Protein AF-0000000084920495 (afdb_homodimer)

Foldseek 3Di:
DPVVVVLVVVLVVLLVLLQVVCVVPNNVPGALCVSCVSVVHDSVVSCVNPVGVVSSLLVNLVQLLVQCVCQQCDDPPDALQALVVVLVSLLSLLDPVSCVRHPPRRVVSLVVCVVVDVVSVVSNVVSVVVSLVSQLRNLVSCVVNQFFDDDCSVVLSVVSVVLSVVSCVVLVVDDCPDPVSVVSSVVSSVVNVVSRHTDDD/DPVVVVLVVVLVVLLVLLQVVCVVPNNVPGALCVSCVSVVHDSVVSCVNPVGVVSSLLVNLVQLLVQCVCQQQDDPPDALQALVVVLVSLLSLLDPVSCVRHPPRRVVSLVVCVVVDVVSVVSNVVSVVVSLVSQLRNLVSCVVNQFFDDDCSVVLSVVSVVLSVVSCVVLVVDDCPDPVSVVSSVVSSVVNVVSRHTDDD

Sequence (402 aa):
MGRKSVSVQRRKEIIKAFYKVAKDIGLENTSIAKVAEHLSISNGLIMHYFKTKDELLIGLNEFILEQHLNIVQNDENGEINSKQKLHNLITSLFSRNWNKYFDDGVFYSCYALIYRKKDFNDSFKSYLQALHTVLHKKLTEAKEHQIISNTNIDEITEVIFALIDGAYYYLGLFNEKTEDYKQKEAIYIKYALNILEFKNEMGRKSVSVQRRKEIIKAFYKVAKDIGLENTSIAKVAEHLSISNGLIMHYFKTKDELLIGLNEFILEQHLNIVQNDENGEINSKQKLHNLITSLFSRNWNKYFDDGVFYSCYALIYRKKDFNDSFKSYLQALHTVLHKKLTEAKEHQIISNTNIDEITEVIFALIDGAYYYLGLFNEKTEDYKQKEAIYIKYALNILEFKNE

Organism: Cellulophaga lytica (strain ATCC 23178 / DSM 7489 / JCM 8516 / NBRC 14961 / NCIMB 1423 / VKM B-1433 / Cy l20) (NCBI:txid867900)

Solvent-accessible surface area (backbone atoms only — not comparable to full-atom values): 21610 Å² total; per-residue (Å²): 123,65,67,65,48,47,50,53,51,50,50,50,52,51,37,52,43,43,48,51,48,14,64,71,68,33,56,84,72,47,45,66,63,56,36,18,58,74,69,70,51,54,54,66,61,52,38,71,78,36,79,43,69,67,52,46,49,49,48,40,52,52,51,49,41,62,47,52,46,45,68,78,61,40,78,72,78,66,78,35,73,44,64,66,51,47,50,51,49,55,51,56,64,66,43,73,62,63,46,79,60,43,54,60,39,45,49,34,42,54,58,20,41,36,74,76,31,66,71,49,22,55,52,51,44,51,44,55,48,51,55,48,49,52,51,34,52,44,49,48,36,24,38,76,59,58,36,28,62,54,78,57,52,71,59,50,39,54,47,46,49,15,34,35,50,12,42,52,59,60,52,66,67,49,59,78,86,39,67,68,42,50,52,54,51,51,48,51,46,50,53,49,52,57,67,44,34,64,44,80,128,123,66,66,64,48,49,49,53,51,51,52,50,50,50,37,52,42,43,48,51,48,15,66,72,67,33,56,84,72,48,46,66,61,56,37,17,58,74,68,70,50,54,54,66,61,52,38,73,78,35,79,43,68,66,52,45,50,47,48,40,51,53,52,49,41,61,46,52,46,46,65,79,59,40,76,74,77,67,77,34,72,45,64,65,52,47,51,51,51,56,51,55,65,65,43,72,62,61,47,79,63,43,54,60,38,45,49,32,44,53,57,21,42,37,74,78,31,66,72,50,24,54,52,50,45,52,43,53,48,50,54,49,50,52,51,34,52,43,49,48,36,22,38,75,58,59,38,29,63,53,77,57,53,72,59,51,41,54,47,46,49,15,35,34,49,11,42,52,60,59,50,67,67,51,58,77,86,39,67,69,42,50,52,52,51,49,50,51,45,51,52,48,52,57,69,43,34,64,45,80,128

InterPro domains:
  IPR001647 DNA-binding HTH domain, TetR-type [PF00440] (14-58)
  IPR001647 DNA-binding HTH domain, TetR-type [PS50977] (8-68)
  IPR009057 Homedomain-like superfamily [SSF46689] (8-73)
  IPR036271 Tetracyclin repressor-like, C-terminal domain superfamily [SSF48498] (84-171)
  IPR041646 IcaR, C-terminal [PF18665] (81-197)
  IPR050624 Nucleoid occlusion factor SlmA/HTH-type transcriptional regulator [PTHR43479] (6-184)

Radius of gyration: 22.92 Å; Cα contacts (8 Å, |Δi|>4): 469; chains: 2; bounding box: 75×62×42 Å

Structure (mmCIF, N/CA/C/O backbone):
data_AF-0000000084920495-model_v1
#
loop_
_entity.id
_entity.type
_entity.pdbx_description
1 polymer 'Biofilm operon icaADBC HTH-type negative transcriptional regulator IcaR'
#
loop_
_atom_site.group_PDB
_atom_site.id
_atom_site.type_symbol
_atom_site.label_atom_id
_atom_site.label_alt_id
_atom_site.label_comp_id
_atom_site.label_asym_id
_atom_site.label_entity_id
_atom_site.label_seq_id
_atom_site.pdbx_PDB_ins_code
_atom_site.Cartn_x
_atom_site.Cartn_y
_atom_site.Cartn_z
_atom_site.occupancy
_atom_site.B_iso_or_equiv
_atom_site.auth_seq_id
_atom_site.auth_comp_id
_atom_site.auth_asym_id
_atom_site.auth_atom_id
_atom_site.pdbx_PDB_model_num
ATOM 1 N N . MET A 1 1 ? -38.25 6.156 14.984 1 41.88 1 MET A N 1
ATOM 2 C CA . MET A 1 1 ? -37.781 5.797 13.648 1 41.88 1 MET A CA 1
ATOM 3 C C . MET A 1 1 ? -37.156 7.008 12.953 1 41.88 1 MET A C 1
ATOM 5 O O . MET A 1 1 ? -36.344 6.852 12.023 1 41.88 1 MET A O 1
ATOM 9 N N . GLY A 1 2 ? -37.625 8.242 13.07 1 47.41 2 GLY A N 1
ATOM 10 C CA . GLY A 1 2 ? -37.469 9.57 12.5 1 47.41 2 GLY A CA 1
ATOM 11 C C . GLY A 1 2 ? -36.125 10.195 12.82 1 47.41 2 GLY A C 1
ATOM 12 O O . GLY A 1 2 ? -35.406 10.617 11.914 1 47.41 2 GLY A O 1
ATOM 13 N N . ARG A 1 3 ? -35.906 10.398 14.078 1 55.56 3 ARG A N 1
ATOM 14 C CA . ARG A 1 3 ? -34.688 11.094 14.547 1 55.56 3 ARG A CA 1
ATOM 15 C C . ARG A 1 3 ? -33.438 10.258 14.305 1 55.56 3 ARG A C 1
ATOM 17 O O . ARG A 1 3 ? -32.406 10.797 13.969 1 55.56 3 ARG A O 1
ATOM 24 N N . LYS A 1 4 ? -33.562 8.906 14.516 1 58 4 LYS A N 1
ATOM 25 C CA . LYS A 1 4 ? -32.438 8.008 14.297 1 58 4 LYS A CA 1
ATOM 26 C C . LYS A 1 4 ? -31.953 8.055 12.844 1 58 4 LYS A C 1
ATOM 28 O O . LYS A 1 4 ? -30.75 8.055 12.57 1 58 4 LYS A O 1
ATOM 33 N N . SER A 1 5 ? -32.969 8.172 12.078 1 68.12 5 SER A N 1
ATOM 34 C CA . SER A 1 5 ? -32.719 8.258 10.641 1 68.12 5 SER A CA 1
ATOM 35 C C . SER A 1 5 ? -32.031 9.57 10.281 1 68.12 5 SER A C 1
ATOM 37 O O . SER A 1 5 ? -31.109 9.594 9.469 1 68.12 5 SER A O 1
ATOM 39 N N . VAL A 1 6 ? -32.469 10.531 10.961 1 73.44 6 VAL A N 1
ATOM 40 C CA . VAL A 1 6 ? -31.906 11.852 10.688 1 73.44 6 VAL A CA 1
ATOM 41 C C . VAL A 1 6 ? -30.453 11.898 11.156 1 73.44 6 VAL A C 1
ATOM 43 O O . VAL A 1 6 ? -29.594 12.461 10.477 1 73.44 6 VAL A O 1
ATOM 46 N N . SER A 1 7 ? -30.234 11.195 12.203 1 84.69 7 SER A N 1
ATOM 47 C CA . SER A 1 7 ? -28.875 11.148 12.766 1 84.69 7 SER A CA 1
ATOM 48 C C . SER A 1 7 ? -27.922 10.398 11.844 1 84.69 7 SER A C 1
ATOM 50 O O . SER A 1 7 ? -26.812 10.852 11.602 1 84.69 7 SER A O 1
ATOM 52 N N . VAL A 1 8 ? -28.469 9.359 11.305 1 88.19 8 VAL A N 1
ATOM 53 C CA . VAL A 1 8 ? -27.656 8.539 10.422 1 88.19 8 VAL A CA 1
ATOM 54 C C . VAL A 1 8 ? -27.359 9.305 9.133 1 88.19 8 VAL A C 1
ATOM 56 O O . VAL A 1 8 ? -26.234 9.266 8.633 1 88.19 8 VAL A O 1
ATOM 59 N N . GLN A 1 9 ? -28.25 9.984 8.672 1 91.62 9 GLN A N 1
ATOM 60 C CA . GLN A 1 9 ? -28.094 10.758 7.453 1 91.62 9 GLN A CA 1
ATOM 61 C C . GLN A 1 9 ? -27.109 11.906 7.656 1 91.62 9 GLN A C 1
ATOM 63 O O . GLN A 1 9 ? -26.281 12.18 6.785 1 91.62 9 GLN A O 1
ATOM 68 N N . ARG A 1 10 ? -27.25 12.547 8.82 1 93.88 10 ARG A N 1
ATOM 69 C CA . ARG A 1 10 ? -26.344 13.656 9.117 1 93.88 10 ARG A CA 1
ATOM 70 C C . ARG A 1 10 ? -24.922 13.172 9.281 1 93.88 10 ARG A C 1
ATOM 72 O O . ARG A 1 10 ? -23.984 13.828 8.82 1 93.88 10 ARG A O 1
ATOM 79 N N . ARG A 1 11 ? -24.781 12.094 9.867 1 95.69 11 ARG A N 1
ATOM 80 C CA . ARG A 1 11 ? -23.453 11.508 10.031 1 95.69 11 ARG A CA 1
ATOM 81 C C . ARG A 1 11 ? -22.812 11.219 8.68 1 95.69 11 ARG A C 1
ATOM 83 O O . ARG A 1 11 ? -21.625 11.523 8.469 1 95.69 11 ARG A O 1
ATOM 90 N N . LYS A 1 12 ? -23.562 10.688 7.805 1 95.56 12 LYS A N 1
ATOM 91 C CA . LYS A 1 12 ? -23.078 10.375 6.465 1 95.56 12 LYS A CA 1
ATOM 92 C C . LYS A 1 12 ? -22.688 11.648 5.715 1 95.56 12 LYS A C 1
ATOM 94 O O . LYS A 1 12 ? -21.688 11.68 5.004 1 95.56 12 LYS A O 1
ATOM 99 N N . GLU A 1 13 ? -23.438 12.617 5.855 1 96.56 13 GLU A N 1
ATOM 100 C CA . GLU A 1 13 ? -23.156 13.906 5.227 1 96.56 13 GLU A CA 1
ATOM 101 C C . GLU A 1 13 ? -21.828 14.484 5.719 1 96.56 13 GLU A C 1
ATOM 103 O O . GLU A 1 13 ? -21.031 15 4.926 1 96.56 13 GLU A O 1
ATOM 108 N N . ILE A 1 14 ? -21.641 14.367 6.992 1 97.5 14 ILE A N 1
ATOM 109 C CA . ILE A 1 14 ? -20.422 14.891 7.609 1 97.5 14 ILE A CA 1
ATOM 110 C C . ILE A 1 14 ? -19.219 14.094 7.121 1 97.5 14 ILE A C 1
ATOM 112 O O . ILE A 1 14 ? -18.172 14.664 6.777 1 97.5 14 ILE A O 1
ATOM 116 N N . ILE A 1 15 ? -19.359 12.836 7.004 1 97.88 15 ILE A N 1
ATOM 117 C CA . ILE A 1 15 ? -18.281 11.977 6.555 1 97.88 15 ILE A CA 1
ATOM 118 C C . ILE A 1 15 ? -17.938 12.289 5.098 1 97.88 15 ILE A C 1
ATOM 120 O O . ILE A 1 15 ? -16.766 12.367 4.73 1 97.88 15 ILE A O 1
ATOM 124 N N . LYS A 1 16 ? -18.969 12.484 4.27 1 97.31 16 LYS A N 1
ATOM 125 C CA . LYS A 1 16 ? -18.75 12.828 2.869 1 97.31 16 LYS A CA 1
ATOM 126 C C . LYS A 1 16 ? -18.047 14.172 2.74 1 97.31 16 LYS A C 1
ATOM 128 O O . LYS A 1 16 ? -17.172 14.336 1.884 1 97.31 16 LYS A O 1
ATOM 133 N N . ALA A 1 17 ? -18.406 15.055 3.572 1 98 17 ALA A N 1
ATOM 134 C CA . ALA A 1 17 ? -17.734 16.359 3.594 1 98 17 ALA A CA 1
ATOM 135 C C . ALA A 1 17 ? -16.281 16.203 4.031 1 98 17 ALA A C 1
ATOM 137 O O . ALA A 1 17 ? -15.383 16.812 3.445 1 98 17 ALA A O 1
ATOM 138 N N . PHE A 1 18 ? -16.094 15.445 5.09 1 98.06 18 PHE A N 1
ATOM 139 C CA . PHE A 1 18 ? -14.75 15.156 5.559 1 98.06 18 PHE A CA 1
ATOM 140 C C . PHE A 1 18 ? -13.898 14.594 4.43 1 98.06 18 PHE A C 1
ATOM 142 O O . PHE A 1 18 ? -12.758 15.023 4.223 1 98.06 18 PHE A O 1
ATOM 149 N N . TYR A 1 19 ? -14.461 13.695 3.66 1 97.62 19 TYR A N 1
ATOM 150 C CA . TYR A 1 19 ? -13.789 13.086 2.523 1 97.62 19 TYR A CA 1
ATOM 151 C C . TYR A 1 19 ? -13.461 14.125 1.458 1 97.62 19 TYR A C 1
ATOM 153 O O . TYR A 1 19 ? -12.344 14.156 0.938 1 97.62 19 TYR A O 1
ATOM 161 N N . LYS A 1 20 ? -14.383 14.945 1.127 1 97.56 20 LYS A N 1
ATOM 162 C CA . LYS A 1 20 ? -14.195 15.961 0.095 1 97.56 20 LYS A CA 1
ATOM 163 C C . LYS A 1 20 ? -13.086 16.938 0.484 1 97.56 20 LYS A C 1
ATOM 165 O O . LYS A 1 20 ? -12.234 17.281 -0.337 1 97.56 20 LYS A O 1
ATOM 170 N N . VAL A 1 21 ? -13.133 17.359 1.718 1 97.81 21 VAL A N 1
ATOM 171 C CA . VAL A 1 21 ? -12.117 18.281 2.205 1 97.81 21 VAL A CA 1
ATOM 172 C C . VAL A 1 21 ? -10.742 17.609 2.186 1 97.81 21 VAL A C 1
ATOM 174 O O . VAL A 1 21 ? -9.758 18.188 1.733 1 97.81 21 VAL A O 1
ATOM 177 N N . ALA A 1 22 ? -10.703 16.375 2.65 1 96.5 22 ALA A N 1
ATOM 178 C CA . ALA A 1 22 ? -9.453 15.617 2.666 1 96.5 22 ALA A CA 1
ATOM 179 C C . ALA A 1 22 ? -8.898 15.445 1.256 1 96.5 22 ALA A C 1
ATOM 181 O O . ALA A 1 22 ? -7.688 15.508 1.047 1 96.5 22 ALA A O 1
ATOM 182 N N . LYS A 1 23 ? -9.805 15.172 0.348 1 95.69 23 LYS A N 1
ATOM 183 C CA . LYS A 1 23 ? -9.398 15.008 -1.045 1 95.69 23 LYS A CA 1
ATOM 184 C C . LYS A 1 23 ? -8.82 16.312 -1.604 1 95.69 23 LYS A C 1
ATOM 186 O O . LYS A 1 23 ? -7.848 16.281 -2.357 1 95.69 23 LYS A O 1
ATOM 191 N N . ASP A 1 24 ? -9.312 17.375 -1.2 1 95.25 24 ASP A N 1
ATOM 192 C CA . ASP A 1 24 ? -8.938 18.672 -1.736 1 95.25 24 ASP A CA 1
ATOM 193 C C . ASP A 1 24 ? -7.625 19.156 -1.127 1 95.25 24 ASP A C 1
ATOM 195 O O . ASP A 1 24 ? -6.734 19.625 -1.845 1 95.25 24 ASP A O 1
ATOM 199 N N . ILE A 1 25 ? -7.48 18.984 0.219 1 92.69 25 ILE A N 1
ATOM 200 C CA . ILE A 1 25 ? -6.355 19.672 0.843 1 92.69 25 ILE A CA 1
ATOM 201 C C . ILE A 1 25 ? -5.441 18.656 1.518 1 92.69 25 ILE A C 1
ATOM 203 O O . ILE A 1 25 ? -4.406 19.016 2.08 1 92.69 25 ILE A O 1
ATOM 207 N N . GLY A 1 26 ? -5.812 17.391 1.479 1 92 26 GLY A N 1
ATOM 208 C CA . GLY A 1 26 ? -5.055 16.359 2.162 1 92 26 GLY A CA 1
ATOM 209 C C . GLY A 1 26 ? -5.637 15.992 3.512 1 92 26 GLY A C 1
ATOM 210 O O . GLY A 1 26 ? -6.121 16.859 4.246 1 92 26 GLY A O 1
ATOM 211 N N . LEU A 1 27 ? -5.598 14.75 3.834 1 93.94 27 LEU A N 1
ATOM 212 C CA . LEU A 1 27 ? -6.191 14.219 5.059 1 93.94 27 LEU A CA 1
ATOM 213 C C . LEU A 1 27 ? -5.574 14.875 6.289 1 93.94 27 LEU A C 1
ATOM 215 O O . LEU A 1 27 ? -6.285 15.234 7.23 1 93.94 27 LEU A O 1
ATOM 219 N N . GLU A 1 28 ? -4.316 15.062 6.266 1 87.56 28 GLU A N 1
ATOM 220 C CA . GLU A 1 28 ? -3.594 15.594 7.418 1 87.56 28 GLU A CA 1
ATOM 221 C C . GLU A 1 28 ? -3.982 17.047 7.695 1 87.56 28 GLU A C 1
ATOM 223 O O . GLU A 1 28 ? -3.957 17.5 8.844 1 87.56 28 GLU A O 1
ATOM 228 N N . ASN A 1 29 ? -4.289 17.703 6.68 1 89.56 29 ASN A N 1
ATOM 229 C CA . ASN A 1 29 ? -4.625 19.125 6.801 1 89.56 29 ASN A CA 1
ATOM 230 C C . ASN A 1 29 ? -6.117 19.328 7.051 1 89.56 29 ASN A C 1
ATOM 232 O O . ASN A 1 29 ? -6.59 20.453 7.133 1 89.56 29 ASN A O 1
ATOM 236 N N . THR A 1 30 ? -6.805 18.297 7.105 1 95.44 30 THR A N 1
ATOM 237 C CA . THR A 1 30 ? -8.242 18.359 7.332 1 95.44 30 THR A CA 1
ATOM 238 C C . THR A 1 30 ? -8.562 18.344 8.828 1 95.44 30 THR A C 1
ATOM 240 O O . THR A 1 30 ? -7.945 17.594 9.586 1 95.44 30 THR A O 1
ATOM 243 N N . SER A 1 31 ? -9.422 19.234 9.266 1 94.81 31 SER A N 1
ATOM 244 C CA . SER A 1 31 ? -9.828 19.344 10.664 1 94.81 31 SER A CA 1
ATOM 245 C C . SER A 1 31 ? -11.344 19.469 10.789 1 94.81 31 SER A C 1
ATOM 247 O O . SER A 1 31 ? -12.039 19.656 9.789 1 94.81 31 SER A O 1
ATOM 249 N N . ILE A 1 32 ? -11.781 19.312 12.008 1 96.69 32 ILE A N 1
ATOM 250 C CA . ILE A 1 32 ? -13.195 19.484 12.297 1 96.69 32 ILE A CA 1
ATOM 251 C C . ILE A 1 32 ? -13.641 20.875 11.883 1 96.69 32 ILE A C 1
ATOM 253 O O . ILE A 1 32 ? -14.695 21.047 11.273 1 96.69 32 ILE A O 1
ATOM 257 N N . ALA A 1 33 ? -12.797 21.891 12.133 1 96.94 33 ALA A N 1
ATOM 258 C CA . ALA A 1 33 ? -13.102 23.266 11.789 1 96.94 33 ALA A CA 1
ATOM 259 C C . ALA A 1 33 ? -13.273 23.422 10.281 1 96.94 33 ALA A C 1
ATOM 261 O O . ALA A 1 33 ? -14.211 24.094 9.82 1 96.94 33 ALA A O 1
ATOM 262 N N . LYS A 1 34 ? -12.477 22.828 9.461 1 97.5 34 LYS A N 1
ATOM 263 C CA . LYS A 1 34 ? -12.516 22.953 8.008 1 97.5 34 LYS A CA 1
ATOM 264 C C . LYS A 1 34 ? -13.727 22.219 7.43 1 97.5 34 LYS A C 1
ATOM 266 O O . LYS A 1 34 ? -14.305 22.656 6.43 1 97.5 34 LYS A O 1
ATOM 271 N N . VAL A 1 35 ? -14.062 21.094 8.039 1 98 35 VAL A N 1
ATOM 272 C CA . VAL A 1 35 ? -15.258 20.359 7.617 1 98 35 VAL A CA 1
ATOM 273 C C . VAL A 1 35 ? -16.5 21.188 7.922 1 98 35 VAL A C 1
ATOM 275 O O . VAL A 1 35 ? -17.406 21.281 7.09 1 98 35 VAL A O 1
ATOM 278 N N . ALA A 1 36 ? -16.5 21.766 9.117 1 97.81 36 ALA A N 1
ATOM 279 C CA . ALA A 1 36 ? -17.625 22.625 9.508 1 97.81 36 ALA A CA 1
ATOM 280 C C . ALA A 1 36 ? -17.781 23.797 8.531 1 97.81 36 ALA A C 1
ATOM 282 O O . ALA A 1 36 ? -18.891 24.109 8.109 1 97.81 36 ALA A O 1
ATOM 283 N N . GLU A 1 37 ? -16.656 24.391 8.195 1 97.81 37 GLU A N 1
ATOM 284 C CA . GLU A 1 37 ? -16.641 25.484 7.23 1 97.81 37 GLU A CA 1
ATOM 285 C C . GLU A 1 37 ? -17.188 25.031 5.879 1 97.81 37 GLU A C 1
ATOM 287 O O . GLU A 1 37 ? -17.984 25.719 5.258 1 97.81 37 GLU A O 1
ATOM 292 N N . HIS A 1 38 ? -16.797 23.891 5.445 1 97.75 38 HIS A N 1
ATOM 293 C CA . HIS A 1 38 ? -17.234 23.328 4.168 1 97.75 38 HIS A CA 1
ATOM 294 C C . HIS A 1 38 ? -18.75 23.125 4.145 1 97.75 38 HIS A C 1
ATOM 296 O O . HIS A 1 38 ? -19.391 23.344 3.117 1 97.75 38 HIS A O 1
ATOM 302 N N . LEU A 1 39 ? -19.312 22.719 5.262 1 97.5 39 LEU A N 1
ATOM 303 C CA . LEU A 1 39 ? -20.734 22.422 5.367 1 97.5 39 LEU A CA 1
ATOM 304 C C . LEU A 1 39 ? -21.516 23.672 5.793 1 97.5 39 LEU A C 1
ATOM 306 O O . LEU A 1 39 ? -22.734 23.641 5.852 1 97.5 39 LEU A O 1
ATOM 310 N N . SER A 1 40 ? -20.828 24.719 6.141 1 97.56 40 SER A N 1
ATOM 311 C CA . SER A 1 40 ? -21.438 25.953 6.633 1 97.56 40 SER A CA 1
ATOM 312 C C . SER A 1 40 ? -22.25 25.703 7.891 1 97.56 40 SER A C 1
ATOM 314 O O . SER A 1 40 ? -23.406 26.125 7.984 1 97.56 40 SER A O 1
ATOM 316 N N . ILE A 1 41 ? -21.672 24.969 8.773 1 96.62 41 ILE A N 1
ATOM 317 C CA . ILE A 1 41 ? -22.281 24.719 10.078 1 96.62 41 ILE A CA 1
ATOM 318 C C . ILE A 1 41 ? -21.25 24.969 11.18 1 96.62 41 ILE A C 1
ATOM 320 O O . ILE A 1 41 ? -20.078 25.234 10.898 1 96.62 41 ILE A O 1
ATOM 324 N N . SER A 1 42 ? -21.703 24.922 12.469 1 95.25 42 SER A N 1
ATOM 325 C CA . SER A 1 42 ? -20.812 25.203 13.586 1 95.25 42 SER A CA 1
ATOM 326 C C . SER A 1 42 ? -19.969 23.984 13.938 1 95.25 42 SER A C 1
ATOM 328 O O . SER A 1 42 ? -20.375 22.844 13.719 1 95.25 42 SER A O 1
ATOM 330 N N . ASN A 1 43 ? -18.812 24.219 14.5 1 95.81 43 ASN A N 1
ATOM 331 C CA . ASN A 1 43 ? -17.969 23.156 15.031 1 95.81 43 ASN A CA 1
ATOM 332 C C . ASN A 1 43 ? -18.734 22.312 16.062 1 95.81 43 ASN A C 1
ATOM 334 O O . ASN A 1 43 ? -18.562 21.094 16.125 1 95.81 43 ASN A O 1
ATOM 338 N N . GLY A 1 44 ? -19.516 23.047 16.828 1 95 44 GLY A N 1
ATOM 339 C CA . GLY A 1 44 ? -20.281 22.375 17.875 1 95 44 GLY A CA 1
ATOM 340 C C . GLY A 1 44 ? -21.219 21.312 17.344 1 95 44 GLY A C 1
ATOM 341 O O . GLY A 1 44 ? -21.375 20.25 17.938 1 95 44 GLY A O 1
ATOM 342 N N . LEU A 1 45 ? -21.812 21.625 16.281 1 95.06 45 LEU A N 1
ATOM 343 C CA . LEU A 1 45 ? -22.734 20.672 15.672 1 95.06 45 LEU A CA 1
ATOM 344 C C . LEU A 1 45 ? -22 19.438 15.18 1 95.06 45 LEU A C 1
ATOM 346 O O . LEU A 1 45 ? -22.469 18.312 15.359 1 95.06 45 LEU A O 1
ATOM 350 N N . ILE A 1 46 ? -20.859 19.578 14.469 1 96 46 ILE A N 1
ATOM 351 C CA . ILE A 1 46 ? -20.062 18.438 14.039 1 96 46 ILE A CA 1
ATOM 352 C C . ILE A 1 46 ? -19.672 17.609 15.25 1 96 46 ILE A C 1
ATOM 354 O O . ILE A 1 46 ? -19.781 16.375 15.227 1 96 46 ILE A O 1
ATOM 358 N N . MET A 1 47 ? -19.328 18.281 16.359 1 95.62 47 MET A N 1
ATOM 359 C CA . MET A 1 47 ? -18.812 17.594 17.531 1 95.62 47 MET A CA 1
ATOM 360 C C . MET A 1 47 ? -19.922 16.844 18.266 1 95.62 47 MET A C 1
ATOM 362 O O . MET A 1 47 ? -19.641 15.945 19.062 1 95.62 47 MET A O 1
ATOM 366 N N . HIS A 1 48 ? -21.109 17.281 18.016 1 95.44 48 HIS A N 1
ATOM 367 C CA . HIS A 1 48 ? -22.25 16.516 18.531 1 95.44 48 HIS A CA 1
ATOM 368 C C . HIS A 1 48 ? -22.25 15.094 17.953 1 95.44 48 HIS A C 1
ATOM 370 O O . HIS A 1 48 ? -22.625 14.141 18.656 1 95.44 48 HIS A O 1
ATOM 376 N N . TYR A 1 49 ? -21.828 14.977 16.734 1 95.44 49 TYR A N 1
ATOM 377 C CA . TYR A 1 49 ? -21.859 13.695 16.047 1 95.44 49 TYR A CA 1
ATOM 378 C C . TYR A 1 49 ? -20.5 13 16.141 1 95.44 49 TYR A C 1
ATOM 380 O O . TYR A 1 49 ? -20.438 11.773 16.25 1 95.44 49 TYR A O 1
ATOM 388 N N . PHE A 1 50 ? -19.406 13.742 16.031 1 96.88 50 PHE A N 1
ATOM 389 C CA . PHE A 1 50 ? -18.031 13.25 16.094 1 96.88 50 PHE A CA 1
ATOM 390 C C . PHE A 1 50 ? -17.188 14.094 17.047 1 96.88 50 PHE A C 1
ATOM 392 O O . PHE A 1 50 ? -16.766 15.195 16.688 1 96.88 50 PHE A O 1
ATOM 399 N N . LYS A 1 51 ? -16.891 13.508 18.094 1 95.12 51 LYS A N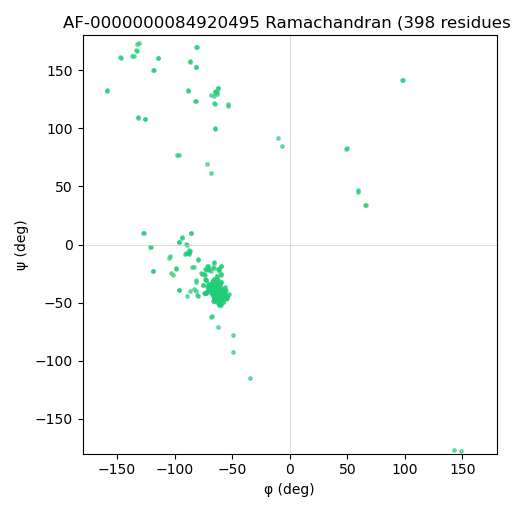 1
ATOM 400 C CA . LYS A 1 51 ? -16.234 14.266 19.156 1 95.12 51 LYS A CA 1
ATOM 401 C C . LYS A 1 51 ? -14.781 14.578 18.797 1 95.12 51 LYS A C 1
ATOM 403 O O . LYS A 1 51 ? -14.234 15.586 19.25 1 95.12 51 LYS A O 1
ATOM 408 N N . THR A 1 52 ? -14.234 13.633 18.016 1 94.75 52 THR A N 1
ATOM 409 C CA . THR A 1 52 ? -12.82 13.812 17.688 1 94.75 52 THR A CA 1
ATOM 410 C C . THR A 1 52 ? -12.57 13.539 16.203 1 94.75 52 THR A C 1
ATOM 412 O O . THR A 1 52 ? -13.406 12.93 15.539 1 94.75 52 THR A O 1
ATOM 415 N N . LYS A 1 53 ? -11.477 13.984 15.703 1 94.12 53 LYS A N 1
ATOM 416 C CA . LYS A 1 53 ? -11.055 13.664 14.344 1 94.12 53 LYS A CA 1
ATOM 417 C C . LYS A 1 53 ? -10.891 12.164 14.148 1 94.12 53 LYS A C 1
ATOM 419 O O . LYS A 1 53 ? -11.18 11.633 13.07 1 94.12 53 LYS A O 1
ATOM 424 N N . ASP A 1 54 ? -10.492 11.477 15.203 1 95.44 54 ASP A N 1
ATOM 425 C CA . ASP A 1 54 ? -10.336 10.031 15.141 1 95.44 54 ASP A CA 1
ATOM 426 C C . ASP A 1 54 ? -11.672 9.344 14.836 1 95.44 54 ASP A C 1
ATOM 428 O O . ASP A 1 54 ? -11.719 8.375 14.086 1 95.44 54 ASP A O 1
ATOM 432 N N . GLU A 1 55 ? -12.648 9.852 15.383 1 96.62 55 GLU A N 1
ATOM 433 C CA . GLU A 1 55 ? -13.969 9.305 15.094 1 96.62 55 GLU A CA 1
ATOM 434 C C . GLU A 1 55 ? -14.359 9.547 13.641 1 96.62 55 GLU A C 1
ATOM 436 O O . GLU A 1 55 ? -14.992 8.695 13.008 1 96.62 55 GLU A O 1
ATOM 441 N N . LEU A 1 56 ? -14.031 10.719 13.148 1 97.25 56 LEU A N 1
ATOM 442 C CA . LEU A 1 56 ? -14.266 11.008 11.742 1 97.25 56 LEU A CA 1
ATOM 443 C C . LEU A 1 56 ? -13.484 10.039 10.852 1 97.25 56 LEU A C 1
ATOM 445 O O . LEU A 1 56 ? -14 9.562 9.844 1 97.25 56 LEU A O 1
ATOM 449 N N . LEU A 1 57 ? -12.289 9.734 11.242 1 97.19 57 LEU A N 1
ATOM 450 C CA . LEU A 1 57 ? -11.445 8.805 10.5 1 97.19 57 LEU A CA 1
ATOM 451 C C . LEU A 1 57 ? -12.078 7.418 10.453 1 97.19 57 LEU A C 1
ATOM 453 O O . LEU A 1 57 ? -12.094 6.777 9.398 1 97.19 57 LEU A O 1
ATOM 457 N N . ILE A 1 58 ? -12.586 6.984 11.562 1 97.38 58 ILE A N 1
ATOM 458 C CA . ILE A 1 58 ? -13.234 5.68 11.625 1 97.38 58 ILE A CA 1
ATOM 459 C C . ILE A 1 58 ? -14.469 5.676 10.719 1 97.38 58 ILE A C 1
ATOM 461 O O . ILE A 1 58 ? -14.695 4.727 9.969 1 97.38 58 ILE A O 1
ATOM 465 N N . GLY A 1 59 ? -15.227 6.766 10.781 1 96.69 59 GLY A N 1
ATOM 466 C CA . GLY A 1 59 ? -16.359 6.902 9.883 1 96.69 59 GLY A CA 1
ATOM 467 C C . GLY A 1 59 ? -15.961 6.902 8.414 1 96.69 59 GLY A C 1
ATOM 468 O O . GLY A 1 59 ? -16.656 6.324 7.582 1 96.69 59 GLY A O 1
ATOM 469 N N . LEU A 1 60 ? -14.906 7.586 8.094 1 97.25 60 LEU A N 1
ATOM 470 C CA . LEU A 1 60 ? -14.391 7.621 6.734 1 97.25 60 LEU A CA 1
ATOM 471 C C . LEU A 1 60 ? -14.016 6.223 6.258 1 97.25 60 LEU A C 1
ATOM 473 O O . LEU A 1 60 ? -14.312 5.848 5.121 1 97.25 60 LEU A O 1
ATOM 477 N N . ASN A 1 61 ? -13.359 5.438 7.082 1 96.38 61 ASN A N 1
ATOM 478 C CA . ASN A 1 61 ? -13 4.059 6.758 1 96.38 61 ASN A CA 1
ATOM 479 C C . ASN A 1 61 ? -14.234 3.215 6.453 1 96.38 61 ASN A C 1
ATOM 481 O O . ASN A 1 61 ? -14.219 2.398 5.531 1 96.38 61 ASN A O 1
ATOM 485 N N . GLU A 1 62 ? -15.234 3.408 7.25 1 95.38 62 GLU A N 1
ATOM 486 C CA . GLU A 1 62 ? -16.484 2.697 7.004 1 95.38 62 GLU A CA 1
ATOM 487 C C . GLU A 1 62 ? -17.094 3.1 5.664 1 95.38 62 GLU A C 1
ATOM 489 O O . GLU A 1 62 ? -17.656 2.262 4.957 1 95.38 62 GLU A O 1
ATOM 494 N N . PHE A 1 63 ? -17.031 4.363 5.422 1 94.44 63 PHE A N 1
ATOM 495 C CA . PHE A 1 63 ? -17.5 4.871 4.141 1 94.44 63 PHE A CA 1
ATOM 496 C C . PHE A 1 63 ? -16.719 4.25 2.988 1 94.44 63 PHE A C 1
ATOM 498 O O . PHE A 1 63 ? -17.297 3.848 1.979 1 94.44 63 PHE A O 1
ATOM 505 N N . ILE A 1 64 ? -15.398 4.062 3.031 1 93.94 64 ILE A N 1
ATOM 506 C CA . ILE A 1 64 ? -14.547 3.426 2.031 1 93.94 64 ILE A CA 1
ATOM 507 C C . ILE A 1 64 ? -15.016 1.99 1.796 1 93.94 64 ILE A C 1
ATOM 509 O O . ILE A 1 64 ? -15.141 1.552 0.65 1 93.94 64 ILE A O 1
ATOM 513 N N . LEU A 1 65 ? -15.234 1.312 2.898 1 93.69 65 LEU A N 1
ATOM 514 C CA . LEU A 1 65 ? -15.672 -0.077 2.805 1 93.69 65 LEU A CA 1
ATOM 515 C C . LEU A 1 65 ? -16.953 -0.193 1.98 1 93.69 65 LEU A C 1
ATOM 517 O O . LEU A 1 65 ? -17.031 -1.03 1.079 1 93.69 65 LEU A O 1
ATOM 521 N N . GLU A 1 66 ? -17.859 0.684 2.287 1 91.88 66 GLU A N 1
ATOM 522 C CA . GLU A 1 66 ? -19.125 0.66 1.565 1 91.88 66 GLU A CA 1
ATOM 523 C C . GLU A 1 66 ? -18.922 0.865 0.069 1 91.88 66 GLU A C 1
ATOM 525 O O . GLU A 1 66 ? -19.562 0.205 -0.75 1 91.88 66 GLU A O 1
ATOM 530 N N . GLN A 1 67 ? -18 1.761 -0.254 1 91.06 67 GLN A N 1
ATOM 531 C CA . GLN A 1 67 ? -17.719 2.053 -1.655 1 91.06 67 GLN A CA 1
ATOM 532 C C . GLN A 1 67 ? -17 0.881 -2.33 1 91.06 67 GLN A C 1
ATOM 534 O O . GLN A 1 67 ? -17.328 0.531 -3.469 1 91.06 67 GLN A O 1
ATOM 539 N N . HIS A 1 68 ? -16.094 0.238 -1.648 1 92.12 68 HIS A N 1
ATOM 540 C CA . HIS A 1 68 ? -15.234 -0.776 -2.26 1 92.12 68 HIS A CA 1
ATOM 541 C C . HIS A 1 68 ? -15.93 -2.135 -2.285 1 92.12 68 HIS A C 1
ATOM 543 O O . HIS A 1 68 ? -15.57 -3.004 -3.082 1 92.12 68 HIS A O 1
ATOM 549 N N . LEU A 1 69 ? -16.953 -2.338 -1.467 1 90.75 69 LEU A N 1
ATOM 550 C CA . LEU A 1 69 ? -17.734 -3.57 -1.521 1 90.75 69 LEU A CA 1
ATOM 551 C C . LEU A 1 69 ? -18.438 -3.709 -2.867 1 90.75 69 LEU A C 1
ATOM 553 O O . LEU A 1 69 ? -18.641 -4.824 -3.352 1 90.75 69 LEU A O 1
ATOM 557 N N . ASN A 1 70 ? -18.688 -2.602 -3.424 1 83.75 70 ASN A N 1
ATOM 558 C CA . ASN A 1 70 ? -19.328 -2.623 -4.73 1 83.75 70 ASN A CA 1
ATOM 559 C C . ASN A 1 70 ? -18.438 -3.238 -5.797 1 83.75 70 ASN A C 1
ATOM 561 O O . ASN A 1 70 ? -18.922 -3.83 -6.762 1 83.75 70 ASN A O 1
ATOM 565 N N . ILE A 1 71 ? -17.172 -3.119 -5.668 1 83.88 71 ILE A N 1
ATOM 566 C CA . ILE A 1 71 ? -16.219 -3.658 -6.641 1 83.88 71 ILE A CA 1
ATOM 567 C C . ILE A 1 71 ? -16.156 -5.18 -6.508 1 83.88 71 ILE A C 1
ATOM 569 O O . ILE A 1 71 ? -16.234 -5.895 -7.508 1 83.88 71 ILE A O 1
ATOM 573 N N . VAL A 1 72 ? -16.156 -5.609 -5.316 1 86.88 72 VAL A N 1
ATOM 574 C CA . VAL A 1 72 ? -15.992 -7.043 -5.094 1 86.88 72 VAL A CA 1
ATOM 575 C C . VAL A 1 72 ? -17.328 -7.754 -5.297 1 86.88 72 VAL A C 1
ATOM 577 O O . VAL A 1 72 ? -17.359 -8.914 -5.715 1 86.88 72 VAL A O 1
ATOM 580 N N . GLN A 1 73 ? -18.422 -6.957 -4.926 1 82.56 73 GLN A N 1
ATOM 581 C CA . GLN A 1 73 ? -19.75 -7.559 -5.031 1 82.56 73 GLN A CA 1
ATOM 582 C C . GLN A 1 73 ? -20.328 -7.383 -6.434 1 82.56 73 GLN A C 1
ATOM 584 O O . GLN A 1 73 ? -21.297 -8.047 -6.801 1 82.56 73 GLN A O 1
ATOM 589 N N . ASN A 1 74 ? -20.031 -6.086 -6.945 1 63.19 74 ASN A N 1
ATOM 590 C CA . ASN A 1 74 ? -20.703 -5.629 -8.148 1 63.19 74 ASN A CA 1
ATOM 591 C C . ASN A 1 74 ? -20.953 -6.773 -9.133 1 63.19 74 ASN A C 1
ATOM 593 O O . ASN A 1 74 ? -20.703 -7.938 -8.805 1 63.19 74 ASN A O 1
ATOM 597 N N . ASP A 1 75 ? -20.203 -6.656 -10.438 1 53.66 75 ASP A N 1
ATOM 598 C CA . ASP A 1 75 ? -21.016 -6.68 -11.648 1 53.66 75 ASP A CA 1
ATOM 599 C C . ASP A 1 75 ? -21.766 -8.008 -11.789 1 53.66 75 ASP A C 1
ATOM 601 O O . ASP A 1 75 ? -22.75 -8.094 -12.508 1 53.66 75 ASP A O 1
ATOM 605 N N . GLU A 1 76 ? -21.078 -9.062 -12.07 1 51.5 76 GLU A N 1
ATOM 606 C CA . GLU A 1 76 ? -21.953 -10.078 -12.625 1 51.5 76 GLU A CA 1
ATOM 607 C C . GLU A 1 76 ? -22.922 -10.602 -11.57 1 51.5 76 GLU A C 1
ATOM 609 O O . GLU A 1 76 ? -22.5 -11.141 -10.547 1 51.5 76 GLU A O 1
ATOM 614 N N . ASN A 1 77 ? -23.797 -9.688 -11.016 1 54.22 77 ASN A N 1
ATOM 615 C CA . ASN A 1 77 ? -25.016 -9.984 -10.258 1 54.22 77 ASN A CA 1
ATOM 616 C C . ASN A 1 77 ? -25.328 -11.477 -10.266 1 54.22 77 ASN A C 1
ATOM 618 O O . ASN A 1 77 ? -25.516 -12.07 -11.336 1 54.22 77 ASN A O 1
ATOM 622 N N . GLY A 1 78 ? -24.641 -12.125 -9.273 1 72.25 78 GLY A N 1
ATOM 623 C CA . GLY A 1 78 ? -25.109 -13.492 -9.07 1 72.25 78 GLY A CA 1
ATOM 624 C C . GLY A 1 78 ? -24 -14.422 -8.602 1 72.25 78 GLY A C 1
ATOM 625 O O . GLY A 1 78 ? -22.906 -13.984 -8.258 1 72.25 78 GLY A O 1
ATOM 626 N N . GLU A 1 79 ? -24.188 -15.438 -8.453 1 84.94 79 GLU A N 1
ATOM 627 C CA . GLU A 1 79 ? -23.375 -16.578 -8.062 1 84.94 79 GLU A CA 1
ATOM 628 C C . GLU A 1 79 ? -22.328 -16.891 -9.125 1 84.94 79 GLU A C 1
ATOM 630 O O . GLU A 1 79 ? -22.594 -16.781 -10.32 1 84.94 79 GLU A O 1
ATOM 635 N N . ILE A 1 80 ? -21.047 -16.984 -8.648 1 92.12 80 ILE A N 1
ATOM 636 C CA . ILE A 1 80 ? -20 -17.422 -9.578 1 92.12 80 ILE A CA 1
ATOM 637 C C . ILE A 1 80 ? -20.281 -18.859 -10.008 1 92.12 80 ILE A C 1
ATOM 639 O O . ILE A 1 80 ? -19.969 -19.812 -9.281 1 92.12 80 ILE A O 1
ATOM 643 N N . ASN A 1 81 ? -20.859 -19.031 -11.211 1 91.56 81 ASN A N 1
ATOM 644 C CA . ASN A 1 81 ? -21.25 -20.359 -11.672 1 91.56 81 ASN A CA 1
ATOM 645 C C . ASN A 1 81 ? -20.672 -20.656 -13.055 1 91.56 81 ASN A C 1
ATOM 647 O O . ASN A 1 81 ? -21.094 -21.609 -13.719 1 91.56 81 ASN A O 1
ATOM 651 N N . SER A 1 82 ? -19.766 -19.781 -13.508 1 92 82 SER A N 1
ATOM 652 C CA . SER A 1 82 ? -19.094 -20.031 -14.781 1 92 82 SER A CA 1
ATOM 653 C C . SER A 1 82 ? -17.672 -19.5 -14.766 1 92 82 SER A C 1
ATOM 655 O O . SER A 1 82 ? -17.344 -18.609 -13.969 1 92 82 SER A O 1
ATOM 657 N N . LYS A 1 83 ? -16.891 -20 -15.672 1 93.12 83 LYS A N 1
ATOM 658 C CA . LYS A 1 83 ? -15.508 -19.547 -15.82 1 93.12 83 LYS A CA 1
ATOM 659 C C . LYS A 1 83 ? -15.453 -18.078 -16.219 1 93.12 83 LYS A C 1
AT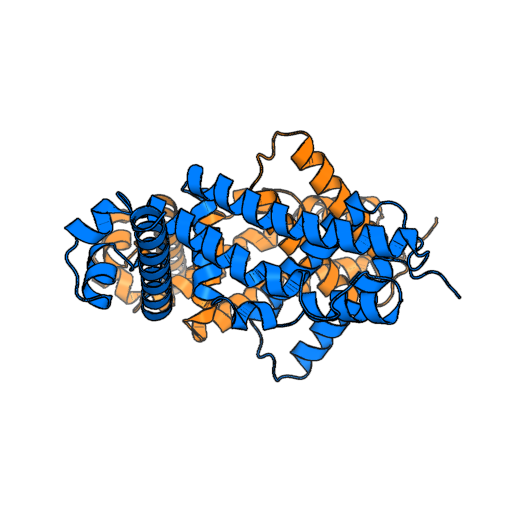OM 661 O O . LYS A 1 83 ? -14.609 -17.328 -15.734 1 93.12 83 LYS A O 1
ATOM 666 N N . GLN A 1 84 ? -16.359 -17.719 -17.031 1 92.75 84 GLN A N 1
ATOM 667 C CA . GLN A 1 84 ? -16.406 -16.359 -17.547 1 92.75 84 GLN A CA 1
ATOM 668 C C . GLN A 1 84 ? -16.703 -15.367 -16.422 1 92.75 84 GLN A C 1
ATOM 670 O O . GLN A 1 84 ? -16.094 -14.297 -16.344 1 92.75 84 GLN A O 1
ATOM 675 N N . LYS A 1 85 ? -17.609 -15.727 -15.562 1 92.06 85 LYS A N 1
ATOM 676 C CA . LYS A 1 85 ? -17.969 -14.859 -14.445 1 92.06 85 LYS A CA 1
ATOM 677 C C . LYS A 1 85 ? -16.781 -14.688 -13.484 1 92.06 85 LYS A C 1
ATOM 679 O O . LYS A 1 85 ? -16.531 -13.586 -13 1 92.06 85 LYS A O 1
ATOM 684 N N . LEU A 1 86 ? -16.109 -15.812 -13.219 1 93.19 86 LEU A N 1
ATOM 685 C CA . LEU A 1 86 ? -14.938 -15.742 -12.344 1 93.19 86 LEU A CA 1
ATOM 686 C C . LEU A 1 86 ? -13.828 -14.914 -12.977 1 93.19 86 LEU A C 1
ATOM 688 O O . LEU A 1 86 ? -13.195 -14.094 -12.312 1 93.19 86 LEU A O 1
ATOM 692 N N . HIS A 1 87 ? -13.656 -15.141 -14.266 1 93.81 87 HIS A N 1
ATOM 693 C CA . HIS A 1 87 ? -12.664 -14.367 -15.008 1 93.81 87 HIS A CA 1
ATOM 694 C C . HIS A 1 87 ? -12.977 -12.883 -14.953 1 93.81 87 HIS A C 1
ATOM 696 O O . HIS A 1 87 ? -12.078 -12.062 -14.727 1 93.81 87 HIS A O 1
ATOM 702 N N . ASN A 1 88 ? -14.195 -12.461 -15.086 1 92.56 88 ASN A N 1
ATOM 703 C CA . ASN A 1 88 ? -14.617 -11.062 -15.031 1 92.56 88 ASN A CA 1
ATOM 704 C C . ASN A 1 88 ? -14.383 -10.469 -13.648 1 92.56 88 ASN A C 1
ATOM 706 O O . ASN A 1 88 ? -13.953 -9.32 -13.531 1 92.56 88 ASN A O 1
ATOM 710 N N . LEU A 1 89 ? -14.695 -11.289 -12.68 1 93 89 LEU A N 1
ATOM 711 C CA . LEU A 1 89 ? -14.484 -10.828 -11.312 1 93 89 LEU A CA 1
ATOM 712 C C . LEU A 1 89 ? -13.008 -10.523 -11.062 1 93 89 LEU A C 1
ATOM 714 O O . LEU A 1 89 ? -12.664 -9.422 -10.625 1 93 89 LEU A O 1
ATOM 718 N N . ILE A 1 90 ? -12.148 -11.445 -11.383 1 94.31 90 ILE A N 1
ATOM 719 C CA . ILE A 1 90 ? -10.719 -11.289 -11.141 1 94.31 90 ILE A CA 1
ATOM 720 C C . ILE A 1 90 ? -10.195 -10.094 -11.93 1 94.31 90 ILE A C 1
ATOM 722 O O . ILE A 1 90 ? -9.461 -9.258 -11.391 1 94.31 90 ILE A O 1
ATOM 726 N N . THR A 1 91 ? -10.617 -9.945 -13.133 1 93.88 91 THR A N 1
ATOM 727 C CA . THR A 1 91 ? -10.188 -8.836 -13.977 1 93.88 91 THR A CA 1
ATOM 728 C C . THR A 1 91 ? -10.625 -7.504 -13.375 1 93.88 91 THR A C 1
ATOM 730 O O . THR A 1 91 ? -9.844 -6.547 -13.352 1 93.88 91 THR A O 1
ATOM 733 N N . SER A 1 92 ? -11.805 -7.434 -12.852 1 92.19 92 SER A N 1
ATOM 734 C CA . SER A 1 92 ? -12.336 -6.207 -12.266 1 92.19 92 SER A CA 1
ATOM 735 C C . SER A 1 92 ? -11.562 -5.809 -11.016 1 92.19 92 SER A C 1
ATOM 737 O O . SER A 1 92 ? -11.367 -4.621 -10.75 1 92.19 92 SER A O 1
ATOM 739 N N . LEU A 1 93 ? -11.078 -6.793 -10.281 1 94.31 93 LEU A N 1
ATOM 740 C CA . LEU A 1 93 ? -10.367 -6.531 -9.031 1 94.31 93 LEU A CA 1
ATOM 741 C C . LEU A 1 93 ? -9.016 -5.887 -9.305 1 94.31 93 LEU A C 1
ATOM 743 O O . LEU A 1 93 ? -8.469 -5.191 -8.445 1 94.31 93 LEU A O 1
ATOM 747 N N . PHE A 1 94 ? -8.484 -6.051 -10.484 1 95.69 94 PHE A N 1
ATOM 748 C CA . PHE A 1 94 ? -7.188 -5.469 -10.82 1 95.69 94 PHE A CA 1
ATOM 749 C C . PHE A 1 94 ? -7.363 -4.141 -11.539 1 95.69 94 PHE A C 1
ATOM 751 O O . PHE A 1 94 ? -6.379 -3.475 -11.883 1 95.69 94 PHE A O 1
ATOM 758 N N . SER A 1 95 ? -8.586 -3.713 -11.695 1 90.5 95 SER A N 1
ATOM 759 C CA . SER A 1 95 ? -8.867 -2.492 -12.445 1 90.5 95 SER A CA 1
ATOM 760 C C . SER A 1 95 ? -8.656 -1.254 -11.578 1 90.5 95 SER A C 1
ATOM 762 O O . SER A 1 95 ? -8.531 -1.357 -10.359 1 90.5 95 SER A O 1
ATOM 764 N N . ARG A 1 96 ? -8.68 -0.077 -12.195 1 88.62 96 ARG A N 1
ATOM 765 C CA . ARG A 1 96 ? -8.555 1.196 -11.5 1 88.62 96 ARG A CA 1
ATOM 766 C C . ARG A 1 96 ? -9.914 1.676 -10.992 1 88.62 96 ARG A C 1
ATOM 768 O O . ARG A 1 96 ? -10.039 2.805 -10.516 1 88.62 96 ARG A O 1
ATOM 775 N N . ASN A 1 97 ? -10.914 0.804 -11.062 1 86.12 97 ASN A N 1
ATOM 776 C CA . ASN A 1 97 ? -12.242 1.188 -10.594 1 86.12 97 ASN A CA 1
ATOM 777 C C . ASN A 1 97 ? -12.242 1.511 -9.102 1 86.12 97 ASN A C 1
ATOM 779 O O . ASN A 1 97 ? -13.125 2.217 -8.617 1 86.12 97 ASN A O 1
ATOM 783 N N . TRP A 1 98 ? -11.258 1.007 -8.438 1 86.5 98 TRP A N 1
ATOM 784 C CA . TRP A 1 98 ? -11.141 1.286 -7.016 1 86.5 98 TRP A CA 1
ATOM 785 C C . TRP A 1 98 ? -11.07 2.789 -6.758 1 86.5 98 TRP A C 1
ATOM 787 O O . TRP A 1 98 ? -11.664 3.289 -5.797 1 86.5 98 TRP A O 1
ATOM 797 N N . ASN A 1 99 ? -10.383 3.498 -7.656 1 86.69 99 ASN A N 1
ATOM 798 C CA . ASN A 1 99 ? -10.172 4.93 -7.477 1 86.69 99 ASN A CA 1
ATOM 799 C C . ASN A 1 99 ? -11.422 5.734 -7.824 1 86.69 99 ASN A C 1
ATOM 801 O O . ASN A 1 99 ? -11.578 6.871 -7.379 1 86.69 99 ASN A O 1
ATOM 805 N N . LYS A 1 100 ? -12.281 5.164 -8.68 1 85 100 LYS A N 1
ATOM 806 C CA . LYS A 1 100 ? -13.547 5.824 -8.992 1 85 100 LYS A CA 1
ATOM 807 C C . LYS A 1 100 ? -14.414 5.98 -7.746 1 85 100 LYS A C 1
ATOM 809 O O . LYS A 1 100 ? -15.18 6.938 -7.633 1 85 100 LYS A O 1
ATOM 814 N N . TYR A 1 101 ? -14.07 5.133 -6.816 1 84.44 101 TYR A N 1
ATOM 815 C CA . TYR A 1 101 ? -14.93 5.094 -5.637 1 84.44 101 TYR A CA 1
ATOM 816 C C . TYR A 1 101 ? -14.281 5.816 -4.465 1 84.44 101 TYR A C 1
ATOM 818 O O . TYR A 1 101 ? -14.977 6.348 -3.594 1 84.44 101 TYR A O 1
ATOM 826 N N . PHE A 1 102 ? -12.969 5.891 -4.504 1 91.12 102 PHE A N 1
ATOM 827 C CA . PHE A 1 102 ? -12.273 6.555 -3.406 1 91.12 102 PHE A CA 1
ATOM 828 C C . PHE A 1 102 ? -10.883 7 -3.838 1 91.12 102 PHE A C 1
ATOM 830 O O . PHE A 1 102 ? -10.117 6.211 -4.398 1 91.12 102 PHE A O 1
ATOM 837 N N . ASP A 1 103 ? -10.562 8.164 -3.549 1 95.06 103 ASP A N 1
ATOM 838 C CA . ASP A 1 103 ? -9.312 8.781 -3.99 1 95.06 103 ASP A CA 1
ATOM 839 C C . ASP A 1 103 ? -8.102 8.039 -3.426 1 95.06 103 ASP A C 1
ATOM 841 O O . ASP A 1 103 ? -8.008 7.832 -2.215 1 95.06 103 ASP A O 1
ATOM 845 N N . ASP A 1 104 ? -7.102 7.77 -4.242 1 94.94 104 ASP A N 1
ATOM 846 C CA . ASP A 1 104 ? -5.945 6.973 -3.842 1 94.94 104 ASP A CA 1
ATOM 847 C C . ASP A 1 104 ? -5.105 7.711 -2.805 1 94.94 104 ASP A C 1
ATOM 849 O O . ASP A 1 104 ? -4.609 7.105 -1.852 1 94.94 104 ASP A O 1
ATOM 853 N N . GLY A 1 105 ? -4.914 9.047 -3.027 1 94.81 105 GLY A N 1
ATOM 854 C CA . GLY A 1 105 ? -4.141 9.828 -2.082 1 94.81 105 GLY A CA 1
ATOM 855 C C . GLY A 1 105 ? -4.711 9.805 -0.676 1 94.81 105 GLY A C 1
ATOM 856 O O . GLY A 1 105 ? -3.98 9.586 0.293 1 94.81 105 GLY A O 1
ATOM 857 N N . VAL A 1 106 ? -6.008 10.008 -0.607 1 96 106 VAL A N 1
ATOM 858 C CA . VAL A 1 106 ? -6.676 9.977 0.688 1 96 106 VAL A CA 1
ATOM 859 C C . VAL A 1 106 ? -6.594 8.57 1.277 1 96 106 VAL A C 1
ATOM 861 O O . VAL A 1 106 ? -6.336 8.398 2.471 1 96 106 VAL A O 1
ATOM 864 N N . PHE A 1 107 ? -6.734 7.586 0.431 1 96.5 107 PHE A N 1
ATOM 865 C CA . PHE A 1 107 ? -6.711 6.195 0.866 1 96.5 107 PHE A CA 1
ATOM 866 C C . PHE A 1 107 ? -5.379 5.855 1.525 1 96.5 107 PHE A C 1
ATOM 868 O O . PHE A 1 107 ? -5.348 5.367 2.656 1 96.5 107 PHE A O 1
ATOM 875 N N . TYR A 1 108 ? -4.312 6.125 0.895 1 96.56 108 TYR A N 1
ATOM 876 C CA . TYR A 1 108 ? -3.006 5.742 1.424 1 96.56 108 TYR A CA 1
ATOM 877 C C . TYR A 1 108 ? -2.613 6.633 2.596 1 96.56 108 TYR A C 1
ATOM 879 O O . TYR A 1 108 ? -1.858 6.215 3.477 1 96.56 108 TYR A O 1
ATOM 887 N N . SER A 1 109 ? -3.15 7.883 2.643 1 95.19 109 SER A N 1
ATOM 888 C CA . SER A 1 109 ? -2.98 8.688 3.846 1 95.19 109 SER A CA 1
ATOM 889 C C . SER A 1 109 ? -3.664 8.047 5.047 1 95.19 109 SER A C 1
ATOM 891 O O . SER A 1 109 ? -3.131 8.07 6.156 1 95.19 109 SER A O 1
ATOM 893 N N . CYS A 1 110 ? -4.844 7.496 4.77 1 96 110 CYS A N 1
ATOM 894 C CA . CYS A 1 110 ? -5.527 6.75 5.82 1 96 110 CYS A CA 1
ATOM 895 C C . CYS A 1 110 ? -4.699 5.551 6.262 1 96 110 CYS A C 1
ATOM 897 O O . CYS A 1 110 ? -4.469 5.355 7.457 1 96 110 CYS A O 1
ATOM 899 N N . TYR A 1 111 ? -4.199 4.848 5.316 1 96.94 111 TYR A N 1
ATOM 900 C CA . TYR A 1 111 ? -3.428 3.652 5.645 1 96.94 111 TYR A CA 1
ATOM 901 C C . TYR A 1 111 ? -2.203 4.008 6.48 1 96.94 111 TYR A C 1
ATOM 903 O O . TYR A 1 111 ? -1.838 3.273 7.402 1 96.94 111 TYR A O 1
ATOM 911 N N . ALA A 1 112 ? -1.566 5.105 6.168 1 95.31 112 ALA A N 1
ATOM 912 C CA . ALA A 1 112 ? -0.377 5.516 6.906 1 95.31 112 ALA A CA 1
ATOM 913 C C . ALA A 1 112 ? -0.694 5.719 8.383 1 95.31 112 ALA A C 1
ATOM 915 O O . ALA A 1 112 ? 0.171 5.523 9.242 1 95.31 112 ALA A O 1
ATOM 916 N N . LEU A 1 113 ? -1.902 6.02 8.711 1 94 113 LEU A N 1
ATOM 917 C CA . LEU A 1 113 ? -2.311 6.359 10.07 1 94 113 LEU A CA 1
ATOM 918 C C . LEU A 1 113 ? -2.49 5.102 10.914 1 94 113 LEU A C 1
ATOM 920 O O . LEU A 1 113 ? -2.564 5.176 12.141 1 94 113 LEU A O 1
ATOM 924 N N . ILE A 1 114 ? -2.52 3.93 10.234 1 95.19 114 ILE A N 1
ATOM 925 C CA . ILE A 1 114 ? -2.754 2.707 11 1 95.19 114 ILE A CA 1
ATOM 926 C C . ILE A 1 114 ? -1.578 2.447 11.938 1 95.19 114 ILE A C 1
ATOM 928 O O . ILE A 1 114 ? -1.717 1.737 12.93 1 95.19 114 ILE A O 1
ATOM 932 N N . TYR A 1 115 ? -0.479 3.018 11.672 1 92.06 115 TYR A N 1
ATOM 933 C CA . TYR A 1 115 ? 0.733 2.775 12.445 1 92.06 115 TYR A CA 1
ATOM 934 C C . TYR A 1 115 ? 0.816 3.721 13.641 1 92.06 115 TYR A C 1
ATOM 936 O O . TYR A 1 115 ? 1.64 3.525 14.539 1 92.06 115 TYR A O 1
ATOM 944 N N . ARG A 1 116 ? -0.092 4.648 13.703 1 88.62 116 ARG A N 1
ATOM 945 C CA . ARG A 1 116 ? -0.031 5.652 14.758 1 88.62 116 ARG A CA 1
ATOM 946 C C . ARG A 1 116 ? -1.274 5.598 15.641 1 88.62 116 ARG A C 1
ATOM 948 O O . ARG A 1 116 ? -1.255 6.07 16.781 1 88.62 116 ARG A O 1
ATOM 955 N N . LYS A 1 117 ? -2.309 5.07 15.086 1 92.06 117 LYS A N 1
ATOM 956 C CA . LYS A 1 117 ? -3.6 5.066 15.773 1 92.06 117 LYS A CA 1
ATOM 957 C C . LYS A 1 117 ? -4.164 3.654 15.875 1 92.06 117 LYS A C 1
ATOM 959 O O . LYS A 1 117 ? -4.746 3.139 14.922 1 92.06 117 LYS A O 1
ATOM 964 N N . LYS A 1 118 ? -4.152 3.133 17.031 1 91.62 118 LYS A N 1
ATOM 965 C CA . LYS A 1 118 ? -4.531 1.737 17.25 1 91.62 118 LYS A CA 1
ATOM 966 C C . LYS A 1 118 ? -5.984 1.497 16.844 1 91.62 118 LYS A C 1
ATOM 968 O O . LYS A 1 118 ? -6.289 0.522 16.156 1 91.62 118 LYS A O 1
ATOM 973 N N . ASP A 1 119 ? -6.855 2.383 17.312 1 93.5 119 ASP A N 1
ATOM 974 C CA . ASP A 1 119 ? -8.266 2.209 17 1 93.5 119 ASP A CA 1
ATOM 975 C C . ASP A 1 119 ? -8.508 2.25 15.484 1 93.5 119 ASP A C 1
ATOM 977 O O . ASP A 1 119 ? -9.344 1.514 14.961 1 93.5 119 ASP A O 1
ATOM 981 N N . PHE A 1 120 ? -7.809 3.084 14.859 1 95.25 120 PHE A N 1
ATOM 982 C CA . PHE A 1 120 ? -7.934 3.172 13.406 1 95.25 120 PHE A CA 1
ATOM 983 C C . PHE A 1 120 ? -7.371 1.924 12.742 1 95.25 120 PHE A C 1
ATOM 985 O O . PHE A 1 120 ? -7.934 1.432 11.758 1 95.25 120 PHE A O 1
ATOM 992 N N . ASN A 1 121 ? -6.301 1.384 13.242 1 96.5 121 ASN A N 1
ATOM 993 C CA . ASN A 1 121 ? -5.754 0.116 12.773 1 96.5 121 ASN A CA 1
ATOM 994 C C . ASN A 1 121 ? -6.801 -0.996 12.812 1 96.5 121 ASN A C 1
ATOM 996 O O . ASN A 1 121 ? -7.004 -1.702 11.828 1 96.5 121 ASN A O 1
ATOM 1000 N N . ASP A 1 122 ? -7.496 -1.075 13.883 1 96.62 122 ASP A N 1
ATOM 1001 C CA . ASP A 1 122 ? -8.516 -2.109 14.047 1 96.62 122 ASP A CA 1
ATOM 1002 C C . ASP A 1 122 ? -9.641 -1.936 13.023 1 96.62 122 ASP A C 1
ATOM 1004 O O . ASP A 1 122 ? -10.125 -2.914 12.453 1 96.62 122 ASP A O 1
ATOM 1008 N N . SER A 1 123 ? -10.016 -0.696 12.875 1 96.25 123 SER A N 1
ATOM 1009 C CA . SER A 1 123 ? -11.07 -0.405 11.906 1 96.25 123 SER A CA 1
ATOM 1010 C C . SER A 1 123 ? -10.633 -0.756 10.492 1 96.25 123 SER A C 1
ATOM 1012 O O . SER A 1 123 ? -11.391 -1.362 9.734 1 96.25 123 SER A O 1
ATOM 1014 N N . PHE A 1 124 ? -9.453 -0.439 10.156 1 97.38 124 PHE A N 1
ATOM 1015 C CA . PHE A 1 124 ? -8.914 -0.703 8.828 1 97.38 124 PHE A CA 1
ATOM 1016 C C . PHE A 1 124 ? -8.758 -2.201 8.594 1 97.38 124 PHE A C 1
ATOM 1018 O O . PHE A 1 124 ? -9.031 -2.695 7.496 1 97.38 124 PHE A O 1
ATOM 1025 N N . LYS A 1 125 ? -8.328 -2.865 9.594 1 96.75 125 LYS A N 1
ATOM 1026 C CA . LYS A 1 125 ? -8.219 -4.32 9.531 1 96.75 125 LYS A CA 1
ATOM 1027 C C . LYS A 1 125 ? -9.578 -4.953 9.227 1 96.75 125 LYS A C 1
ATOM 1029 O O . LYS A 1 125 ? -9.68 -5.836 8.367 1 96.75 125 LYS A O 1
ATOM 1034 N N . SER A 1 126 ? -10.586 -4.5 9.859 1 96.44 126 SER A N 1
ATOM 1035 C CA . SER A 1 126 ? -11.938 -5.004 9.641 1 96.44 126 SER A CA 1
ATOM 1036 C C . SER A 1 126 ? -12.398 -4.734 8.211 1 96.44 126 SER A C 1
ATOM 1038 O O . SER A 1 126 ? -13.086 -5.566 7.605 1 96.44 126 SER A O 1
ATOM 1040 N N . TYR A 1 127 ? -12.008 -3.592 7.742 1 96.12 127 TYR A N 1
ATOM 1041 C CA . TYR A 1 127 ? -12.312 -3.23 6.359 1 96.12 127 TYR A CA 1
ATOM 1042 C C . TYR A 1 127 ? -11.695 -4.227 5.391 1 96.12 127 TYR A C 1
ATOM 1044 O O . TYR A 1 127 ? -12.383 -4.762 4.516 1 96.12 127 TYR A O 1
ATOM 1052 N N . LEU A 1 128 ? -10.43 -4.543 5.52 1 96.75 128 LEU A N 1
ATOM 1053 C CA . LEU A 1 128 ? -9.758 -5.465 4.605 1 96.75 128 LEU A CA 1
ATOM 1054 C C . LEU A 1 128 ? -10.305 -6.879 4.766 1 96.75 128 LEU A C 1
ATOM 1056 O O . LEU A 1 128 ? -10.477 -7.602 3.781 1 96.75 128 LEU A O 1
ATOM 1060 N N . GLN A 1 129 ? -10.602 -7.238 5.984 1 96.69 129 GLN A N 1
ATOM 1061 C CA . GLN A 1 129 ? -11.141 -8.57 6.246 1 96.69 129 GLN A CA 1
ATOM 1062 C C . GLN A 1 129 ? -12.516 -8.734 5.602 1 96.69 129 GLN A C 1
ATOM 1064 O O . GLN A 1 129 ? -12.852 -9.828 5.133 1 96.69 129 GLN A O 1
ATOM 1069 N N . ALA A 1 130 ? -13.281 -7.684 5.625 1 96.5 130 ALA A N 1
ATOM 1070 C CA . ALA A 1 130 ? -14.578 -7.734 4.969 1 96.5 130 ALA A CA 1
ATOM 1071 C C . ALA A 1 130 ? -14.43 -8 3.473 1 96.5 130 ALA A C 1
ATOM 1073 O O . ALA A 1 130 ? -15.164 -8.805 2.902 1 96.5 130 ALA A O 1
ATOM 1074 N N . LEU A 1 131 ? -13.508 -7.355 2.842 1 95.88 131 LEU A N 1
ATOM 1075 C CA . LEU A 1 131 ? -13.266 -7.574 1.42 1 95.88 131 LEU A CA 1
ATOM 1076 C C . LEU A 1 131 ? -12.773 -8.992 1.165 1 95.88 131 LEU A C 1
ATOM 1078 O O . LEU A 1 131 ? -13.211 -9.648 0.212 1 95.88 131 LEU A O 1
ATOM 1082 N N . HIS A 1 132 ? -11.867 -9.477 2.016 1 96.94 132 HIS A N 1
ATOM 1083 C CA . HIS A 1 132 ? -11.391 -10.852 1.905 1 96.94 132 HIS A CA 1
ATOM 1084 C C . HIS A 1 132 ? -12.555 -11.844 2.004 1 96.94 132 HIS A C 1
ATOM 1086 O O . HIS A 1 132 ? -12.594 -12.828 1.264 1 96.94 132 HIS A O 1
ATOM 1092 N N . THR A 1 133 ? -13.438 -11.555 2.902 1 96.69 133 THR A N 1
ATOM 1093 C CA . THR A 1 133 ? -14.578 -12.438 3.133 1 96.69 133 THR A CA 1
ATOM 1094 C C . THR A 1 133 ? -15.445 -12.539 1.883 1 96.69 133 THR A C 1
ATOM 1096 O O . THR A 1 133 ? -15.898 -13.625 1.519 1 96.69 133 THR A O 1
ATOM 1099 N N . VAL A 1 134 ? -15.641 -11.484 1.245 1 95.19 134 VAL A N 1
ATOM 1100 C CA . VAL A 1 134 ? -16.469 -11.477 0.044 1 95.19 134 VAL A CA 1
ATOM 1101 C C . VAL A 1 134 ? -15.789 -12.289 -1.058 1 95.19 134 VAL A C 1
ATOM 1103 O O . VAL A 1 134 ? -16.422 -13.125 -1.704 1 95.19 134 VAL A O 1
ATOM 1106 N N . LEU A 1 135 ? -14.523 -12.047 -1.3 1 95.25 135 LEU A N 1
ATOM 1107 C CA . LEU A 1 135 ? -13.812 -12.805 -2.32 1 95.25 135 LEU A CA 1
ATOM 1108 C C . LEU A 1 135 ? -13.805 -14.289 -1.987 1 95.25 135 LEU A C 1
ATOM 1110 O O . LEU A 1 135 ? -13.984 -15.133 -2.873 1 95.25 135 LEU A O 1
ATOM 1114 N N . HIS A 1 136 ? -13.586 -14.57 -0.709 1 96.5 136 HIS A N 1
ATOM 1115 C CA . HIS A 1 136 ? -13.609 -15.961 -0.259 1 96.5 136 HIS A CA 1
ATOM 1116 C C . HIS A 1 136 ? -14.93 -16.641 -0.625 1 96.5 136 HIS A C 1
ATOM 1118 O O . HIS A 1 136 ? -14.93 -17.766 -1.115 1 96.5 136 HIS A O 1
ATOM 1124 N N . LYS A 1 137 ? -15.961 -15.969 -0.367 1 95 137 LYS A N 1
ATOM 1125 C CA . LYS A 1 137 ? -17.281 -16.5 -0.689 1 95 137 LYS A CA 1
ATOM 1126 C C . LYS A 1 137 ? -17.422 -16.75 -2.189 1 95 137 LYS A C 1
ATOM 1128 O O . LYS A 1 137 ? -17.922 -17.797 -2.607 1 95 137 LYS A O 1
ATOM 1133 N N . LYS A 1 138 ? -16.984 -15.828 -2.975 1 94.25 138 LYS A N 1
ATOM 1134 C CA . LYS A 1 138 ? -17.078 -15.945 -4.426 1 94.25 138 LYS A CA 1
ATOM 1135 C C . LYS A 1 138 ? -16.234 -17.109 -4.934 1 94.25 138 LYS A C 1
ATOM 1137 O O . LYS A 1 138 ? -16.656 -17.859 -5.82 1 94.25 138 LYS A O 1
ATOM 1142 N N . LEU A 1 139 ? -15.07 -17.281 -4.363 1 94.94 139 LEU A N 1
ATOM 1143 C CA . LEU A 1 139 ? -14.195 -18.375 -4.762 1 94.94 139 LEU A CA 1
ATOM 1144 C C . LEU A 1 139 ? -14.758 -19.719 -4.312 1 94.94 139 LEU A C 1
ATOM 1146 O O . LEU A 1 139 ? -14.594 -20.734 -4.996 1 94.94 139 LEU A O 1
ATOM 1150 N N . THR A 1 140 ? -15.406 -19.734 -3.178 1 95.25 140 THR A N 1
ATOM 1151 C CA . THR A 1 140 ? -16.078 -20.938 -2.707 1 95.25 140 THR A CA 1
ATOM 1152 C C . THR A 1 140 ? -17.188 -21.344 -3.676 1 95.25 140 THR A C 1
ATOM 1154 O O . THR A 1 140 ? -17.328 -22.531 -3.996 1 95.25 140 THR A O 1
ATOM 1157 N N . GLU A 1 141 ? -17.922 -20.391 -4.137 1 93.69 141 GLU A N 1
ATOM 1158 C CA . GLU A 1 141 ? -18.938 -20.656 -5.16 1 93.69 141 GLU A CA 1
ATOM 1159 C C . GLU A 1 141 ? -18.312 -21.266 -6.414 1 93.69 141 GLU A C 1
ATOM 1161 O O . GLU A 1 141 ? -18.844 -22.219 -6.98 1 93.69 141 GLU A O 1
ATOM 1166 N N . ALA A 1 142 ? -17.203 -20.703 -6.828 1 94.06 142 ALA A N 1
ATOM 1167 C CA . ALA A 1 142 ? -16.5 -21.203 -8.008 1 94.06 142 ALA A CA 1
ATOM 1168 C C . ALA A 1 142 ? -16.078 -22.656 -7.816 1 94.06 142 ALA A C 1
ATOM 1170 O O . ALA A 1 142 ? -16.203 -23.469 -8.734 1 94.06 142 ALA A O 1
ATOM 1171 N N . LYS A 1 143 ? -15.602 -22.938 -6.633 1 94.44 143 LYS A N 1
ATOM 1172 C CA . LYS A 1 143 ? -15.211 -24.312 -6.309 1 94.44 143 LYS A CA 1
ATOM 1173 C C . LYS A 1 143 ? -16.422 -25.25 -6.324 1 94.44 143 LYS A C 1
ATOM 1175 O O . LYS A 1 143 ? -16.359 -26.344 -6.891 1 94.44 143 LYS A O 1
ATOM 1180 N N . GLU A 1 144 ? -17.484 -24.844 -5.742 1 93.38 144 GLU A N 1
ATOM 1181 C CA . GLU A 1 144 ? -18.703 -25.641 -5.641 1 93.38 144 GLU A CA 1
ATOM 1182 C C . GLU A 1 144 ? -19.281 -25.953 -7.023 1 93.38 144 GLU A C 1
ATOM 1184 O O . GLU A 1 144 ? -19.844 -27.031 -7.238 1 93.38 144 GLU A O 1
ATOM 1189 N N . HIS A 1 145 ? -19.062 -25.078 -7.918 1 93.44 145 HIS A N 1
ATOM 1190 C CA . HIS A 1 145 ? -19.547 -25.266 -9.281 1 93.44 145 HIS A CA 1
ATOM 1191 C C . HIS A 1 145 ? -18.484 -25.906 -10.164 1 93.44 145 HIS A C 1
ATOM 1193 O O . HIS A 1 145 ? -18.609 -25.922 -11.391 1 93.44 145 HIS A O 1
ATOM 1199 N N . GLN A 1 146 ? -17.375 -26.281 -9.578 1 92.44 146 GLN A N 1
ATOM 1200 C CA . GLN A 1 146 ? -16.297 -27.031 -10.219 1 92.44 146 GLN A CA 1
ATOM 1201 C C . GLN A 1 146 ? -15.625 -26.219 -11.312 1 92.44 146 GLN A C 1
ATOM 1203 O O . GLN A 1 146 ? -15.289 -26.75 -12.375 1 92.44 146 GLN A O 1
ATOM 1208 N N . ILE A 1 147 ? -15.602 -24.953 -11.016 1 91.81 147 ILE A N 1
ATOM 1209 C CA . ILE A 1 147 ? -14.938 -24.047 -11.953 1 91.81 147 ILE A CA 1
ATOM 1210 C C . ILE A 1 147 ? -13.43 -24.078 -11.703 1 91.81 147 ILE A C 1
ATOM 1212 O O . ILE A 1 147 ? -12.641 -24 -12.648 1 91.81 147 ILE A O 1
ATOM 1216 N N . ILE A 1 148 ? -13.047 -24.125 -10.422 1 91.56 148 ILE A N 1
ATOM 1217 C CA . ILE A 1 148 ? -11.633 -24.141 -10.078 1 91.56 148 ILE A CA 1
ATOM 1218 C C . ILE A 1 148 ? -11.289 -25.438 -9.352 1 91.56 148 ILE A C 1
ATOM 1220 O O . ILE A 1 148 ? -12.156 -26.047 -8.711 1 91.56 148 ILE A O 1
ATOM 1224 N N . SER A 1 149 ? -10.086 -25.859 -9.523 1 84.75 149 SER A N 1
ATOM 1225 C CA . SER A 1 149 ? -9.625 -27.109 -8.938 1 84.75 149 SER A CA 1
ATOM 1226 C C . SER A 1 149 ? -8.852 -26.875 -7.645 1 84.75 149 SER A C 1
ATOM 1228 O O . SER A 1 149 ? -8.695 -27.781 -6.832 1 84.75 149 SER A O 1
ATOM 1230 N N . ASN A 1 150 ? -8.375 -25.672 -7.535 1 77.69 150 ASN A N 1
ATOM 1231 C CA . ASN A 1 150 ? -7.668 -25.375 -6.297 1 77.69 150 ASN A CA 1
ATOM 1232 C C . ASN A 1 150 ? -8.586 -25.469 -5.086 1 77.69 150 ASN A C 1
ATOM 1234 O O . ASN A 1 150 ? -9.625 -24.797 -5.031 1 77.69 150 ASN A O 1
ATOM 1238 N N . THR A 1 151 ? -8.164 -26.156 -4.156 1 79.12 151 THR A N 1
ATOM 1239 C CA . THR A 1 151 ? -9.086 -26.516 -3.082 1 79.12 151 THR A CA 1
ATOM 1240 C C . THR A 1 151 ? -8.82 -25.672 -1.841 1 79.12 151 THR A C 1
ATOM 1242 O O . THR A 1 151 ? -9.633 -25.625 -0.917 1 79.12 151 THR A O 1
ATOM 1245 N N . ASN A 1 152 ? -7.746 -24.953 -1.847 1 93.19 152 ASN A N 1
ATOM 1246 C CA . ASN A 1 152 ? -7.449 -24.203 -0.638 1 93.19 152 ASN A CA 1
ATOM 1247 C C . ASN A 1 152 ? -7.91 -22.75 -0.762 1 93.19 152 ASN A C 1
ATOM 1249 O O . ASN A 1 152 ? -7.09 -21.828 -0.851 1 93.19 152 ASN A O 1
ATOM 1253 N N . ILE A 1 153 ? -9.164 -22.531 -0.619 1 96.44 153 ILE A N 1
ATOM 1254 C CA . ILE A 1 153 ? -9.812 -21.25 -0.854 1 96.44 153 ILE A CA 1
ATOM 1255 C C . ILE A 1 153 ? -9.281 -20.219 0.134 1 96.44 153 ILE A C 1
ATOM 1257 O O . ILE A 1 153 ? -9.125 -19.031 -0.211 1 96.44 153 ILE A O 1
ATOM 1261 N N . ASP A 1 154 ? -8.922 -20.625 1.325 1 96.56 154 ASP A N 1
ATOM 1262 C CA . ASP A 1 154 ? -8.383 -19.734 2.342 1 96.56 154 ASP A CA 1
ATOM 1263 C C . ASP A 1 154 ? -7.059 -19.125 1.891 1 96.56 154 ASP A C 1
ATOM 1265 O O . ASP A 1 154 ? -6.895 -17.891 1.916 1 96.56 154 ASP A O 1
ATOM 1269 N N . GLU A 1 155 ? -6.184 -19.938 1.361 1 96.5 155 GLU A N 1
ATOM 1270 C CA . GLU A 1 155 ? -4.867 -19.469 0.947 1 96.5 155 GLU A CA 1
ATOM 1271 C C . GLU A 1 155 ? -4.957 -18.625 -0.318 1 96.5 155 GLU A C 1
ATOM 1273 O O . GLU A 1 155 ? -4.324 -17.562 -0.413 1 96.5 155 GLU A O 1
ATOM 1278 N N . ILE A 1 156 ? -5.812 -19.094 -1.232 1 96.12 156 ILE A N 1
ATOM 1279 C CA . ILE A 1 156 ? -5.82 -18.391 -2.508 1 96.12 156 ILE A CA 1
ATOM 1280 C C . ILE A 1 156 ? -6.488 -17.031 -2.338 1 96.12 156 ILE A C 1
ATOM 1282 O O . ILE A 1 156 ? -6.129 -16.062 -3.016 1 96.12 156 ILE A O 1
ATOM 1286 N N . THR A 1 157 ? -7.465 -16.906 -1.409 1 97.25 157 THR A N 1
ATOM 1287 C CA . THR A 1 157 ? -8.055 -15.609 -1.112 1 97.25 157 THR A CA 1
ATOM 1288 C C . THR A 1 157 ? -6.992 -14.625 -0.633 1 97.25 157 THR A C 1
ATOM 1290 O O . THR A 1 157 ? -6.922 -13.492 -1.122 1 97.25 157 THR A O 1
ATOM 1293 N N . GLU A 1 158 ? -6.09 -15.047 0.262 1 97.44 158 GLU A N 1
ATOM 1294 C CA . GLU A 1 158 ? -5.012 -14.219 0.794 1 97.44 158 GLU A CA 1
ATOM 1295 C C . GLU A 1 158 ? -4.039 -13.805 -0.305 1 97.44 158 GLU A C 1
ATOM 1297 O O . GLU A 1 158 ? -3.668 -12.633 -0.403 1 97.44 158 GLU A O 1
ATOM 1302 N N . VAL A 1 159 ? -3.699 -14.742 -1.103 1 97.62 159 VAL A N 1
ATOM 1303 C CA . VAL A 1 159 ? -2.658 -14.523 -2.098 1 97.62 159 VAL A CA 1
ATOM 1304 C C . VAL A 1 159 ? -3.189 -13.625 -3.211 1 97.62 159 VAL A C 1
ATOM 1306 O O . VAL A 1 159 ? -2.49 -12.719 -3.678 1 97.62 159 VAL A O 1
ATOM 1309 N N . ILE A 1 160 ? -4.406 -13.859 -3.631 1 97.25 160 ILE A N 1
ATOM 1310 C CA . ILE A 1 160 ? -4.98 -13.055 -4.703 1 97.25 160 ILE A CA 1
ATOM 1311 C C . ILE A 1 160 ? -5.129 -11.609 -4.238 1 97.25 160 ILE A C 1
ATOM 1313 O O . ILE A 1 160 ? -4.777 -10.68 -4.969 1 97.25 160 ILE A O 1
ATOM 1317 N N . PHE A 1 161 ? -5.578 -11.359 -3.047 1 97.69 161 PHE A N 1
ATOM 1318 C CA . PHE A 1 161 ? -5.691 -10 -2.547 1 97.69 161 PHE A CA 1
ATOM 1319 C C . PHE A 1 161 ? -4.316 -9.352 -2.42 1 97.69 161 PHE A C 1
ATOM 1321 O O . PHE A 1 161 ? -4.156 -8.164 -2.697 1 97.69 161 PHE A O 1
ATOM 1328 N N . ALA A 1 162 ? -3.334 -10.117 -1.947 1 98.19 162 ALA A N 1
ATOM 1329 C CA . ALA A 1 162 ? -1.982 -9.57 -1.895 1 98.19 162 ALA A CA 1
ATOM 1330 C C . ALA A 1 162 ? -1.514 -9.133 -3.279 1 98.19 162 ALA A C 1
ATOM 1332 O O . ALA A 1 162 ? -0.917 -8.062 -3.428 1 98.19 162 ALA A O 1
ATOM 1333 N N . LEU A 1 163 ? -1.798 -9.953 -4.258 1 98.19 163 LEU A N 1
ATOM 1334 C CA . LEU A 1 163 ? -1.422 -9.625 -5.629 1 98.19 163 LEU A CA 1
ATOM 1335 C C . LEU A 1 163 ? -2.162 -8.375 -6.109 1 98.19 163 LEU A C 1
ATOM 1337 O O . LEU A 1 163 ? -1.569 -7.504 -6.742 1 98.19 163 LEU A O 1
ATOM 1341 N N . ILE A 1 164 ? -3.445 -8.281 -5.789 1 97.56 164 ILE A N 1
ATOM 1342 C CA . ILE A 1 164 ? -4.262 -7.129 -6.164 1 97.56 164 ILE A CA 1
ATOM 1343 C C . ILE A 1 164 ? -3.691 -5.859 -5.527 1 97.56 164 ILE A C 1
ATOM 1345 O O . ILE A 1 164 ? -3.426 -4.879 -6.223 1 97.56 164 ILE A O 1
ATOM 1349 N N . ASP A 1 165 ? -3.479 -5.926 -4.234 1 97.75 165 ASP A N 1
ATOM 1350 C CA . ASP A 1 165 ? -2.996 -4.758 -3.506 1 97.75 165 ASP A CA 1
ATOM 1351 C C . ASP A 1 165 ? -1.604 -4.348 -3.979 1 97.75 165 ASP A C 1
ATOM 1353 O O . ASP A 1 165 ? -1.324 -3.162 -4.152 1 97.75 165 ASP A O 1
ATOM 1357 N N . GLY A 1 166 ? -0.734 -5.355 -4.191 1 98.19 166 GLY A N 1
ATOM 1358 C CA . GLY A 1 166 ? 0.6 -5.059 -4.688 1 98.19 166 GLY A CA 1
ATOM 1359 C C . GLY A 1 166 ? 0.6 -4.484 -6.094 1 98.19 166 GLY A C 1
ATOM 1360 O O . GLY A 1 166 ? 1.357 -3.559 -6.391 1 98.19 166 GLY A O 1
ATOM 1361 N N . ALA A 1 167 ? -0.237 -5.035 -6.961 1 98 167 ALA A N 1
ATOM 1362 C CA . ALA A 1 167 ? -0.372 -4.523 -8.32 1 98 167 ALA A CA 1
ATOM 1363 C C . ALA A 1 167 ? -0.891 -3.088 -8.32 1 98 167 ALA A C 1
ATOM 1365 O O . ALA A 1 167 ? -0.357 -2.227 -9.016 1 98 167 ALA A O 1
ATOM 1366 N N . TYR A 1 168 ? -1.894 -2.895 -7.52 1 96.31 168 TYR A N 1
ATOM 1367 C CA . TYR A 1 168 ? -2.48 -1.563 -7.426 1 96.31 168 TYR A CA 1
ATOM 1368 C C . TYR A 1 168 ? -1.454 -0.548 -6.938 1 96.31 168 TYR A C 1
ATOM 1370 O O . TYR A 1 168 ? -1.381 0.568 -7.453 1 96.31 168 TYR A O 1
ATOM 1378 N N . TYR A 1 169 ? -0.716 -0.949 -5.969 1 97.25 169 TYR A N 1
ATOM 1379 C CA . TYR A 1 169 ? 0.332 -0.119 -5.387 1 97.25 169 TYR A CA 1
ATOM 1380 C C . TYR A 1 169 ? 1.354 0.29 -6.441 1 97.25 169 TYR A C 1
ATOM 1382 O O . TYR A 1 169 ? 1.678 1.473 -6.574 1 97.25 169 TYR A O 1
ATOM 1390 N N . TYR A 1 170 ? 1.838 -0.647 -7.188 1 97.75 170 TYR A N 1
ATOM 1391 C CA . TYR A 1 170 ? 2.875 -0.369 -8.172 1 97.75 170 TYR A CA 1
ATOM 1392 C C . TYR A 1 170 ? 2.305 0.398 -9.359 1 97.75 170 TYR A C 1
ATOM 1394 O O . TYR A 1 170 ? 2.898 1.377 -9.82 1 97.75 170 TYR A O 1
ATOM 1402 N N . LEU A 1 171 ? 1.173 0.041 -9.812 1 96.62 171 LEU A N 1
ATOM 1403 C CA . LEU A 1 171 ? 0.571 0.625 -11.008 1 96.62 171 LEU A CA 1
ATOM 1404 C C . LEU A 1 171 ? 0.107 2.053 -10.742 1 96.62 171 LEU A C 1
ATOM 1406 O O . LEU A 1 171 ? -0.12 2.822 -11.68 1 96.62 171 LEU A O 1
ATOM 1410 N N . GLY A 1 172 ? -0.045 2.391 -9.461 1 95.25 172 GLY A N 1
ATOM 1411 C CA . GLY A 1 172 ? -0.409 3.75 -9.102 1 95.25 172 GLY A CA 1
ATOM 1412 C C . GLY A 1 172 ? 0.599 4.781 -9.57 1 95.25 172 GLY A C 1
ATOM 1413 O O . GLY A 1 172 ? 0.278 5.969 -9.672 1 95.25 172 GLY A O 1
ATOM 1414 N N . LEU A 1 173 ? 1.776 4.359 -9.875 1 96.31 173 LEU A N 1
ATOM 1415 C CA . LEU A 1 173 ? 2.859 5.254 -10.273 1 96.31 173 LEU A CA 1
ATOM 1416 C C . LEU A 1 173 ? 2.834 5.504 -11.781 1 96.31 173 LEU A C 1
ATOM 1418 O O . LEU A 1 173 ? 3.58 6.348 -12.281 1 96.31 173 LEU A O 1
ATOM 1422 N N . PHE A 1 174 ? 1.991 4.781 -12.469 1 95.31 174 PHE A N 1
ATOM 1423 C CA . PHE A 1 174 ? 1.966 4.836 -13.93 1 95.31 174 PHE A CA 1
ATOM 1424 C C . PHE A 1 174 ? 0.648 5.422 -14.422 1 95.31 174 PHE A C 1
ATOM 1426 O O . PHE A 1 174 ? -0.339 5.457 -13.688 1 95.31 174 PHE A O 1
ATOM 1433 N N . ASN A 1 175 ? 0.703 5.879 -15.648 1 93.62 175 ASN A N 1
ATOM 1434 C CA . ASN A 1 175 ? -0.506 6.336 -16.328 1 93.62 175 ASN A CA 1
ATOM 1435 C C . ASN A 1 175 ? -1.297 5.172 -16.906 1 93.62 175 ASN A C 1
ATOM 1437 O O . ASN A 1 175 ? -0.783 4.43 -17.75 1 93.62 175 ASN A O 1
ATOM 1441 N N . GLU A 1 176 ? -2.502 5.051 -16.547 1 92.31 176 GLU A N 1
ATOM 1442 C CA . GLU A 1 176 ? -3.33 3.904 -16.906 1 92.31 176 GLU A CA 1
ATOM 1443 C C . GLU A 1 176 ? -3.584 3.859 -18.422 1 92.31 176 GLU A C 1
ATOM 1445 O O . GLU A 1 176 ? -3.99 2.828 -18.953 1 92.31 176 GLU A O 1
ATOM 1450 N N . LYS A 1 177 ? -3.357 4.883 -19.094 1 93.19 177 LYS A N 1
ATOM 1451 C CA . LYS A 1 177 ? -3.639 4.969 -20.531 1 93.19 177 LYS A CA 1
ATOM 1452 C C . LYS A 1 177 ? -2.467 4.445 -21.359 1 93.19 177 LYS A C 1
ATOM 1454 O O . LYS A 1 177 ? -2.582 4.277 -22.562 1 93.19 177 LYS A O 1
ATOM 1459 N N . THR A 1 178 ? -1.396 4.125 -20.719 1 94.44 178 THR A N 1
ATOM 1460 C CA . THR A 1 178 ? -0.21 3.689 -21.438 1 94.44 178 THR A CA 1
ATOM 1461 C C . THR A 1 178 ? -0.253 2.186 -21.703 1 94.44 178 THR A C 1
ATOM 1463 O O . THR A 1 178 ? -0.9 1.444 -20.953 1 94.44 178 THR A O 1
ATOM 1466 N N . GLU A 1 179 ? 0.439 1.748 -22.641 1 95.31 179 GLU A N 1
ATOM 1467 C CA . GLU A 1 179 ? 0.534 0.329 -22.969 1 95.31 179 GLU A CA 1
ATOM 1468 C C . GLU A 1 179 ? 1.289 -0.438 -21.891 1 95.31 179 GLU A C 1
ATOM 1470 O O . GLU A 1 179 ? 0.948 -1.58 -21.578 1 95.31 179 GLU A O 1
ATOM 1475 N N . ASP A 1 180 ? 2.268 0.185 -21.359 1 94.25 180 ASP A N 1
ATOM 1476 C CA . ASP A 1 180 ? 3.051 -0.441 -20.297 1 94.25 180 ASP A CA 1
ATOM 1477 C C . ASP A 1 180 ? 2.168 -0.795 -19.109 1 94.25 180 ASP A C 1
ATOM 1479 O O . ASP A 1 180 ? 2.297 -1.878 -18.531 1 94.25 180 ASP A O 1
ATOM 1483 N N . TYR A 1 181 ? 1.284 0.12 -18.781 1 96.5 181 TYR A N 1
ATOM 1484 C CA . TYR A 1 181 ? 0.34 -0.132 -17.703 1 96.5 181 TYR A CA 1
ATOM 1485 C C . TYR A 1 181 ? -0.524 -1.351 -18 1 96.5 181 TYR A C 1
ATOM 1487 O O . TYR A 1 181 ? -0.651 -2.252 -17.172 1 96.5 181 TYR A O 1
ATOM 1495 N N . LYS A 1 182 ? -1.05 -1.396 -19.188 1 96.38 182 LYS A N 1
ATOM 1496 C CA . LYS A 1 182 ? -1.958 -2.467 -19.578 1 96.38 182 LYS A CA 1
ATOM 1497 C C . LYS A 1 182 ? -1.243 -3.814 -19.609 1 96.38 182 LYS A C 1
ATOM 1499 O O . LYS A 1 182 ? -1.817 -4.836 -19.219 1 96.38 182 LYS A O 1
ATOM 1504 N N . GLN A 1 183 ? -0.071 -3.764 -20.031 1 96.69 183 GLN A N 1
ATOM 1505 C CA . GLN A 1 183 ? 0.718 -4.992 -20.078 1 96.69 183 GLN A CA 1
ATOM 1506 C C . GLN A 1 183 ? 0.985 -5.523 -18.672 1 96.69 183 GLN A C 1
ATOM 1508 O O . GLN A 1 183 ? 0.85 -6.723 -18.422 1 96.69 183 GLN A O 1
ATOM 1513 N N . LYS A 1 184 ? 1.363 -4.668 -17.781 1 96.94 184 LYS A N 1
ATOM 1514 C CA . LYS A 1 184 ? 1.619 -5.078 -16.406 1 96.94 184 LYS A CA 1
ATOM 1515 C C . LYS A 1 184 ? 0.349 -5.602 -15.75 1 96.94 184 LYS A C 1
ATOM 1517 O O . LYS A 1 184 ? 0.373 -6.637 -15.078 1 96.94 184 LYS A O 1
ATOM 1522 N N . GLU A 1 185 ? -0.72 -4.844 -15.945 1 97.56 185 GLU A N 1
ATOM 1523 C CA . GLU A 1 185 ? -2.004 -5.285 -15.414 1 97.56 185 GLU A CA 1
ATOM 1524 C C . GLU A 1 185 ? -2.355 -6.688 -15.906 1 97.56 185 GLU A C 1
ATOM 1526 O O . GLU A 1 185 ? -2.789 -7.535 -15.117 1 97.56 185 GLU A O 1
ATOM 1531 N N . ALA A 1 186 ? -2.135 -6.934 -17.172 1 97.25 186 ALA A N 1
ATOM 1532 C CA . ALA A 1 186 ? -2.434 -8.227 -17.781 1 97.25 186 ALA A CA 1
ATOM 1533 C C . ALA A 1 186 ? -1.585 -9.336 -17.156 1 97.25 186 ALA A C 1
ATOM 1535 O O . ALA A 1 186 ? -2.051 -10.461 -16.984 1 97.25 186 ALA A O 1
ATOM 1536 N N . ILE A 1 187 ? -0.393 -9.023 -16.828 1 97.31 187 ILE A N 1
ATOM 1537 C CA . ILE A 1 187 ? 0.505 -9.992 -16.203 1 97.31 187 ILE A CA 1
ATOM 1538 C C . ILE A 1 187 ? -0.049 -10.406 -14.852 1 97.31 187 ILE A C 1
ATOM 1540 O O . ILE A 1 187 ? -0.135 -11.602 -14.547 1 97.31 187 ILE A O 1
ATOM 1544 N N . TYR A 1 188 ? -0.427 -9.461 -14.023 1 97.88 188 TYR A N 1
ATOM 1545 C CA . TYR A 1 188 ? -0.947 -9.766 -12.695 1 97.88 188 TYR A CA 1
ATOM 1546 C C . TYR A 1 188 ? -2.209 -10.617 -12.781 1 97.88 188 TYR A C 1
ATOM 1548 O O . TYR A 1 188 ? -2.371 -11.578 -12.031 1 97.88 188 TYR A O 1
ATOM 1556 N N . ILE A 1 189 ? -3.072 -10.227 -13.742 1 96.94 189 ILE A N 1
ATOM 1557 C CA . ILE A 1 189 ? -4.316 -10.969 -13.93 1 96.94 189 ILE A CA 1
ATOM 1558 C C . ILE A 1 189 ? -4.004 -12.406 -14.336 1 96.94 189 ILE A C 1
ATOM 1560 O O . ILE A 1 189 ? -4.582 -13.352 -13.789 1 96.94 189 ILE A O 1
ATOM 1564 N N . LYS A 1 190 ? -3.102 -12.539 -15.234 1 96.25 190 LYS A N 1
ATOM 1565 C CA . LYS A 1 190 ? -2.689 -13.859 -15.711 1 96.25 190 LYS A CA 1
ATOM 1566 C C . LYS A 1 190 ? -2.238 -14.742 -14.547 1 96.25 190 LYS A C 1
ATOM 1568 O O . LYS A 1 190 ? -2.678 -15.891 -14.43 1 96.25 190 LYS A O 1
ATOM 1573 N N . TYR A 1 191 ? -1.476 -14.227 -13.711 1 95.38 191 TYR A N 1
ATOM 1574 C CA . TYR A 1 191 ? -0.926 -15.016 -12.617 1 95.38 191 TYR A CA 1
ATOM 1575 C C . TYR A 1 191 ? -1.979 -15.273 -11.539 1 95.38 191 TYR A C 1
ATOM 1577 O O . TYR A 1 191 ? -1.987 -16.328 -10.906 1 95.38 191 TYR A O 1
ATOM 1585 N N . ALA A 1 192 ? -2.879 -14.289 -11.305 1 95.69 192 ALA A N 1
ATOM 1586 C CA . ALA A 1 192 ? -3.992 -14.523 -10.391 1 95.69 192 ALA A CA 1
ATOM 1587 C C . ALA A 1 192 ? -4.875 -15.664 -10.883 1 95.69 192 ALA A C 1
ATOM 1589 O O . ALA A 1 192 ? -5.254 -16.547 -10.102 1 95.69 192 ALA A O 1
ATOM 1590 N N . LEU A 1 193 ? -5.109 -15.68 -12.172 1 94.38 193 LEU A N 1
ATOM 1591 C CA . LEU A 1 193 ? -5.941 -16.719 -12.75 1 94.38 193 LEU A CA 1
ATOM 1592 C C . LEU A 1 193 ? -5.238 -18.078 -12.703 1 94.38 193 LEU A C 1
ATOM 1594 O O . LEU A 1 193 ? -5.879 -19.109 -12.492 1 94.38 193 LEU A O 1
ATOM 1598 N N . ASN A 1 194 ? -3.934 -18.109 -12.859 1 92.19 194 ASN A N 1
ATOM 1599 C CA . ASN A 1 194 ? -3.166 -19.344 -12.773 1 92.19 194 ASN A CA 1
ATOM 1600 C C . ASN A 1 194 ? -3.248 -19.953 -11.383 1 92.19 194 ASN A C 1
ATOM 1602 O O . ASN A 1 194 ? -3.279 -21.172 -11.234 1 92.19 194 ASN A O 1
ATOM 1606 N N . ILE A 1 195 ? -3.26 -19.141 -10.375 1 91.38 195 ILE A N 1
ATOM 1607 C CA . ILE A 1 195 ? -3.354 -19.594 -8.984 1 91.38 195 ILE A CA 1
ATOM 1608 C C . ILE A 1 195 ? -4.676 -20.328 -8.773 1 91.38 195 ILE A C 1
ATOM 1610 O O . ILE A 1 195 ? -4.738 -21.297 -8.023 1 91.38 195 ILE A O 1
ATOM 1614 N N . LEU A 1 196 ? -5.734 -19.844 -9.43 1 89 196 LEU A N 1
ATOM 1615 C CA . LEU A 1 196 ? -7.062 -20.422 -9.266 1 89 196 LEU A CA 1
ATOM 1616 C C . LEU A 1 196 ? -7.137 -21.812 -9.906 1 89 196 LEU A C 1
ATOM 1618 O O . LEU A 1 196 ? -7.887 -22.672 -9.445 1 89 196 LEU A O 1
ATOM 1622 N N . GLU A 1 197 ? -6.258 -22.156 -10.852 1 82.81 197 GLU A N 1
ATOM 1623 C CA . GLU A 1 197 ? -6.254 -23.438 -11.562 1 82.81 197 GLU A CA 1
ATOM 1624 C C . GLU A 1 197 ? -7.641 -23.766 -12.102 1 82.81 197 GLU A C 1
ATOM 1626 O O . GLU A 1 197 ? -8.32 -24.656 -11.57 1 82.81 197 GLU A O 1
ATOM 1631 N N . PHE A 1 198 ? -7.922 -23.219 -13.203 1 78.69 198 PHE A N 1
ATOM 1632 C CA . PHE A 1 198 ? -9.219 -23.5 -13.812 1 78.69 198 PHE A CA 1
ATOM 1633 C C . PHE A 1 198 ? -9.312 -24.969 -14.195 1 78.69 198 PHE A C 1
ATOM 1635 O O . PHE A 1 198 ? -8.336 -25.562 -14.68 1 78.69 198 PHE A O 1
ATOM 1642 N N . LYS A 1 199 ? -10.375 -25.516 -13.805 1 73.06 199 LYS A N 1
ATOM 1643 C CA . LYS A 1 199 ? -10.586 -26.906 -14.18 1 73.06 199 LYS A CA 1
ATOM 1644 C C . LYS A 1 199 ? -10.742 -27.062 -15.695 1 73.06 199 LYS A C 1
ATOM 1646 O O . LYS A 1 199 ? -11.375 -26.219 -16.344 1 73.06 199 LYS A O 1
ATOM 1651 N N . ASN A 1 200 ? -9.773 -27.922 -16.234 1 62.06 200 ASN A N 1
ATOM 1652 C CA . ASN A 1 200 ? -9.93 -28.266 -17.641 1 62.06 200 ASN A CA 1
ATOM 1653 C C . ASN A 1 200 ? -11.32 -28.828 -17.922 1 62.06 200 ASN A C 1
ATOM 1655 O O . ASN A 1 200 ? -11.898 -29.516 -17.078 1 62.06 200 ASN A O 1
ATOM 1659 N N . GLU A 1 201 ? -12.148 -28.156 -18.828 1 50.16 201 GLU A N 1
ATOM 1660 C CA . GLU A 1 201 ? -13.375 -28.812 -19.297 1 50.16 201 GLU A CA 1
ATOM 1661 C C . GLU A 1 201 ? -13.109 -30.234 -19.75 1 50.16 201 GLU A C 1
ATOM 1663 O O . GLU A 1 201 ? -12.008 -30.547 -20.219 1 50.16 201 GLU A O 1
ATOM 1668 N N . MET B 1 1 ? 37.781 18.562 -3.836 1 41.91 1 MET B N 1
ATOM 1669 C CA . MET B 1 1 ? 37.344 17.297 -3.25 1 41.91 1 MET B CA 1
ATOM 1670 C C . MET B 1 1 ? 36.625 17.531 -1.914 1 41.91 1 MET B C 1
ATOM 1672 O O . MET B 1 1 ? 35.844 16.688 -1.468 1 41.91 1 MET B O 1
ATOM 1676 N N . GLY B 1 2 ? 37 18.438 -1.064 1 46.88 2 GLY B N 1
ATOM 1677 C CA . GLY B 1 2 ? 36.75 18.844 0.307 1 46.88 2 GLY B CA 1
ATOM 1678 C C . GLY B 1 2 ? 35.344 19.391 0.52 1 46.88 2 GLY B C 1
ATOM 1679 O O . GLY B 1 2 ? 34.625 18.922 1.399 1 46.88 2 GLY B O 1
ATOM 1680 N N . ARG B 1 3 ? 35.031 20.453 -0.154 1 55.44 3 ARG B N 1
ATOM 1681 C CA . ARG B 1 3 ? 33.781 21.156 0.024 1 55.44 3 ARG B CA 1
ATOM 1682 C C . ARG B 1 3 ? 32.594 20.328 -0.496 1 55.44 3 ARG B C 1
ATOM 1684 O O . ARG B 1 3 ? 31.531 20.328 0.098 1 55.44 3 ARG B O 1
ATOM 1691 N N . LYS B 1 4 ? 32.812 19.641 -1.647 1 56.72 4 LYS B N 1
ATOM 1692 C CA . LYS B 1 4 ? 31.766 18.797 -2.234 1 56.72 4 LYS B CA 1
ATOM 1693 C C . LYS B 1 4 ? 31.359 17.688 -1.274 1 56.72 4 LYS B C 1
ATOM 1695 O O . LYS B 1 4 ? 30.172 17.375 -1.142 1 56.72 4 LYS B O 1
ATOM 1700 N N . SER B 1 5 ? 32.375 17.266 -0.674 1 68.19 5 SER B N 1
ATOM 1701 C CA . SER B 1 5 ? 32.188 16.203 0.306 1 68.19 5 SER B CA 1
ATOM 1702 C C . SER B 1 5 ? 31.406 16.719 1.521 1 68.19 5 SER B C 1
ATOM 1704 O O . SER B 1 5 ? 30.516 16.031 2.027 1 68.19 5 SER B O 1
ATOM 1706 N N . VAL B 1 6 ? 31.75 17.875 1.844 1 73.19 6 VAL B N 1
ATOM 1707 C CA . VAL B 1 6 ? 31.094 18.484 3 1 73.19 6 VAL B CA 1
ATOM 1708 C C . VAL B 1 6 ? 29.625 18.75 2.68 1 73.19 6 VAL B C 1
ATOM 1710 O O . VAL B 1 6 ? 28.75 18.531 3.518 1 73.19 6 VAL B O 1
ATOM 1713 N N . SER B 1 7 ? 29.422 19.047 1.449 1 84.62 7 SER B N 1
ATOM 1714 C CA . SER B 1 7 ? 28.062 19.344 1.006 1 84.62 7 SER B CA 1
ATOM 1715 C C . SER B 1 7 ? 27.203 18.078 0.997 1 84.62 7 SER B C 1
ATOM 1717 O O . SER B 1 7 ? 26.062 18.109 1.463 1 84.62 7 SER B O 1
ATOM 1719 N N . VAL B 1 8 ? 27.859 17.047 0.592 1 88.19 8 VAL B N 1
ATOM 1720 C CA . VAL B 1 8 ? 27.141 15.781 0.512 1 88.19 8 VAL B CA 1
ATOM 1721 C C . VAL B 1 8 ? 26.828 15.273 1.918 1 88.19 8 VAL B C 1
ATOM 1723 O O . VAL B 1 8 ? 25.734 14.773 2.178 1 88.19 8 VAL B O 1
ATOM 1726 N N . GLN B 1 9 ? 27.688 15.422 2.758 1 91.56 9 GLN B N 1
ATOM 1727 C CA . GLN B 1 9 ? 27.5 14.977 4.137 1 91.56 9 GLN B CA 1
ATOM 1728 C C . GLN B 1 9 ? 26.422 15.797 4.84 1 91.56 9 GLN B C 1
ATOM 1730 O O . GLN B 1 9 ? 25.609 15.242 5.586 1 91.56 9 GLN B O 1
ATOM 1735 N N . ARG B 1 10 ? 26.469 17.109 4.59 1 93.75 10 ARG B N 1
ATOM 1736 C CA . ARG B 1 10 ? 25.484 17.984 5.211 1 93.75 10 ARG B CA 1
ATOM 1737 C C . ARG B 1 10 ? 24.078 17.672 4.684 1 93.75 10 ARG B C 1
ATOM 1739 O O . ARG B 1 10 ? 23.109 17.672 5.445 1 93.75 10 ARG B O 1
ATOM 1746 N N . ARG B 1 11 ? 24.016 17.422 3.473 1 95.62 11 ARG B N 1
ATOM 1747 C CA . ARG B 1 11 ? 22.734 17.062 2.871 1 95.62 11 ARG B CA 1
ATOM 1748 C C . ARG B 1 11 ? 22.156 15.797 3.508 1 95.62 11 ARG B C 1
ATOM 1750 O O . ARG B 1 11 ? 20.969 15.742 3.83 1 95.62 11 ARG B O 1
ATOM 1757 N N . LYS B 1 12 ? 23 14.852 3.697 1 95.56 12 LYS B N 1
ATOM 1758 C CA . LYS B 1 12 ? 22.578 13.594 4.312 1 95.56 12 LYS B CA 1
ATOM 1759 C C . LYS B 1 12 ? 22.125 13.812 5.754 1 95.56 12 LYS B C 1
ATOM 1761 O O . LYS B 1 12 ? 21.141 13.211 6.195 1 95.56 12 LYS B O 1
ATOM 1766 N N . GLU B 1 13 ? 22.781 14.602 6.422 1 96.5 13 GLU B N 1
ATOM 1767 C CA . GLU B 1 13 ? 22.422 14.93 7.797 1 96.5 13 GLU B CA 1
ATOM 1768 C C . GLU B 1 13 ? 21.031 15.57 7.867 1 96.5 13 GLU B C 1
ATOM 1770 O O . GLU B 1 13 ? 20.234 15.242 8.742 1 96.5 13 GLU B O 1
ATOM 1775 N N . ILE B 1 14 ? 20.812 16.453 6.953 1 97.44 14 ILE B N 1
ATOM 1776 C CA . ILE B 1 14 ? 19.531 17.156 6.902 1 97.44 14 ILE B CA 1
ATOM 1777 C C . ILE B 1 14 ? 18.406 16.172 6.57 1 97.44 14 ILE B C 1
ATOM 1779 O O . ILE B 1 14 ? 17.344 16.203 7.188 1 97.44 14 ILE B O 1
ATOM 1783 N N . ILE B 1 15 ? 18.672 15.281 5.707 1 97.81 15 ILE B N 1
ATOM 1784 C CA . ILE B 1 15 ? 17.672 14.297 5.301 1 97.81 15 ILE B CA 1
ATOM 1785 C C . ILE B 1 15 ? 17.359 13.367 6.469 1 97.81 15 ILE B C 1
ATOM 1787 O O . ILE B 1 15 ? 16.203 13.047 6.73 1 97.81 15 ILE B O 1
ATOM 1791 N N . LYS B 1 16 ? 18.406 12.945 7.188 1 97.38 16 LYS B N 1
ATOM 1792 C CA . LYS B 1 16 ? 18.219 12.086 8.352 1 97.38 16 LYS B CA 1
ATOM 1793 C C . LYS B 1 16 ? 17.406 12.797 9.43 1 97.38 16 LYS B C 1
ATOM 1795 O O . LYS B 1 16 ? 16.547 12.18 10.086 1 97.38 16 LYS B O 1
ATOM 1800 N N . ALA B 1 17 ? 17.656 14.023 9.578 1 98 17 ALA B N 1
ATOM 1801 C CA . ALA B 1 17 ? 16.891 14.82 10.523 1 98 17 ALA B CA 1
ATOM 1802 C C . ALA B 1 17 ? 15.43 14.945 10.078 1 98 17 ALA B C 1
ATOM 1804 O O . ALA B 1 17 ? 14.508 14.82 10.891 1 98 17 ALA B O 1
ATOM 1805 N N . PHE B 1 18 ? 15.273 15.25 8.805 1 98.06 18 PHE B N 1
ATOM 1806 C CA . PHE B 1 18 ? 13.938 15.305 8.234 1 98.06 18 PHE B CA 1
ATOM 1807 C C . PHE B 1 18 ? 13.172 14.016 8.5 1 98.06 18 PHE B C 1
ATOM 1809 O O . PHE B 1 18 ? 12.016 14.047 8.93 1 98.06 18 PHE B O 1
ATOM 1816 N N . TYR B 1 19 ? 13.844 12.906 8.344 1 97.69 19 TYR B N 1
ATOM 1817 C CA . TYR B 1 19 ? 13.266 11.586 8.586 1 97.69 19 TYR B CA 1
ATOM 1818 C C . TYR B 1 19 ? 12.891 11.422 10.055 1 97.69 19 TYR B C 1
ATOM 1820 O O . TYR B 1 19 ? 11.797 10.961 10.375 1 97.69 19 TYR B O 1
ATOM 1828 N N . LYS B 1 20 ? 13.758 11.773 10.922 1 97.62 20 LYS B N 1
ATOM 1829 C CA . LYS B 1 20 ? 13.531 11.625 12.352 1 97.62 20 LYS B CA 1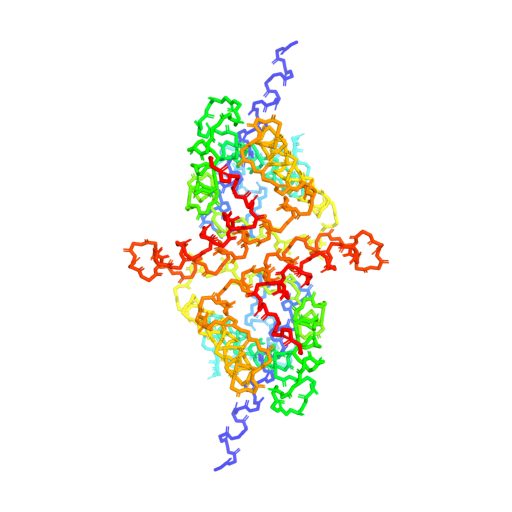
ATOM 1830 C C . LYS B 1 20 ? 12.336 12.461 12.805 1 97.62 20 LYS B C 1
ATOM 1832 O O . LYS B 1 20 ? 11.484 11.984 13.562 1 97.62 20 LYS B O 1
ATOM 1837 N N . VAL B 1 21 ? 12.289 13.672 12.336 1 97.81 21 VAL B N 1
ATOM 1838 C CA . VAL B 1 21 ? 11.188 14.555 12.688 1 97.81 21 VAL B CA 1
ATOM 1839 C C . VAL B 1 21 ? 9.875 13.992 12.133 1 97.81 21 VAL B C 1
ATOM 1841 O O . VAL B 1 21 ? 8.867 13.953 12.836 1 97.81 21 VAL B O 1
ATOM 1844 N N . ALA B 1 22 ? 9.906 13.562 10.898 1 96.5 22 ALA B N 1
ATOM 1845 C CA . ALA B 1 22 ? 8.734 12.984 10.258 1 96.5 22 ALA B CA 1
ATOM 1846 C C . ALA B 1 22 ? 8.242 11.75 11.016 1 96.5 22 ALA B C 1
ATOM 1848 O O . ALA B 1 22 ? 7.039 11.539 11.156 1 96.5 22 ALA B O 1
ATOM 1849 N N . LYS B 1 23 ? 9.203 10.961 11.43 1 95.69 23 LYS B N 1
ATOM 1850 C CA . LYS B 1 23 ? 8.859 9.766 12.195 1 95.69 23 LYS B CA 1
ATOM 1851 C C . LYS B 1 23 ? 8.203 10.125 13.523 1 95.69 23 LYS B C 1
ATOM 1853 O O . LYS B 1 23 ? 7.258 9.461 13.953 1 95.69 23 LYS B O 1
ATOM 1858 N N . ASP B 1 24 ? 8.602 11.148 14.086 1 95.25 24 ASP B N 1
ATOM 1859 C CA . ASP B 1 24 ? 8.141 11.547 15.414 1 95.25 24 ASP B CA 1
ATOM 1860 C C . ASP B 1 24 ? 6.77 12.219 15.336 1 95.25 24 ASP B C 1
ATOM 1862 O O . ASP B 1 24 ? 5.871 11.891 16.109 1 95.25 24 ASP B O 1
ATOM 1866 N N . ILE B 1 25 ? 6.594 13.133 14.344 1 92.75 25 ILE B N 1
ATOM 1867 C CA . ILE B 1 25 ? 5.395 13.953 14.422 1 92.75 25 ILE B CA 1
ATOM 1868 C C . ILE B 1 25 ? 4.539 13.742 13.172 1 92.75 25 ILE B C 1
ATOM 1870 O O . ILE B 1 25 ? 3.453 14.312 13.047 1 92.75 25 ILE B O 1
ATOM 1874 N N . GLY B 1 26 ? 5 12.93 12.25 1 92.12 26 GLY B N 1
ATOM 1875 C CA . GLY B 1 26 ? 4.301 12.727 10.992 1 92.12 26 GLY B CA 1
ATOM 1876 C C . GLY B 1 26 ? 4.859 13.562 9.859 1 92.12 26 GLY B C 1
ATOM 1877 O O . GLY B 1 26 ? 5.242 14.719 10.062 1 92.12 26 GLY B O 1
ATOM 1878 N N . LEU B 1 27 ? 4.914 13.008 8.703 1 94 27 LEU B N 1
ATOM 1879 C CA . LEU B 1 27 ? 5.5 13.656 7.535 1 94 27 LEU B CA 1
ATOM 1880 C C . LEU B 1 27 ? 4.781 14.961 7.219 1 94 27 LEU B C 1
ATOM 1882 O O . LEU B 1 27 ? 5.422 15.969 6.906 1 94 27 LEU B O 1
ATOM 1886 N N . GLU B 1 28 ? 3.516 14.961 7.324 1 87.69 28 GLU B N 1
ATOM 1887 C CA . GLU B 1 28 ? 2.703 16.109 6.961 1 87.69 28 GLU B CA 1
ATOM 1888 C C . GLU B 1 28 ? 2.963 17.297 7.898 1 87.69 28 GLU B C 1
ATOM 1890 O O . GLU B 1 28 ? 2.852 18.453 7.496 1 87.69 28 GLU B O 1
ATOM 1895 N N . ASN B 1 29 ? 3.266 16.969 9.062 1 89.62 29 ASN B N 1
ATOM 1896 C CA . ASN B 1 29 ? 3.484 18 10.07 1 89.62 29 ASN B CA 1
ATOM 1897 C C . ASN B 1 29 ? 4.945 18.438 10.125 1 89.62 29 ASN B C 1
ATOM 1899 O O . ASN B 1 29 ? 5.324 19.25 10.961 1 89.62 29 ASN B O 1
ATOM 1903 N N . THR B 1 30 ? 5.707 17.875 9.328 1 95.5 30 THR B N 1
ATOM 1904 C CA . THR B 1 30 ? 7.129 18.203 9.281 1 95.5 30 THR B CA 1
ATOM 1905 C C . THR B 1 30 ? 7.391 19.359 8.32 1 95.5 30 THR B C 1
ATOM 1907 O O . THR B 1 30 ? 6.812 19.391 7.23 1 95.5 30 THR B O 1
ATOM 1910 N N . SER B 1 31 ? 8.156 20.344 8.734 1 94.81 31 SER B N 1
ATOM 1911 C CA . SER B 1 31 ? 8.508 21.516 7.93 1 94.81 31 SER B CA 1
ATOM 1912 C C . SER B 1 31 ? 10 21.797 8 1 94.81 31 SER B C 1
ATOM 1914 O O . SER B 1 31 ? 10.711 21.219 8.82 1 94.81 31 SER B O 1
ATOM 1916 N N . ILE B 1 32 ? 10.398 22.641 7.102 1 96.62 32 ILE B N 1
ATOM 1917 C CA . ILE B 1 32 ? 11.789 23.078 7.094 1 96.62 32 ILE B CA 1
ATOM 1918 C C . ILE B 1 32 ? 12.133 23.703 8.445 1 96.62 32 ILE B C 1
ATOM 1920 O O . ILE B 1 32 ? 13.195 23.438 9.008 1 96.62 32 ILE B O 1
ATOM 1924 N N . ALA B 1 33 ? 11.211 24.469 9 1 96.81 33 ALA B N 1
ATOM 1925 C CA . ALA B 1 33 ? 11.422 25.125 10.289 1 96.81 33 ALA B CA 1
ATOM 1926 C C . ALA B 1 33 ? 11.633 24.094 11.398 1 96.81 33 ALA B C 1
ATOM 1928 O O . ALA B 1 33 ? 12.531 24.25 12.227 1 96.81 33 ALA B O 1
ATOM 1929 N N . LYS B 1 34 ? 10.906 23.047 11.453 1 97.44 34 LYS B N 1
ATOM 1930 C CA . LYS B 1 34 ? 10.992 22.016 12.492 1 97.44 34 LYS B CA 1
ATOM 1931 C C . LYS B 1 34 ? 12.273 21.203 12.359 1 97.44 34 LYS B C 1
ATOM 1933 O O . LYS B 1 34 ? 12.859 20.781 13.359 1 97.44 34 LYS B O 1
ATOM 1938 N N . VAL B 1 35 ? 12.68 20.969 11.117 1 98 35 VAL B N 1
ATOM 1939 C CA . VAL B 1 35 ? 13.938 20.266 10.875 1 98 35 VAL B CA 1
ATOM 1940 C C . VAL B 1 35 ? 15.109 21.125 11.352 1 98 35 VAL B C 1
ATOM 1942 O O . VAL B 1 35 ? 16.031 20.625 12 1 98 35 VAL B O 1
ATOM 1945 N N . ALA B 1 36 ? 15.023 22.406 11.016 1 97.75 36 ALA B N 1
ATOM 1946 C CA . ALA B 1 36 ? 16.047 23.344 11.461 1 97.75 36 ALA B CA 1
ATOM 1947 C C . ALA B 1 36 ? 16.156 23.375 12.984 1 97.75 36 ALA B C 1
ATOM 1949 O O . ALA B 1 36 ? 17.25 23.344 13.547 1 97.75 36 ALA B O 1
ATOM 1950 N N . GLU B 1 37 ? 15.008 23.406 13.609 1 97.75 37 GLU B N 1
ATOM 1951 C CA . GLU B 1 37 ? 14.945 23.375 15.07 1 97.75 37 GLU B CA 1
ATOM 1952 C C . GLU B 1 37 ? 15.562 22.094 15.625 1 97.75 37 GLU B C 1
ATOM 1954 O O . GLU B 1 37 ? 16.328 22.141 16.594 1 97.75 37 GLU B O 1
ATOM 1959 N N . HIS B 1 38 ? 15.273 21.016 15.031 1 97.75 38 HIS B N 1
ATOM 1960 C CA . HIS B 1 38 ? 15.797 19.719 15.453 1 97.75 38 HIS B CA 1
ATOM 1961 C C . HIS B 1 38 ? 17.312 19.688 15.367 1 97.75 38 HIS B C 1
ATOM 1963 O O . HIS B 1 38 ? 17.984 19.109 16.234 1 97.75 38 HIS B O 1
ATOM 1969 N N . LEU B 1 39 ? 17.875 20.312 14.352 1 97.5 39 LEU B N 1
ATOM 1970 C CA . LEU B 1 39 ? 19.312 20.312 14.117 1 97.5 39 LEU B CA 1
ATOM 1971 C C . LEU B 1 39 ? 19.969 21.5 14.82 1 97.5 39 LEU B C 1
ATOM 1973 O O . LEU B 1 39 ? 21.203 21.641 14.805 1 97.5 39 LEU B O 1
ATOM 1977 N N . SER B 1 40 ? 19.203 22.391 15.367 1 97.5 40 SER B N 1
ATOM 1978 C CA . SER B 1 40 ? 19.688 23.609 16.016 1 97.5 40 SER B CA 1
ATOM 1979 C C . SER B 1 40 ? 20.484 24.469 15.031 1 97.5 40 SER B C 1
ATOM 1981 O O . SER B 1 40 ? 21.594 24.906 15.344 1 97.5 40 SER B O 1
ATOM 1983 N N . ILE B 1 41 ? 19.906 24.625 13.883 1 96.56 41 ILE B N 1
ATOM 1984 C CA . ILE B 1 41 ? 20.484 25.5 12.875 1 96.56 41 ILE B CA 1
ATOM 1985 C C . ILE B 1 41 ? 19.406 26.422 12.305 1 96.56 41 ILE B C 1
ATOM 1987 O O . ILE B 1 41 ? 18.234 26.297 12.648 1 96.56 41 ILE B O 1
ATOM 1991 N N . SER B 1 42 ? 19.828 27.406 11.453 1 95.12 42 SER B N 1
ATOM 1992 C CA . SER B 1 42 ? 18.875 28.375 10.906 1 95.12 42 SER B CA 1
ATOM 1993 C C . SER B 1 42 ? 18.125 27.797 9.719 1 95.12 42 SER B C 1
ATOM 1995 O O . SER B 1 42 ? 18.625 26.922 9.008 1 95.12 42 SER B O 1
ATOM 1997 N N . ASN B 1 43 ? 16.922 28.281 9.492 1 95.69 43 ASN B N 1
ATOM 1998 C CA . ASN B 1 43 ? 16.156 27.922 8.305 1 95.69 43 ASN B CA 1
ATOM 1999 C C . ASN B 1 43 ? 16.938 28.234 7.027 1 95.69 43 ASN B C 1
ATOM 2001 O O . ASN B 1 43 ? 16.875 27.469 6.055 1 95.69 43 ASN B O 1
ATOM 2005 N N . GLY B 1 44 ? 17.656 29.344 7.113 1 94.88 44 GLY B N 1
ATOM 2006 C CA . GLY B 1 44 ? 18.422 29.766 5.949 1 94.88 44 GLY B CA 1
ATOM 2007 C C . GLY B 1 44 ? 19.469 28.75 5.531 1 94.88 44 GLY B C 1
ATOM 2008 O O . GLY B 1 44 ? 19.688 28.547 4.336 1 94.88 44 GLY B O 1
ATOM 2009 N N . LEU B 1 45 ? 20.062 28.188 6.461 1 94.94 45 LEU B N 1
ATOM 2010 C CA . LEU B 1 45 ? 21.078 27.188 6.168 1 94.94 45 LEU B CA 1
ATOM 2011 C C . LEU B 1 45 ? 20.469 25.969 5.516 1 94.94 45 LEU B C 1
ATOM 2013 O O . LEU B 1 45 ? 21.016 25.422 4.559 1 94.94 45 LEU B O 1
ATOM 2017 N N . ILE B 1 46 ? 19.344 25.438 6.051 1 95.81 46 ILE B N 1
ATOM 2018 C CA . ILE B 1 46 ? 18.672 24.297 5.426 1 95.81 46 ILE B CA 1
ATOM 2019 C C . ILE B 1 46 ? 18.297 24.656 3.99 1 95.81 46 ILE B C 1
ATOM 2021 O O . ILE B 1 46 ? 18.5 23.859 3.072 1 95.81 46 ILE B O 1
ATOM 2025 N N . MET B 1 47 ? 17.859 25.906 3.775 1 95.5 47 MET B N 1
ATOM 2026 C CA . MET B 1 47 ? 17.359 26.328 2.475 1 95.5 47 MET B CA 1
ATOM 2027 C C . MET B 1 47 ? 18.484 26.484 1.469 1 95.5 47 MET B C 1
ATOM 2029 O O . MET B 1 47 ? 18.25 26.484 0.259 1 95.5 47 MET B O 1
ATOM 2033 N N . HIS B 1 48 ? 19.656 26.672 1.992 1 95.31 48 HIS B N 1
ATOM 2034 C CA . HIS B 1 48 ? 20.828 26.656 1.118 1 95.31 48 HIS B CA 1
ATOM 2035 C C . HIS B 1 48 ? 20.969 25.312 0.415 1 95.31 48 HIS B C 1
ATOM 2037 O O . HIS B 1 48 ? 21.375 25.25 -0.744 1 95.31 48 HIS B O 1
ATOM 2043 N N . TYR B 1 49 ? 20.594 24.266 1.103 1 95.31 49 TYR B N 1
ATOM 2044 C CA . TYR B 1 49 ? 20.734 22.922 0.571 1 95.31 49 TYR B CA 1
ATOM 2045 C C . TYR B 1 49 ? 19.438 22.438 -0.066 1 95.31 49 TYR B C 1
ATOM 2047 O O . TYR B 1 49 ? 19.469 21.719 -1.074 1 95.31 49 TYR B O 1
ATOM 2055 N N . PHE B 1 50 ? 18.297 22.75 0.531 1 96.81 50 PHE B N 1
ATOM 2056 C CA . PHE B 1 50 ? 16.969 22.359 0.068 1 96.81 50 PHE B CA 1
ATOM 2057 C C . PHE B 1 50 ? 16.031 23.562 0.055 1 96.81 50 PHE B C 1
ATOM 2059 O O . PHE B 1 50 ? 15.523 23.969 1.103 1 96.81 50 PHE B O 1
ATOM 2066 N N . LYS B 1 51 ? 15.727 23.953 -1.085 1 95.06 51 LYS B N 1
ATOM 2067 C CA . LYS B 1 51 ? 14.977 25.203 -1.224 1 95.06 51 LYS B CA 1
ATOM 2068 C C . LYS B 1 51 ? 13.516 25.016 -0.811 1 95.06 51 LYS B C 1
ATOM 2070 O O . LYS B 1 51 ? 12.875 25.953 -0.351 1 95.06 51 LYS B O 1
ATOM 2075 N N . THR B 1 52 ? 13.078 23.75 -1.034 1 94.69 52 THR B N 1
ATOM 2076 C CA . THR B 1 52 ? 11.672 23.516 -0.739 1 94.69 52 THR B CA 1
ATOM 2077 C C . THR B 1 52 ? 11.5 22.188 0.005 1 94.69 52 THR B C 1
ATOM 2079 O O . THR B 1 52 ? 12.406 21.344 0.012 1 94.69 52 THR B O 1
ATOM 2082 N N . LYS B 1 53 ? 10.398 22 0.627 1 94.12 53 LYS B N 1
ATOM 2083 C CA . LYS B 1 53 ? 10.055 20.734 1.257 1 94.12 53 LYS B CA 1
ATOM 2084 C C . LYS B 1 53 ? 10.023 19.594 0.231 1 94.12 53 LYS B C 1
ATOM 2086 O O . LYS B 1 53 ? 10.383 18.469 0.541 1 94.12 53 LYS B O 1
ATOM 2091 N N . ASP B 1 54 ? 9.641 19.938 -0.989 1 95.5 54 ASP B N 1
ATOM 2092 C CA . ASP B 1 54 ? 9.602 18.938 -2.055 1 95.5 54 ASP B CA 1
ATOM 2093 C C . ASP B 1 54 ? 11 18.375 -2.33 1 95.5 54 ASP B C 1
ATOM 2095 O O . ASP B 1 54 ? 11.148 17.188 -2.58 1 95.5 54 ASP B O 1
ATOM 2099 N N . GLU B 1 55 ? 11.914 19.203 -2.258 1 96.62 55 GLU B N 1
ATOM 2100 C CA . GLU B 1 55 ? 13.281 18.734 -2.434 1 96.62 55 GLU B CA 1
ATOM 2101 C C . GLU B 1 55 ? 13.703 17.812 -1.292 1 96.62 55 GLU B C 1
ATOM 2103 O O . GLU B 1 55 ? 14.422 16.828 -1.509 1 96.62 55 GLU B O 1
ATOM 2108 N N . LEU B 1 56 ? 13.297 18.156 -0.102 1 97.19 56 LEU B N 1
ATOM 2109 C CA . LEU B 1 56 ? 13.562 17.281 1.039 1 97.19 56 LEU B CA 1
ATOM 2110 C C . LEU B 1 56 ? 12.891 15.93 0.851 1 97.19 56 LEU B C 1
ATOM 2112 O O . LEU B 1 56 ? 13.484 14.891 1.16 1 97.19 56 LEU B O 1
ATOM 2116 N N . LEU B 1 57 ? 11.719 15.938 0.319 1 97.19 57 LEU B N 1
ATOM 2117 C CA . LEU B 1 57 ? 10.977 14.703 0.069 1 97.19 57 LEU B CA 1
ATOM 2118 C C . LEU B 1 57 ? 11.711 13.82 -0.933 1 97.19 57 LEU B C 1
ATOM 2120 O O . LEU B 1 57 ? 11.82 12.609 -0.735 1 97.19 57 LEU B O 1
ATOM 2124 N N . ILE B 1 58 ? 12.211 14.43 -1.966 1 97.44 58 ILE B N 1
ATOM 2125 C CA . ILE B 1 58 ? 12.961 13.688 -2.971 1 97.44 58 ILE B CA 1
ATOM 2126 C C . ILE B 1 58 ? 14.219 13.094 -2.342 1 97.44 58 ILE B C 1
ATOM 2128 O O . ILE B 1 58 ? 14.547 11.93 -2.57 1 97.44 58 ILE B O 1
ATOM 2132 N N . GLY B 1 59 ? 14.891 13.906 -1.53 1 96.62 59 GLY B N 1
ATOM 2133 C CA . GLY B 1 59 ? 16.047 13.398 -0.801 1 96.62 59 GLY B CA 1
ATOM 2134 C C . GLY B 1 59 ? 15.703 12.258 0.134 1 96.62 59 GLY B C 1
ATOM 2135 O O . GLY B 1 59 ? 16.469 11.297 0.259 1 96.62 59 GLY B O 1
ATOM 2136 N N . LEU B 1 60 ? 14.609 12.367 0.825 1 97.25 60 LEU B N 1
ATOM 2137 C CA . LEU B 1 60 ? 14.141 11.312 1.719 1 97.25 60 LEU B CA 1
ATOM 2138 C C . LEU B 1 60 ? 13.898 10.023 0.951 1 97.25 60 LEU B C 1
ATOM 2140 O O . LEU B 1 60 ? 14.266 8.938 1.415 1 97.25 60 LEU B O 1
ATOM 2144 N N . ASN B 1 61 ? 13.273 10.094 -0.211 1 96.56 61 ASN B N 1
ATOM 2145 C CA . ASN B 1 61 ? 13.031 8.93 -1.059 1 96.56 61 ASN B CA 1
ATOM 2146 C C . ASN B 1 61 ? 14.336 8.25 -1.459 1 96.56 61 ASN B C 1
ATOM 2148 O O . ASN B 1 61 ? 14.414 7.02 -1.489 1 96.56 61 ASN B O 1
ATOM 2152 N N . GLU B 1 62 ? 15.297 9.055 -1.788 1 95.44 62 GLU B N 1
ATOM 2153 C CA . GLU B 1 62 ? 16.609 8.508 -2.127 1 95.44 62 GLU B CA 1
ATOM 2154 C C . GLU B 1 62 ? 17.234 7.797 -0.931 1 95.44 62 GLU B C 1
ATOM 2156 O O . GLU B 1 62 ? 17.891 6.766 -1.09 1 95.44 62 GLU B O 1
ATOM 2161 N N . PHE B 1 63 ? 17.062 8.422 0.181 1 94.5 63 PHE B N 1
ATOM 2162 C CA . PHE B 1 63 ? 17.547 7.816 1.416 1 94.5 63 PHE B CA 1
ATOM 2163 C C . PHE B 1 63 ? 16.859 6.48 1.665 1 94.5 63 PHE B C 1
ATOM 2165 O O . PHE B 1 63 ? 17.516 5.5 2.031 1 94.5 63 PHE B O 1
ATOM 2172 N N . ILE B 1 64 ? 15.555 6.281 1.45 1 94.06 64 ILE B N 1
ATOM 2173 C CA . ILE B 1 64 ? 14.797 5.043 1.586 1 94.06 64 ILE B CA 1
ATOM 2174 C C . ILE B 1 64 ? 15.383 3.977 0.663 1 94.06 64 ILE B C 1
ATOM 2176 O O . ILE B 1 64 ? 15.578 2.832 1.076 1 94.06 64 ILE B O 1
ATOM 2180 N N . LEU B 1 65 ? 15.609 4.395 -0.564 1 93.75 65 LEU B N 1
ATOM 2181 C CA . LEU B 1 65 ? 16.156 3.463 -1.545 1 93.75 65 LEU B CA 1
ATOM 2182 C C . LEU B 1 65 ? 17.469 2.861 -1.055 1 93.75 65 LEU B C 1
ATOM 2184 O O . LEU B 1 65 ? 17.656 1.645 -1.104 1 93.75 65 LEU B O 1
ATOM 2188 N N . GLU B 1 66 ? 18.297 3.734 -0.553 1 91.94 66 GLU B N 1
ATOM 2189 C CA . GLU B 1 66 ? 19.594 3.271 -0.062 1 91.94 66 GLU B CA 1
ATOM 2190 C C . GLU B 1 66 ? 19.438 2.246 1.056 1 91.94 66 GLU B C 1
ATOM 2192 O O . GLU B 1 66 ? 20.156 1.25 1.104 1 91.94 66 GLU B O 1
ATOM 2197 N N . GLN B 1 67 ? 18.453 2.512 1.916 1 91.38 67 GLN B N 1
ATOM 2198 C CA . GLN B 1 67 ? 18.203 1.611 3.035 1 91.38 67 GLN B CA 1
ATOM 2199 C C . GLN B 1 67 ? 17.609 0.289 2.557 1 91.38 67 GLN B C 1
ATOM 2201 O O . GLN B 1 67 ? 18.016 -0.781 3.023 1 91.38 67 GLN B O 1
ATOM 2206 N N . HIS B 1 68 ? 16.719 0.326 1.609 1 92.31 68 HIS B N 1
ATOM 2207 C CA . HIS B 1 68 ? 15.969 -0.86 1.205 1 92.31 68 HIS B CA 1
ATOM 2208 C C . HIS B 1 68 ? 16.766 -1.705 0.219 1 92.31 68 HIS B C 1
ATOM 2210 O O . HIS B 1 68 ? 16.516 -2.9 0.068 1 92.31 68 HIS B O 1
ATOM 2216 N N . LEU B 1 69 ? 17.781 -1.133 -0.434 1 91.19 69 LEU B N 1
ATOM 2217 C CA . LEU B 1 69 ? 18.672 -1.91 -1.295 1 91.19 69 LEU B CA 1
ATOM 2218 C C . LEU B 1 69 ? 19.438 -2.955 -0.489 1 91.19 69 LEU B C 1
ATOM 2220 O O . LEU B 1 69 ? 19.766 -4.023 -1.005 1 91.19 69 LEU B O 1
ATOM 2224 N N . ASN B 1 70 ? 19.594 -2.625 0.729 1 84 70 ASN B N 1
ATOM 2225 C CA . ASN B 1 70 ? 20.281 -3.562 1.603 1 84 70 ASN B CA 1
ATOM 2226 C C . ASN B 1 70 ? 19.484 -4.852 1.792 1 84 70 ASN B C 1
ATOM 2228 O O . ASN B 1 70 ? 20.062 -5.918 2.008 1 84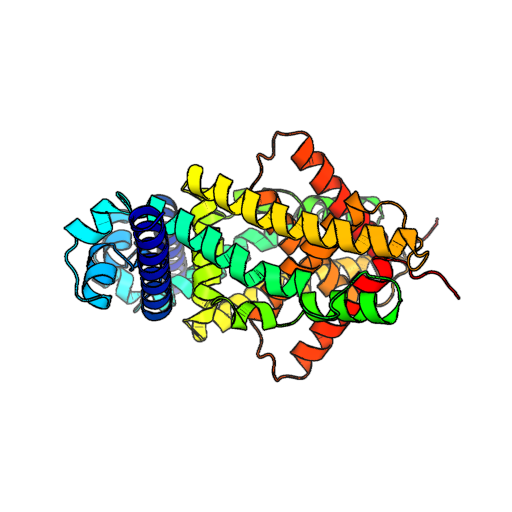 70 ASN B O 1
ATOM 2232 N N . ILE B 1 71 ? 18.234 -4.805 1.729 1 84.06 71 ILE B N 1
ATOM 2233 C CA . ILE B 1 71 ? 17.375 -5.973 1.914 1 84.06 71 ILE B CA 1
ATOM 2234 C C . ILE B 1 71 ? 17.438 -6.863 0.675 1 84.06 71 ILE B C 1
ATOM 2236 O O . ILE B 1 71 ? 17.625 -8.078 0.785 1 84.06 71 ILE B O 1
ATOM 2240 N N . VAL B 1 72 ? 17.422 -6.25 -0.432 1 87.25 72 VAL B N 1
ATOM 2241 C CA . VAL B 1 72 ? 17.359 -7.02 -1.67 1 87.25 72 VAL B CA 1
ATOM 2242 C C . VAL B 1 72 ? 18.766 -7.52 -2.041 1 87.25 72 VAL B C 1
ATOM 2244 O O . VAL B 1 72 ? 18.906 -8.578 -2.656 1 87.25 72 VAL B O 1
ATOM 2247 N N . GLN B 1 73 ? 19.781 -6.672 -1.615 1 83.06 73 GLN B N 1
ATOM 2248 C CA . GLN B 1 73 ? 21.156 -7.023 -1.971 1 83.06 73 GLN B CA 1
ATOM 2249 C C . GLN B 1 73 ? 21.781 -7.922 -0.911 1 83.06 73 GLN B C 1
ATOM 2251 O O . GLN B 1 73 ? 22.797 -8.586 -1.172 1 83.06 73 GLN B O 1
ATOM 2256 N N . ASN B 1 74 ? 21.562 -7.566 0.425 1 62.41 74 ASN B N 1
ATOM 2257 C CA . ASN B 1 74 ? 22.312 -8.102 1.559 1 62.41 74 ASN B CA 1
ATOM 2258 C C . ASN B 1 74 ? 22.391 -9.625 1.511 1 62.41 74 ASN B C 1
ATOM 2260 O O . ASN B 1 74 ? 23.438 -10.203 1.783 1 62.41 74 ASN B O 1
ATOM 2264 N N . ASP B 1 75 ? 21.219 -10.352 1.925 1 54.28 75 ASP B N 1
ATOM 2265 C CA . ASP B 1 75 ? 21.703 -11.43 2.783 1 54.28 75 ASP B CA 1
ATOM 2266 C C . ASP B 1 75 ? 22.859 -12.188 2.117 1 54.28 75 ASP B C 1
ATOM 2268 O O . ASP B 1 75 ? 23.891 -12.43 2.736 1 54.28 75 ASP B O 1
ATOM 2272 N N . GLU B 1 76 ? 22.578 -13.281 1.369 1 51.75 76 GLU B N 1
ATOM 2273 C CA . GLU B 1 76 ? 23.656 -14.219 1.046 1 51.75 76 GLU B CA 1
ATOM 2274 C C . GLU B 1 76 ? 24.609 -13.617 0.02 1 51.75 76 GLU B C 1
ATOM 2276 O O . GLU B 1 76 ? 24.203 -13.281 -1.093 1 51.75 76 GLU B O 1
ATOM 2281 N N . ASN B 1 77 ? 25.422 -12.555 0.408 1 54.25 77 ASN B N 1
ATOM 2282 C CA . ASN B 1 77 ? 26.609 -12.086 -0.281 1 54.25 77 ASN B CA 1
ATOM 2283 C C . ASN B 1 77 ? 27.047 -13.047 -1.383 1 54.25 77 ASN B C 1
ATOM 2285 O O . ASN B 1 77 ? 27.297 -14.219 -1.119 1 54.25 77 ASN B O 1
ATOM 2289 N N . GLY B 1 78 ? 26.469 -12.664 -2.553 1 73.44 78 GLY B N 1
ATOM 2290 C CA . GLY B 1 78 ? 27.031 -13.375 -3.688 1 73.44 78 GLY B CA 1
ATOM 2291 C C . GLY B 1 78 ? 26 -13.719 -4.742 1 73.44 78 GLY B C 1
ATOM 2292 O O . GLY B 1 78 ? 24.859 -13.25 -4.68 1 73.44 78 GLY B O 1
ATOM 2293 N N . GLU B 1 79 ? 26.266 -14.289 -5.598 1 85.25 79 GLU B N 1
ATOM 2294 C CA . GLU B 1 79 ? 25.531 -14.789 -6.746 1 85.25 79 GLU B CA 1
ATOM 2295 C C . GLU B 1 79 ? 24.547 -15.883 -6.328 1 85.25 79 GLU B C 1
ATOM 2297 O O . GLU B 1 79 ? 24.859 -16.703 -5.465 1 85.25 79 GLU B O 1
ATOM 2302 N N . ILE B 1 80 ? 23.266 -15.703 -6.762 1 92.25 80 ILE B N 1
ATOM 2303 C CA . ILE B 1 80 ? 22.297 -16.781 -6.535 1 92.25 80 ILE B CA 1
ATOM 2304 C C . ILE B 1 80 ? 22.703 -18.016 -7.336 1 92.25 80 ILE B C 1
ATOM 2306 O O . ILE B 1 80 ? 22.438 -18.094 -8.539 1 92.25 80 ILE B O 1
ATOM 2310 N N . ASN B 1 81 ? 23.344 -18.984 -6.656 1 91.62 81 ASN B N 1
ATOM 2311 C CA . ASN B 1 81 ? 23.859 -20.172 -7.348 1 91.62 81 ASN B CA 1
ATOM 2312 C C . ASN B 1 81 ? 23.359 -21.453 -6.691 1 91.62 81 ASN B C 1
ATOM 2314 O O . ASN B 1 81 ? 23.875 -22.531 -6.98 1 91.62 81 ASN B O 1
ATOM 2318 N N . SER B 1 82 ? 22.406 -21.297 -5.758 1 92.12 82 SER B N 1
ATOM 2319 C CA . SER B 1 82 ? 21.812 -22.484 -5.137 1 92.12 82 SER B CA 1
ATOM 2320 C C . SER B 1 82 ? 20.344 -22.234 -4.797 1 92.12 82 SER B C 1
ATOM 2322 O O . SER B 1 82 ? 19.906 -21.094 -4.656 1 92.12 82 SER B O 1
ATOM 2324 N N . LYS B 1 83 ? 19.641 -23.312 -4.625 1 93.25 83 LYS B N 1
ATOM 2325 C CA . LYS B 1 83 ? 18.234 -23.25 -4.234 1 93.25 83 LYS B CA 1
ATOM 2326 C C . LYS B 1 83 ? 18.078 -22.609 -2.857 1 93.25 83 LYS B C 1
ATOM 2328 O O . LYS B 1 83 ? 17.156 -21.812 -2.635 1 93.25 83 LYS B O 1
ATOM 2333 N N . GLN B 1 84 ? 18.984 -22.922 -2.037 1 92.88 84 GLN B N 1
ATOM 2334 C CA . GLN B 1 84 ? 18.938 -22.422 -0.67 1 92.88 84 GLN B CA 1
ATOM 2335 C C . GLN B 1 84 ? 19.125 -20.906 -0.637 1 92.88 84 GLN B C 1
ATOM 2337 O O . GLN B 1 84 ? 18.422 -20.203 0.096 1 92.88 84 GLN B O 1
ATOM 2342 N N . LYS B 1 85 ? 20.016 -20.406 -1.435 1 92.19 85 LYS B N 1
ATOM 2343 C CA . LYS B 1 85 ? 20.266 -18.969 -1.489 1 92.19 85 LYS B CA 1
ATOM 2344 C C . LYS B 1 85 ? 19.047 -18.234 -2.025 1 92.19 85 LYS B C 1
ATOM 2346 O O . LYS B 1 85 ? 18.672 -17.172 -1.513 1 92.19 85 LYS B O 1
ATOM 2351 N N . LEU B 1 86 ? 18.438 -18.797 -3.072 1 93.25 86 LEU B N 1
ATOM 2352 C CA . LEU B 1 86 ? 17.25 -18.188 -3.631 1 93.25 86 LEU B CA 1
ATOM 2353 C C . LEU B 1 86 ? 16.094 -18.219 -2.631 1 93.25 86 LEU B C 1
ATOM 2355 O O . LEU B 1 86 ? 15.375 -17.234 -2.465 1 93.25 86 LEU B O 1
ATOM 2359 N N . HIS B 1 87 ? 15.984 -19.359 -1.98 1 94 87 HIS B N 1
ATOM 2360 C CA . HIS B 1 87 ? 14.961 -19.516 -0.95 1 94 87 HIS B CA 1
ATOM 2361 C C . HIS B 1 87 ? 15.148 -18.469 0.157 1 94 87 HIS B C 1
ATOM 2363 O O . HIS B 1 87 ? 14.188 -17.844 0.596 1 94 87 HIS B O 1
ATOM 2369 N N . ASN B 1 88 ? 16.344 -18.219 0.61 1 92.69 88 ASN B N 1
ATOM 2370 C CA . ASN B 1 88 ? 16.641 -17.25 1.647 1 92.69 88 ASN B CA 1
ATOM 2371 C C . ASN B 1 88 ? 16.312 -15.828 1.195 1 92.69 88 ASN B C 1
ATOM 2373 O O . ASN B 1 88 ? 15.781 -15.031 1.975 1 92.69 88 ASN B O 1
ATOM 2377 N N . LEU B 1 89 ? 16.656 -15.586 -0.042 1 93.06 89 LEU B N 1
ATOM 2378 C CA . LEU B 1 89 ? 16.344 -14.266 -0.583 1 93.06 89 LEU B CA 1
ATOM 2379 C C . LEU B 1 89 ? 14.844 -14 -0.567 1 93.06 89 LEU B C 1
ATOM 2381 O O . LEU B 1 89 ? 14.398 -12.984 -0.035 1 93.06 89 LEU B O 1
ATOM 2385 N N . ILE B 1 90 ? 14.078 -14.914 -1.102 1 94.56 90 ILE B N 1
ATOM 2386 C CA . ILE B 1 90 ? 12.633 -14.75 -1.189 1 94.56 90 ILE B CA 1
ATOM 2387 C C . ILE B 1 90 ? 12.039 -14.617 0.213 1 94.56 90 ILE B C 1
ATOM 2389 O O . ILE B 1 90 ? 11.227 -13.727 0.469 1 94.56 90 ILE B O 1
ATOM 2393 N N . THR B 1 91 ? 12.5 -15.406 1.117 1 94 91 THR B N 1
ATOM 2394 C CA . THR B 1 91 ? 12.016 -15.359 2.492 1 94 91 THR B CA 1
ATOM 2395 C C . THR B 1 91 ? 12.312 -14.008 3.129 1 94 91 THR B C 1
ATOM 2397 O O . THR B 1 91 ? 11.461 -13.43 3.809 1 94 91 THR B O 1
ATOM 2400 N N . SER B 1 92 ? 13.461 -13.469 2.896 1 92.31 92 SER B N 1
ATOM 2401 C CA . SER B 1 92 ? 13.875 -12.188 3.467 1 92.31 92 SER B CA 1
ATOM 2402 C C . SER B 1 92 ? 13.016 -11.047 2.93 1 92.31 92 SER B C 1
ATOM 2404 O O . SER B 1 92 ? 12.719 -10.094 3.652 1 92.31 92 SER B O 1
ATOM 2406 N N . LEU B 1 93 ? 12.609 -11.156 1.685 1 94.5 93 LEU B N 1
ATOM 2407 C CA . LEU B 1 93 ? 11.828 -10.102 1.046 1 94.5 93 LEU B CA 1
ATOM 2408 C C . LEU B 1 93 ? 10.438 -10 1.664 1 94.5 93 LEU B C 1
ATOM 2410 O O . LEU B 1 93 ? 9.805 -8.938 1.611 1 94.5 93 LEU B O 1
ATOM 2414 N N . PHE B 1 94 ? 9.961 -11.039 2.283 1 95.81 94 PHE B N 1
ATOM 2415 C CA . PHE B 1 94 ? 8.641 -11.023 2.895 1 95.81 94 PHE B CA 1
ATOM 2416 C C . PHE B 1 94 ? 8.734 -10.695 4.379 1 95.81 94 PHE B C 1
ATOM 2418 O O . PHE B 1 94 ? 7.715 -10.602 5.066 1 95.81 94 PHE B O 1
ATOM 2425 N N . SER B 1 95 ? 9.93 -10.453 4.844 1 90.75 95 SER B N 1
ATOM 2426 C CA . SER B 1 95 ? 10.133 -10.203 6.27 1 90.75 95 SER B CA 1
ATOM 2427 C C . SER B 1 95 ? 9.797 -8.766 6.637 1 90.75 95 SER B C 1
ATOM 2429 O O . SER B 1 95 ? 9.625 -7.918 5.758 1 90.75 95 SER B O 1
ATOM 2431 N N . ARG B 1 96 ? 9.742 -8.477 7.938 1 88.88 96 ARG B N 1
ATOM 2432 C CA . ARG B 1 96 ? 9.492 -7.125 8.438 1 88.88 96 ARG B CA 1
ATOM 2433 C C . ARG B 1 96 ? 10.781 -6.324 8.523 1 88.88 96 ARG B C 1
ATOM 2435 O O . ARG B 1 96 ? 10.797 -5.219 9.07 1 88.88 96 ARG B O 1
ATOM 2442 N N . ASN B 1 97 ? 11.867 -6.867 7.953 1 86.38 97 ASN B N 1
ATOM 2443 C CA . ASN B 1 97 ? 13.148 -6.156 7.988 1 86.38 97 ASN B CA 1
ATOM 2444 C C . ASN B 1 97 ? 13.062 -4.816 7.266 1 86.38 97 ASN B C 1
ATOM 2446 O O . ASN B 1 97 ? 13.859 -3.916 7.523 1 86.38 97 ASN B O 1
ATOM 2450 N N . TRP B 1 98 ? 12.094 -4.719 6.418 1 86.75 98 TRP B N 1
ATOM 2451 C CA . TRP B 1 98 ? 11.898 -3.463 5.699 1 86.75 98 TRP B CA 1
ATOM 2452 C C . TRP B 1 98 ? 11.703 -2.305 6.672 1 86.75 98 TRP B C 1
ATOM 2454 O O . TRP B 1 98 ? 12.219 -1.208 6.453 1 86.75 98 TRP B O 1
ATOM 2464 N N . ASN B 1 99 ? 10.984 -2.58 7.762 1 86.81 99 ASN B N 1
ATOM 2465 C CA . ASN B 1 99 ? 10.656 -1.54 8.727 1 86.81 99 ASN B CA 1
ATOM 2466 C C . ASN B 1 99 ? 11.852 -1.187 9.609 1 86.81 99 ASN B C 1
ATOM 2468 O O . ASN B 1 99 ? 11.898 -0.101 10.188 1 86.81 99 ASN B O 1
ATOM 2472 N N . LYS B 1 100 ? 12.781 -2.131 9.766 1 85.31 100 LYS B N 1
ATOM 2473 C CA . LYS B 1 100 ? 14.008 -1.845 10.516 1 85.31 100 LYS B CA 1
ATOM 2474 C C . LYS B 1 100 ? 14.812 -0.733 9.844 1 85.31 100 LYS B C 1
ATOM 2476 O O . LYS B 1 100 ? 15.5 0.035 10.523 1 85.31 100 LYS B O 1
ATOM 2481 N N . TYR B 1 101 ? 14.523 -0.623 8.586 1 84.81 101 TYR B N 1
ATOM 2482 C CA . TYR B 1 101 ? 15.336 0.312 7.82 1 84.81 101 TYR B CA 1
ATOM 2483 C C . TYR B 1 101 ? 14.594 1.624 7.598 1 84.81 101 TYR B C 1
ATOM 2485 O O . TYR B 1 101 ? 15.219 2.682 7.469 1 84.81 101 TYR B O 1
ATOM 2493 N N . PHE B 1 102 ? 13.266 1.541 7.617 1 91.31 102 PHE B N 1
ATOM 2494 C CA . PHE B 1 102 ? 12.484 2.748 7.391 1 91.31 102 PHE B CA 1
ATOM 2495 C C . PHE B 1 102 ? 11.07 2.596 7.953 1 91.31 102 PHE B C 1
ATOM 2497 O O . PHE B 1 102 ? 10.391 1.605 7.676 1 91.31 102 PHE B O 1
ATOM 2504 N N . ASP B 1 103 ? 10.656 3.531 8.641 1 95.12 103 ASP B N 1
ATOM 2505 C CA . ASP B 1 103 ? 9.383 3.49 9.352 1 95.12 103 ASP B CA 1
ATOM 2506 C C . ASP B 1 103 ? 8.219 3.346 8.383 1 95.12 103 ASP B C 1
ATOM 2508 O O . ASP B 1 103 ? 8.086 4.129 7.438 1 95.12 103 ASP B O 1
ATOM 2512 N N . ASP B 1 104 ? 7.27 2.477 8.664 1 94.94 104 ASP B N 1
ATOM 2513 C CA . ASP B 1 104 ? 6.168 2.176 7.758 1 94.94 104 ASP B CA 1
ATOM 2514 C C . ASP B 1 104 ? 5.227 3.371 7.621 1 94.94 104 ASP B C 1
ATOM 2516 O O . ASP B 1 104 ? 4.746 3.666 6.523 1 94.94 104 ASP B O 1
ATOM 2520 N N . GLY B 1 105 ? 4.941 4.047 8.766 1 94.81 105 GLY B N 1
ATOM 2521 C CA . GLY B 1 105 ? 4.07 5.211 8.727 1 94.81 105 GLY B CA 1
ATOM 2522 C C . GLY B 1 105 ? 4.586 6.309 7.82 1 94.81 105 GLY B C 1
ATOM 2523 O O . GLY B 1 105 ? 3.84 6.844 6.996 1 94.81 105 GLY B O 1
ATOM 2524 N N . VAL B 1 106 ? 5.855 6.602 7.977 1 96 106 VAL B N 1
ATOM 2525 C CA . VAL B 1 106 ? 6.473 7.621 7.137 1 96 106 VAL B CA 1
ATOM 2526 C C . VAL B 1 106 ? 6.488 7.156 5.684 1 96 106 VAL B C 1
ATOM 2528 O O . VAL B 1 106 ? 6.199 7.938 4.773 1 96 106 VAL B O 1
ATOM 2531 N N . PHE B 1 107 ? 6.742 5.887 5.492 1 96.5 107 PHE B N 1
ATOM 2532 C CA . PHE B 1 107 ? 6.812 5.316 4.152 1 96.5 107 PHE B CA 1
ATOM 2533 C C . PHE B 1 107 ? 5.488 5.492 3.416 1 96.5 107 PHE B C 1
ATOM 2535 O O . PHE B 1 107 ? 5.457 6.027 2.307 1 96.5 107 PHE B O 1
ATOM 2542 N N . TYR B 1 108 ? 4.422 5.109 3.994 1 96.56 108 TYR B N 1
ATOM 2543 C CA . TYR B 1 108 ? 3.133 5.164 3.314 1 96.56 108 TYR B CA 1
ATOM 2544 C C . TYR B 1 108 ? 2.627 6.598 3.219 1 96.56 108 TYR B C 1
ATOM 2546 O O . TYR B 1 108 ? 1.873 6.938 2.305 1 96.56 108 TYR B O 1
ATOM 2554 N N . SER B 1 109 ? 3.064 7.484 4.152 1 95.12 109 SER B N 1
ATOM 2555 C CA . SER B 1 109 ? 2.791 8.906 3.982 1 95.12 109 SER B CA 1
ATOM 2556 C C . SER B 1 109 ? 3.479 9.453 2.736 1 95.12 109 SER B C 1
ATOM 2558 O O . SER B 1 109 ? 2.904 10.273 2.016 1 95.12 109 SER B O 1
ATOM 2560 N N . CYS B 1 110 ? 4.703 8.984 2.535 1 96 110 CYS B N 1
ATOM 2561 C CA . CYS B 1 110 ? 5.402 9.359 1.311 1 96 110 CYS B CA 1
ATOM 2562 C C . CYS B 1 110 ? 4.656 8.852 0.081 1 96 110 CYS B C 1
ATOM 2564 O O . CYS B 1 110 ? 4.402 9.617 -0.853 1 96 110 CYS B O 1
ATOM 2566 N N . TYR B 1 111 ? 4.246 7.641 0.146 1 97 111 TYR B N 1
ATOM 2567 C CA . TYR B 1 111 ? 3.559 7.055 -1.001 1 97 111 TYR B CA 1
ATOM 2568 C C . TYR B 1 111 ? 2.279 7.82 -1.319 1 97 111 TYR B C 1
ATOM 2570 O O . TYR B 1 111 ? 1.941 8.016 -2.488 1 97 111 TYR B O 1
ATOM 2578 N N . ALA B 1 112 ? 1.581 8.242 -0.308 1 95.38 112 ALA B N 1
ATOM 2579 C CA . ALA B 1 112 ? 0.334 8.969 -0.517 1 95.38 112 ALA B CA 1
ATOM 2580 C C . ALA B 1 112 ? 0.577 10.25 -1.314 1 95.38 112 ALA B C 1
ATOM 2582 O O . ALA B 1 112 ? -0.305 10.711 -2.045 1 95.38 112 ALA B O 1
ATOM 2583 N N . LEU B 1 113 ? 1.747 10.789 -1.257 1 94.12 113 LEU B N 1
ATOM 2584 C CA . LEU B 1 113 ? 2.076 12.078 -1.868 1 94.12 113 LEU B CA 1
ATOM 2585 C C . LEU B 1 113 ? 2.32 11.914 -3.365 1 94.12 113 LEU B C 1
ATOM 2587 O O . LEU B 1 113 ? 2.342 12.906 -4.102 1 94.12 113 LEU B O 1
ATOM 2591 N N . ILE B 1 114 ? 2.463 10.648 -3.818 1 95.31 114 ILE B N 1
ATOM 2592 C CA . ILE B 1 114 ? 2.77 10.461 -5.23 1 95.31 114 ILE B CA 1
ATOM 2593 C C . ILE B 1 114 ? 1.585 10.906 -6.082 1 95.31 114 ILE B C 1
ATOM 2595 O O . ILE B 1 114 ? 1.745 11.219 -7.266 1 95.31 114 ILE B O 1
ATOM 2599 N N . TYR B 1 115 ? 0.452 10.984 -5.512 1 92.19 115 TYR B N 1
ATOM 2600 C CA . TYR B 1 115 ? -0.763 11.32 -6.246 1 92.19 115 TYR B CA 1
ATOM 2601 C C . TYR B 1 115 ? -0.964 12.828 -6.305 1 92.19 115 TYR B C 1
ATOM 2603 O O . TYR B 1 115 ? -1.805 13.32 -7.062 1 92.19 115 TYR B O 1
ATOM 2611 N N . ARG B 1 116 ? -0.137 13.555 -5.605 1 88.69 116 ARG B N 1
ATOM 2612 C CA . ARG B 1 116 ? -0.317 15 -5.531 1 88.69 116 ARG B CA 1
ATOM 2613 C C . ARG B 1 116 ? 0.891 15.734 -6.102 1 88.69 116 ARG B C 1
ATOM 2615 O O . ARG B 1 116 ? 0.789 16.891 -6.492 1 88.69 116 ARG B O 1
ATOM 2622 N N . LYS B 1 117 ? 1.987 15.062 -6.109 1 92.19 117 LYS B N 1
ATOM 2623 C CA . LYS B 1 117 ? 3.246 15.688 -6.508 1 92.19 117 LYS B CA 1
ATOM 2624 C C . LYS B 1 117 ? 3.916 14.898 -7.633 1 92.19 117 LYS B C 1
ATOM 2626 O O . LYS B 1 117 ? 4.574 13.891 -7.383 1 92.19 117 LYS B O 1
ATOM 2631 N N . LYS B 1 118 ? 3.896 15.438 -8.773 1 91.88 118 LYS B N 1
ATOM 2632 C CA . LYS B 1 118 ? 4.379 14.719 -9.953 1 91.88 118 LYS B CA 1
ATOM 2633 C C . LYS B 1 118 ? 5.859 14.383 -9.82 1 91.88 118 LYS B C 1
ATOM 2635 O O . LYS B 1 118 ? 6.266 13.25 -10.102 1 91.88 118 LYS B O 1
ATOM 2640 N N . ASP B 1 119 ? 6.641 15.367 -9.422 1 93.62 119 ASP B N 1
ATOM 2641 C CA . ASP B 1 119 ? 8.078 15.133 -9.297 1 93.62 119 ASP B CA 1
ATOM 2642 C C . ASP B 1 119 ? 8.367 14.031 -8.281 1 93.62 119 ASP B C 1
ATOM 2644 O O . ASP B 1 119 ? 9.281 13.227 -8.469 1 93.62 119 ASP B O 1
ATOM 2648 N N . PHE B 1 120 ? 7.625 14.047 -7.258 1 95.38 120 PHE B N 1
ATOM 2649 C CA . PHE B 1 120 ? 7.797 13.008 -6.246 1 95.38 120 PHE B CA 1
ATOM 2650 C C . PHE B 1 120 ? 7.359 11.648 -6.781 1 95.38 120 PHE B C 1
ATOM 2652 O O . PHE B 1 120 ? 7.988 10.633 -6.492 1 95.38 120 PHE B O 1
ATOM 2659 N N . ASN B 1 121 ? 6.316 11.602 -7.551 1 96.56 121 ASN B N 1
ATOM 2660 C CA . ASN B 1 121 ? 5.891 10.375 -8.227 1 96.56 121 ASN B CA 1
ATOM 2661 C C . ASN B 1 121 ? 7.02 9.773 -9.062 1 96.56 121 ASN B C 1
ATOM 2663 O O . ASN B 1 121 ? 7.316 8.586 -8.945 1 96.56 121 ASN B O 1
ATOM 2667 N N . ASP B 1 122 ? 7.688 10.594 -9.789 1 96.69 122 ASP B N 1
ATOM 2668 C CA . ASP B 1 122 ? 8.781 10.133 -10.633 1 96.69 122 ASP B CA 1
ATOM 2669 C C . ASP B 1 122 ? 9.922 9.555 -9.797 1 96.69 122 ASP B C 1
ATOM 2671 O O . ASP B 1 122 ? 10.5 8.531 -10.156 1 96.69 122 ASP B O 1
ATOM 2675 N N . SER B 1 123 ? 10.211 10.266 -8.75 1 96.38 123 SER B N 1
ATOM 2676 C CA . SER B 1 123 ? 11.273 9.805 -7.863 1 96.38 123 SER B CA 1
ATOM 2677 C C . SER B 1 123 ? 10.914 8.461 -7.227 1 96.38 123 SER B C 1
ATOM 2679 O O . SER B 1 123 ? 11.742 7.559 -7.164 1 96.38 123 SER B O 1
ATOM 2681 N N . PHE B 1 124 ? 9.719 8.328 -6.809 1 97.44 124 PHE B N 1
ATOM 2682 C CA . PHE B 1 124 ? 9.258 7.102 -6.168 1 97.44 124 PHE B CA 1
ATOM 2683 C C . PHE B 1 124 ? 9.227 5.945 -7.16 1 97.44 124 PHE B C 1
ATOM 2685 O O . PHE B 1 124 ? 9.578 4.816 -6.812 1 97.44 124 PHE B O 1
ATOM 2692 N N . LYS B 1 125 ? 8.812 6.242 -8.336 1 96.81 125 LYS B N 1
ATOM 2693 C CA . LYS B 1 125 ? 8.828 5.246 -9.406 1 96.81 125 LYS B CA 1
ATOM 2694 C C . LYS B 1 125 ? 10.234 4.711 -9.641 1 96.81 125 LYS B C 1
ATOM 2696 O O . LYS B 1 125 ? 10.438 3.5 -9.75 1 96.81 125 LYS B O 1
ATOM 2701 N N . SER B 1 126 ? 11.188 5.574 -9.664 1 96.56 126 SER B N 1
ATOM 2702 C CA . SER B 1 126 ? 12.578 5.184 -9.852 1 96.56 126 SER B CA 1
ATOM 2703 C C . SER B 1 126 ? 13.07 4.309 -8.703 1 96.56 126 SER B C 1
ATOM 2705 O O . SER B 1 126 ? 13.836 3.367 -8.914 1 96.56 126 SER B O 1
ATOM 2707 N N . TYR B 1 127 ? 12.602 4.656 -7.539 1 96.25 127 TYR B N 1
ATOM 2708 C CA . TYR B 1 127 ? 12.922 3.865 -6.355 1 96.25 127 TYR B CA 1
ATOM 2709 C C . TYR B 1 127 ? 12.422 2.434 -6.504 1 96.25 127 TYR B C 1
ATOM 2711 O O . TYR B 1 127 ? 13.18 1.48 -6.32 1 96.25 127 TYR B O 1
ATOM 2719 N N . LEU B 1 128 ? 11.18 2.23 -6.883 1 96.88 128 LEU B N 1
ATOM 2720 C CA . LEU B 1 128 ? 10.617 0.889 -7.016 1 96.88 128 LEU B CA 1
ATOM 2721 C C . LEU B 1 128 ? 11.266 0.141 -8.172 1 96.88 128 LEU B C 1
ATOM 2723 O O . LEU B 1 128 ? 11.531 -1.06 -8.078 1 96.88 128 LEU B O 1
ATOM 2727 N N . GLN B 1 129 ? 11.555 0.856 -9.227 1 96.69 129 GLN B N 1
ATOM 2728 C CA . GLN B 1 129 ? 12.195 0.239 -10.391 1 96.69 129 GLN B CA 1
ATOM 2729 C C . GLN B 1 129 ? 13.594 -0.255 -10.047 1 96.69 129 GLN B C 1
ATOM 2731 O O . GLN B 1 129 ? 14.039 -1.287 -10.555 1 96.69 129 GLN B O 1
ATOM 2736 N N . ALA B 1 130 ? 14.273 0.5 -9.234 1 96.56 130 ALA B N 1
ATOM 2737 C CA . ALA B 1 130 ? 15.602 0.071 -8.805 1 96.56 130 ALA B CA 1
ATOM 2738 C C . ALA B 1 130 ? 15.523 -1.249 -8.039 1 96.56 130 ALA B C 1
ATOM 2740 O O . ALA B 1 130 ? 16.344 -2.145 -8.258 1 96.56 130 ALA B O 1
ATOM 2741 N N . LEU B 1 131 ? 14.578 -1.383 -7.168 1 96 131 LEU B N 1
ATOM 2742 C CA . LEU B 1 131 ? 14.406 -2.623 -6.418 1 96 131 LEU B CA 1
ATOM 2743 C C . LEU B 1 131 ? 14.047 -3.773 -7.352 1 96 131 LEU B C 1
ATOM 2745 O O . LEU B 1 131 ? 14.562 -4.883 -7.211 1 96 131 LEU B O 1
ATOM 2749 N N . HIS B 1 132 ? 13.141 -3.506 -8.297 1 97.06 132 HIS B N 1
ATOM 2750 C CA . HIS B 1 132 ? 12.781 -4.512 -9.297 1 97.06 132 HIS B CA 1
ATOM 2751 C C . HIS B 1 132 ? 14.008 -4.984 -10.062 1 97.06 132 HIS B C 1
ATOM 2753 O O . HIS B 1 132 ? 14.164 -6.176 -10.336 1 97.06 132 HIS B O 1
ATOM 2759 N N . THR B 1 133 ? 14.844 -4.051 -10.398 1 96.75 133 THR B N 1
ATOM 2760 C CA . THR B 1 133 ? 16.031 -4.355 -11.18 1 96.75 133 THR B CA 1
ATOM 2761 C C . THR B 1 133 ? 16.953 -5.301 -10.414 1 96.75 133 THR B C 1
ATOM 2763 O O . THR B 1 133 ? 17.5 -6.242 -10.992 1 96.75 133 THR B O 1
ATOM 2766 N N . VAL B 1 134 ? 17.094 -5.09 -9.195 1 95.31 134 VAL B N 1
ATOM 2767 C CA . VAL B 1 134 ? 17.953 -5.934 -8.375 1 95.31 134 VAL B CA 1
ATOM 2768 C C . VAL B 1 134 ? 17.391 -7.348 -8.305 1 95.31 134 VAL B C 1
ATOM 2770 O O . VAL B 1 134 ? 18.109 -8.328 -8.5 1 95.31 134 VAL B O 1
ATOM 2773 N N . LEU B 1 135 ? 16.109 -7.473 -8.008 1 95.31 135 LEU B N 1
ATOM 2774 C CA . LEU B 1 135 ? 15.492 -8.797 -7.949 1 95.31 135 LEU B CA 1
ATOM 2775 C C . LEU B 1 135 ? 15.594 -9.5 -9.297 1 95.31 135 LEU B C 1
ATOM 2777 O O . LEU B 1 135 ? 15.875 -10.703 -9.352 1 95.31 135 LEU B O 1
ATOM 2781 N N . HIS B 1 136 ? 15.352 -8.734 -10.352 1 96.56 136 HIS B N 1
ATOM 2782 C CA . HIS B 1 136 ? 15.469 -9.281 -11.695 1 96.56 136 HIS B CA 1
ATOM 2783 C C . HIS B 1 136 ? 16.844 -9.891 -11.922 1 96.56 136 HIS B C 1
ATOM 2785 O O . HIS B 1 136 ? 16.969 -10.992 -12.461 1 96.56 136 HIS B O 1
ATOM 2791 N N . LYS B 1 137 ? 17.828 -9.188 -11.547 1 95.12 137 LYS B N 1
ATOM 2792 C CA . LYS B 1 137 ? 19.203 -9.664 -11.688 1 95.12 137 LYS B CA 1
ATOM 2793 C C . LYS B 1 137 ? 19.406 -10.953 -10.898 1 95.12 137 LYS B C 1
ATOM 2795 O O . LYS B 1 137 ? 20.016 -11.906 -11.398 1 95.12 137 LYS B O 1
ATOM 2800 N N . LYS B 1 138 ? 18.922 -10.984 -9.703 1 94.31 138 LYS B N 1
ATOM 2801 C CA . LYS B 1 138 ? 19.078 -12.164 -8.844 1 94.31 138 LYS B CA 1
ATOM 2802 C C . LYS B 1 138 ? 18.344 -13.359 -9.43 1 94.31 138 LYS B C 1
ATOM 2804 O O . LYS B 1 138 ? 18.859 -14.484 -9.406 1 94.31 138 LYS B O 1
ATOM 2809 N N . LEU B 1 139 ? 17.188 -13.133 -9.984 1 95.06 139 LEU B N 1
ATOM 2810 C CA . LEU B 1 139 ? 16.422 -14.219 -10.586 1 95.06 139 LEU B CA 1
ATOM 2811 C C . LEU B 1 139 ? 17.078 -14.695 -11.883 1 95.06 139 LEU B C 1
ATOM 2813 O O . LEU B 1 139 ? 17.016 -15.883 -12.211 1 95.06 139 LEU B O 1
ATOM 2817 N N . THR B 1 140 ? 17.672 -13.781 -12.602 1 95.31 140 THR B N 1
ATOM 2818 C CA . THR B 1 140 ? 18.422 -14.148 -13.797 1 95.31 140 THR B CA 1
ATOM 2819 C C . THR B 1 140 ? 19.594 -15.062 -13.438 1 95.31 140 THR B C 1
ATOM 2821 O O . THR B 1 140 ? 19.828 -16.062 -14.125 1 95.31 140 THR B O 1
ATOM 2824 N N . GLU B 1 141 ? 20.266 -14.742 -12.391 1 93.75 141 GLU B N 1
ATOM 2825 C CA . GLU B 1 141 ? 21.328 -15.602 -11.891 1 93.75 141 GLU B CA 1
ATOM 2826 C C . GLU B 1 141 ? 20.797 -17 -11.555 1 93.75 141 GLU B C 1
ATOM 2828 O O . GLU B 1 141 ? 21.438 -18 -11.891 1 93.75 141 GLU B O 1
ATOM 2833 N N . ALA B 1 142 ? 19.672 -17.031 -10.898 1 94.19 142 ALA B N 1
ATOM 2834 C CA . ALA B 1 142 ? 19.062 -18.312 -10.539 1 94.19 142 ALA B CA 1
ATOM 2835 C C . ALA B 1 142 ? 18.75 -19.141 -11.781 1 94.19 142 ALA B C 1
ATOM 2837 O O . ALA B 1 142 ? 18.969 -20.359 -11.797 1 94.19 142 ALA B O 1
ATOM 2838 N N . LYS B 1 143 ? 18.25 -18.469 -12.781 1 94.5 143 LYS B N 1
ATOM 2839 C CA . LYS B 1 143 ? 17.953 -19.125 -14.047 1 94.5 143 LYS B CA 1
ATOM 2840 C C . LYS B 1 143 ? 19.234 -19.656 -14.703 1 94.5 143 LYS B C 1
ATOM 2842 O O . LYS B 1 143 ? 19.281 -20.797 -15.172 1 94.5 143 LYS B O 1
ATOM 2847 N N . GLU B 1 144 ? 20.25 -18.859 -14.719 1 93.44 144 GLU B N 1
ATOM 2848 C CA . GLU B 1 144 ? 21.516 -19.203 -15.359 1 93.44 144 GLU B CA 1
ATOM 2849 C C . GLU B 1 144 ? 22.172 -20.406 -14.672 1 93.44 144 GLU B C 1
ATOM 2851 O O . GLU B 1 144 ? 22.828 -21.219 -15.32 1 93.44 144 GLU B O 1
ATOM 2856 N N . HIS B 1 145 ? 21.922 -20.531 -13.422 1 93.5 145 HIS B N 1
ATOM 2857 C CA . HIS B 1 145 ? 22.469 -21.656 -12.664 1 93.5 145 HIS B CA 1
ATOM 2858 C C . HIS B 1 145 ? 21.484 -22.812 -12.617 1 93.5 145 HIS B C 1
ATOM 2860 O O . HIS B 1 145 ? 21.672 -23.75 -11.836 1 93.5 145 HIS B O 1
ATOM 2866 N N . GLN B 1 146 ? 20.406 -22.703 -13.32 1 92.5 146 GLN B N 1
ATOM 2867 C CA . GLN B 1 146 ? 19.422 -23.766 -13.523 1 92.5 146 GLN B CA 1
ATOM 2868 C C . GLN B 1 146 ? 18.719 -24.125 -12.211 1 92.5 146 GLN B C 1
ATOM 2870 O O . GLN B 1 146 ? 18.469 -25.297 -11.938 1 92.5 146 GLN B O 1
ATOM 2875 N N . ILE B 1 147 ? 18.578 -23.078 -11.445 1 91.94 147 ILE B N 1
ATOM 2876 C CA . ILE B 1 147 ? 17.875 -23.266 -10.18 1 91.94 147 ILE B CA 1
ATOM 2877 C C . ILE B 1 147 ? 16.375 -23.203 -10.414 1 91.94 147 ILE B C 1
ATOM 2879 O O . ILE B 1 147 ? 15.609 -23.938 -9.781 1 91.94 147 ILE B O 1
ATOM 2883 N N . ILE B 1 148 ? 15.945 -22.312 -11.297 1 91.69 148 ILE B N 1
ATOM 2884 C CA . ILE B 1 148 ? 14.523 -22.172 -11.594 1 91.69 148 ILE B CA 1
ATOM 2885 C C . ILE B 1 148 ? 14.266 -22.484 -13.062 1 91.69 148 ILE B C 1
ATOM 2887 O O . ILE B 1 148 ? 15.156 -22.312 -13.906 1 91.69 148 ILE B O 1
ATOM 2891 N N . SER B 1 149 ? 13.094 -22.984 -13.305 1 84.88 149 SER B N 1
ATOM 2892 C CA . SER B 1 149 ? 12.719 -23.391 -14.656 1 84.88 149 SER B CA 1
ATOM 2893 C C . SER B 1 149 ? 11.883 -22.312 -15.344 1 84.88 149 SER B C 1
ATOM 2895 O O . SER B 1 149 ? 11.773 -22.297 -16.578 1 84.88 149 SER B O 1
ATOM 2897 N N . ASN B 1 150 ? 11.32 -21.484 -14.523 1 78.12 150 ASN B N 1
ATOM 2898 C CA . ASN B 1 150 ? 10.547 -20.406 -15.125 1 78.12 150 ASN B CA 1
ATOM 2899 C C . ASN B 1 150 ? 11.43 -19.484 -15.953 1 78.12 150 ASN B C 1
ATOM 2901 O O . ASN B 1 150 ? 12.406 -18.938 -15.453 1 78.12 150 ASN B O 1
ATOM 2905 N N . THR B 1 151 ? 11.016 -19.234 -17.094 1 79.25 151 THR B N 1
ATOM 2906 C CA . THR B 1 151 ? 11.922 -18.578 -18.031 1 79.25 151 THR B CA 1
ATOM 2907 C C . THR B 1 151 ? 11.539 -17.109 -18.203 1 79.25 151 THR B C 1
ATOM 2909 O O . THR B 1 151 ? 12.312 -16.328 -18.75 1 79.25 151 THR B O 1
ATOM 2912 N N . ASN B 1 152 ? 10.414 -16.75 -17.719 1 93.12 152 ASN B N 1
ATOM 2913 C CA . ASN B 1 152 ? 10.008 -15.367 -17.938 1 93.12 152 ASN B CA 1
ATOM 2914 C C . ASN B 1 152 ? 10.359 -14.492 -16.734 1 93.12 152 ASN B C 1
ATOM 2916 O O . ASN B 1 152 ? 9.469 -14.039 -16.016 1 93.12 152 ASN B O 1
ATOM 2920 N N . ILE B 1 153 ? 11.586 -14.148 -16.609 1 96.5 153 ILE B N 1
ATOM 2921 C CA . ILE B 1 153 ? 12.133 -13.445 -15.461 1 96.5 153 ILE B CA 1
ATOM 2922 C C . ILE B 1 153 ? 11.484 -12.07 -15.336 1 96.5 153 ILE B C 1
ATOM 2924 O O . ILE B 1 153 ? 11.242 -11.586 -14.227 1 96.5 153 ILE B O 1
ATOM 2928 N N . ASP B 1 154 ? 11.125 -11.461 -16.438 1 96.5 154 ASP B N 1
ATOM 2929 C CA . ASP B 1 154 ? 10.477 -10.148 -16.438 1 96.5 154 ASP B CA 1
ATOM 2930 C C . ASP B 1 154 ? 9.125 -10.211 -15.727 1 96.5 154 ASP B C 1
ATOM 2932 O O . ASP B 1 154 ? 8.859 -9.414 -14.82 1 96.5 154 ASP B O 1
ATOM 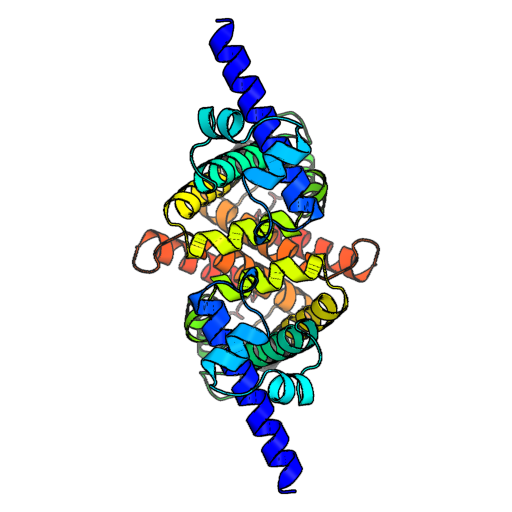2936 N N . GLU B 1 155 ? 8.336 -11.211 -16.047 1 96.44 155 GLU B N 1
ATOM 2937 C CA . GLU B 1 155 ? 7 -11.328 -15.477 1 96.44 155 GLU B CA 1
ATOM 2938 C C . GLU B 1 155 ? 7.066 -11.734 -14.008 1 96.44 155 GLU B C 1
ATOM 2940 O O . GLU B 1 155 ? 6.352 -11.18 -13.172 1 96.44 155 GLU B O 1
ATOM 2945 N N . ILE B 1 156 ? 7.988 -12.664 -13.742 1 96.19 156 ILE B N 1
ATOM 2946 C CA . ILE B 1 156 ? 7.988 -13.172 -12.375 1 96.19 156 ILE B CA 1
ATOM 2947 C C . ILE B 1 156 ? 8.539 -12.117 -11.43 1 96.19 156 ILE B C 1
ATOM 2949 O O . ILE B 1 156 ? 8.125 -12.031 -10.266 1 96.19 156 ILE B O 1
ATOM 2953 N N . THR B 1 157 ? 9.469 -11.258 -11.906 1 97.25 157 THR B N 1
ATOM 2954 C CA . THR B 1 157 ? 9.945 -10.148 -11.086 1 97.25 157 THR B CA 1
ATOM 2955 C C . THR B 1 157 ? 8.797 -9.234 -10.695 1 97.25 157 THR B C 1
ATOM 2957 O O . THR B 1 157 ? 8.648 -8.875 -9.523 1 97.25 157 THR B O 1
ATOM 2960 N N . GLU B 1 158 ? 7.891 -8.898 -11.625 1 97.38 158 GLU B N 1
ATOM 2961 C CA . GLU B 1 158 ? 6.734 -8.039 -11.383 1 97.38 158 GLU B CA 1
ATOM 2962 C C . GLU B 1 158 ? 5.773 -8.68 -10.391 1 97.38 158 GLU B C 1
ATOM 2964 O O . GLU B 1 158 ? 5.312 -8.031 -9.453 1 97.38 158 GLU B O 1
ATOM 2969 N N . VAL B 1 159 ? 5.539 -9.922 -10.594 1 97.62 159 VAL B N 1
ATOM 2970 C CA . VAL B 1 159 ? 4.52 -10.609 -9.812 1 97.62 159 VAL B CA 1
ATOM 2971 C C . VAL B 1 159 ? 5.02 -10.836 -8.391 1 97.62 159 VAL B C 1
ATOM 2973 O O . VAL B 1 159 ? 4.266 -10.664 -7.426 1 97.62 159 VAL B O 1
ATOM 2976 N N . ILE B 1 160 ? 6.258 -11.211 -8.266 1 97.25 160 ILE B N 1
ATOM 2977 C CA . ILE B 1 160 ? 6.809 -11.461 -6.934 1 97.25 160 ILE B CA 1
ATOM 2978 C C . ILE B 1 160 ? 6.824 -10.164 -6.129 1 97.25 160 ILE B C 1
ATOM 2980 O O . ILE B 1 160 ? 6.426 -10.148 -4.961 1 97.25 160 ILE B O 1
ATOM 2984 N N . PHE B 1 161 ? 7.207 -9.062 -6.699 1 97.75 161 PHE B N 1
ATOM 2985 C CA . PHE B 1 161 ? 7.195 -7.797 -5.98 1 97.75 161 PHE B CA 1
ATOM 2986 C C . PHE B 1 161 ? 5.77 -7.391 -5.625 1 97.75 161 PHE B C 1
ATOM 2988 O O . PHE B 1 161 ? 5.523 -6.84 -4.547 1 97.75 161 PHE B O 1
ATOM 2995 N N . ALA B 1 162 ? 4.84 -7.602 -6.551 1 98.19 162 ALA B N 1
ATOM 2996 C CA . ALA B 1 162 ? 3.447 -7.312 -6.219 1 98.19 162 ALA B CA 1
ATOM 2997 C C . ALA B 1 162 ? 2.994 -8.117 -5 1 98.19 162 ALA B C 1
ATOM 2999 O O . ALA B 1 162 ? 2.322 -7.586 -4.113 1 98.19 162 ALA B O 1
ATOM 3000 N N . LEU B 1 163 ? 3.375 -9.375 -4.984 1 98.25 163 LEU B N 1
ATOM 3001 C CA . LEU B 1 163 ? 3.021 -10.234 -3.857 1 98.25 163 LEU B CA 1
ATOM 3002 C C . LEU B 1 163 ? 3.678 -9.742 -2.574 1 98.25 163 LEU B C 1
ATOM 3004 O O . LEU B 1 163 ? 3.039 -9.703 -1.519 1 98.25 163 LEU B 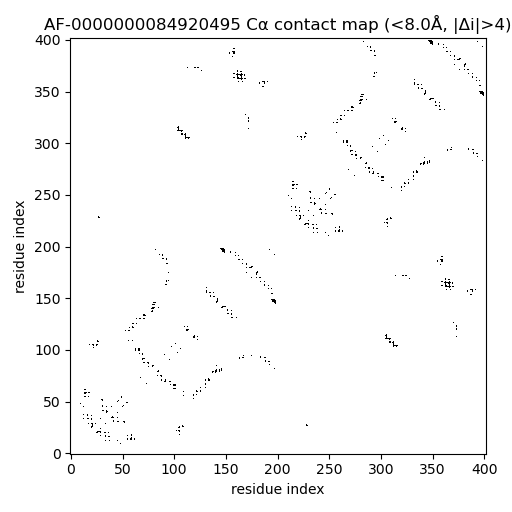O 1
ATOM 3008 N N . ILE B 1 164 ? 4.926 -9.328 -2.656 1 97.69 164 ILE B N 1
ATOM 3009 C CA . ILE B 1 164 ? 5.66 -8.805 -1.508 1 97.69 164 ILE B CA 1
ATOM 3010 C C . ILE B 1 164 ? 4.973 -7.551 -0.979 1 97.69 164 ILE B C 1
ATOM 3012 O O . ILE B 1 164 ? 4.656 -7.461 0.209 1 97.69 164 ILE B O 1
ATOM 3016 N N . ASP B 1 165 ? 4.723 -6.625 -1.878 1 97.75 165 ASP B N 1
ATOM 3017 C CA . ASP B 1 165 ? 4.121 -5.355 -1.48 1 97.75 165 ASP B CA 1
ATOM 3018 C C . ASP B 1 165 ? 2.723 -5.562 -0.908 1 97.75 165 ASP B C 1
ATOM 3020 O O . ASP B 1 165 ? 2.361 -4.953 0.1 1 97.75 165 ASP B O 1
ATOM 3024 N N . GLY B 1 166 ? 1.943 -6.445 -1.565 1 98.19 166 GLY B N 1
ATOM 3025 C CA . GLY B 1 166 ? 0.609 -6.73 -1.065 1 98.19 166 GLY B CA 1
ATOM 3026 C C . GLY B 1 166 ? 0.614 -7.43 0.282 1 98.19 166 GLY B C 1
ATOM 3027 O O . GLY B 1 166 ? -0.199 -7.117 1.153 1 98.19 166 GLY B O 1
ATOM 3028 N N . ALA B 1 167 ? 1.528 -8.375 0.45 1 98 167 ALA B N 1
ATOM 3029 C CA . ALA B 1 167 ? 1.67 -9.062 1.728 1 98 167 ALA B CA 1
ATOM 3030 C C . ALA B 1 167 ? 2.078 -8.102 2.836 1 98 167 ALA B C 1
ATOM 3032 O O . ALA B 1 167 ? 1.504 -8.117 3.928 1 98 167 ALA B O 1
ATOM 3033 N N . TYR B 1 168 ? 3.035 -7.293 2.504 1 96.44 168 TYR B N 1
ATOM 3034 C CA . TYR B 1 168 ? 3.518 -6.316 3.477 1 96.44 168 TYR B CA 1
ATOM 3035 C C . TYR B 1 168 ? 2.398 -5.371 3.898 1 96.44 168 TYR B C 1
ATOM 3037 O O . TYR B 1 168 ? 2.26 -5.055 5.082 1 96.44 168 TYR B O 1
ATOM 3045 N N . TYR B 1 169 ? 1.656 -4.945 2.939 1 97.31 169 TYR B N 1
ATOM 3046 C CA . TYR B 1 169 ? 0.528 -4.043 3.154 1 97.31 169 TYR B CA 1
ATOM 3047 C C . TYR B 1 169 ? -0.485 -4.66 4.113 1 97.31 169 TYR B C 1
ATOM 3049 O O . TYR B 1 169 ? -0.891 -4.027 5.09 1 97.31 169 TYR B O 1
ATOM 3057 N N . TYR B 1 170 ? -0.867 -5.871 3.863 1 97.81 170 TYR B N 1
ATOM 3058 C CA . TYR B 1 170 ? -1.888 -6.523 4.676 1 97.81 170 TYR B CA 1
ATOM 3059 C C . TYR B 1 170 ? -1.338 -6.887 6.051 1 97.81 170 TYR B C 1
ATOM 3061 O O . TYR B 1 170 ? -1.99 -6.648 7.07 1 97.81 170 TYR B O 1
ATOM 3069 N N . LEU B 1 171 ? -0.171 -7.371 6.121 1 96.69 171 LEU B N 1
ATOM 3070 C CA . LEU B 1 171 ? 0.424 -7.855 7.363 1 96.69 171 LEU B CA 1
ATOM 3071 C C . LEU B 1 171 ? 0.767 -6.695 8.289 1 96.69 171 LEU B C 1
ATOM 3073 O O . LEU B 1 171 ? 0.965 -6.891 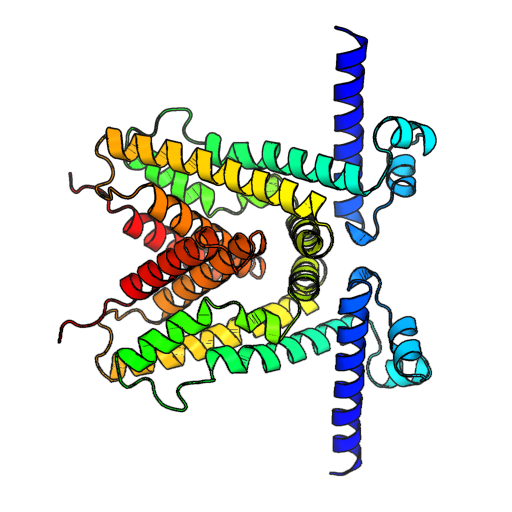9.492 1 96.69 171 LEU B O 1
ATOM 3077 N N . GLY B 1 172 ? 0.854 -5.492 7.727 1 95.31 172 GLY B N 1
ATOM 3078 C CA . GLY B 1 172 ? 1.095 -4.312 8.539 1 95.31 172 GLY B CA 1
ATOM 3079 C C . GLY B 1 172 ? 0.024 -4.082 9.594 1 95.31 172 GLY B C 1
ATOM 3080 O O . GLY B 1 172 ? 0.249 -3.361 10.562 1 95.31 172 GLY B O 1
ATOM 3081 N N . LEU B 1 173 ? -1.109 -4.684 9.422 1 96.31 173 LEU B N 1
ATOM 3082 C CA . LEU B 1 173 ? -2.244 -4.492 10.32 1 96.31 173 LEU B CA 1
ATOM 3083 C C . LEU B 1 173 ? -2.191 -5.477 11.477 1 96.31 173 LEU B C 1
ATOM 3085 O O . LEU B 1 173 ? -2.994 -5.387 12.414 1 96.31 173 LEU B O 1
ATOM 3089 N N . PHE B 1 174 ? -1.27 -6.395 11.414 1 95.38 174 PHE B N 1
ATOM 3090 C CA . PHE B 1 174 ? -1.194 -7.465 12.398 1 95.38 174 PHE B CA 1
ATOM 3091 C C . PHE B 1 174 ? 0.087 -7.359 13.219 1 95.38 174 PHE B C 1
ATOM 3093 O O . PHE B 1 174 ? 1.037 -6.688 12.805 1 95.38 174 PHE B O 1
ATOM 3100 N N . ASN B 1 175 ? 0.052 -8.008 14.352 1 93.56 175 ASN B N 1
ATOM 3101 C CA . ASN B 1 175 ? 1.243 -8.125 15.188 1 93.56 175 ASN B CA 1
ATOM 3102 C C . ASN B 1 175 ? 2.146 -9.258 14.711 1 93.56 175 ASN B C 1
ATOM 3104 O O . ASN B 1 175 ? 1.728 -10.422 14.68 1 93.56 175 ASN B O 1
ATOM 3108 N N . GLU B 1 176 ? 3.344 -8.961 14.422 1 92.38 176 GLU B N 1
ATOM 3109 C CA . GLU B 1 176 ? 4.27 -9.914 13.82 1 92.38 176 GLU B CA 1
ATOM 3110 C C . GLU B 1 176 ? 4.586 -11.062 14.773 1 92.38 176 GLU B C 1
ATOM 3112 O O . GLU B 1 176 ? 5.09 -12.109 14.352 1 92.38 176 GLU B O 1
ATOM 3117 N N . LYS B 1 177 ? 4.293 -10.93 15.984 1 93.25 177 LYS B N 1
ATOM 3118 C CA . LYS B 1 177 ? 4.625 -11.938 16.984 1 93.25 177 LYS B CA 1
ATOM 3119 C C . LYS B 1 177 ? 3.529 -12.992 17.094 1 93.25 177 LYS B C 1
ATOM 3121 O O . LYS B 1 177 ? 3.701 -14.008 17.766 1 93.25 177 LYS B O 1
ATOM 3126 N N . THR B 1 178 ? 2.471 -12.805 16.406 1 94.5 178 THR B N 1
ATOM 3127 C CA . THR B 1 178 ? 1.352 -13.734 16.5 1 94.5 178 THR B CA 1
ATOM 3128 C C . THR B 1 178 ? 1.525 -14.898 15.523 1 94.5 178 THR B C 1
ATOM 3130 O O . THR B 1 178 ? 2.203 -14.766 14.508 1 94.5 178 THR B O 1
ATOM 3133 N N . GLU B 1 179 ? 0.91 -15.961 15.797 1 95.44 179 GLU B N 1
ATOM 3134 C CA . GLU B 1 179 ? 0.94 -17.141 14.922 1 95.44 179 GLU B CA 1
ATOM 3135 C C . GLU B 1 179 ? 0.207 -16.875 13.609 1 95.44 179 GLU B C 1
ATOM 3137 O O . GLU B 1 179 ? 0.625 -17.344 12.555 1 95.44 179 GLU B O 1
ATOM 3142 N N . ASP B 1 180 ? -0.837 -16.141 13.703 1 94.38 180 ASP B N 1
ATOM 3143 C CA . ASP B 1 180 ? -1.607 -15.805 12.516 1 94.38 180 ASP B CA 1
ATOM 3144 C C . ASP B 1 180 ? -0.746 -15.055 11.5 1 94.38 180 ASP B C 1
ATOM 3146 O O . ASP B 1 180 ? -0.81 -15.328 10.297 1 94.38 180 ASP B O 1
ATOM 3150 N N . TYR B 1 181 ? 0.054 -14.156 12.023 1 96.62 181 TYR B N 1
ATOM 3151 C CA . TYR B 1 181 ? 0.972 -13.422 11.164 1 96.62 181 TYR B CA 1
ATOM 3152 C C . TYR B 1 181 ? 1.942 -14.367 10.461 1 96.62 181 TYR B C 1
ATOM 3154 O O . TYR B 1 181 ? 2.109 -14.305 9.242 1 96.62 181 TYR B O 1
ATOM 3162 N N . LYS B 1 182 ? 2.518 -15.242 11.203 1 96.44 182 LYS B N 1
ATOM 3163 C CA . LYS B 1 182 ? 3.523 -16.156 10.688 1 96.44 182 LYS B CA 1
ATOM 3164 C C . LYS B 1 182 ? 2.918 -17.109 9.648 1 96.44 182 LYS B C 1
ATOM 3166 O O . LYS B 1 182 ? 3.557 -17.422 8.641 1 96.44 182 LYS B O 1
ATOM 3171 N N . GLN B 1 183 ? 1.753 -17.484 9.93 1 96.75 183 GLN B N 1
ATOM 3172 C CA . GLN B 1 183 ? 1.065 -18.375 9 1 96.75 183 GLN B CA 1
ATOM 3173 C C . GLN B 1 183 ? 0.786 -17.672 7.672 1 96.75 183 GLN B C 1
ATOM 3175 O O . GLN B 1 183 ? 1.002 -18.25 6.605 1 96.75 183 GLN B O 1
ATOM 3180 N N . LYS B 1 184 ? 0.314 -16.484 7.734 1 97 184 LYS B N 1
ATOM 3181 C CA . LYS B 1 184 ? 0.038 -15.727 6.52 1 97 184 LYS B CA 1
ATOM 3182 C C . LYS B 1 184 ? 1.319 -15.461 5.734 1 97 184 LYS B C 1
ATOM 3184 O O . LYS B 1 184 ? 1.35 -15.625 4.512 1 97 184 LYS B O 1
ATOM 3189 N N . GLU B 1 185 ? 2.336 -15.031 6.477 1 97.56 185 GLU B N 1
ATOM 3190 C CA . GLU B 1 185 ? 3.629 -14.805 5.836 1 97.56 185 GLU B CA 1
ATOM 3191 C C . GLU B 1 185 ? 4.109 -16.062 5.105 1 97.56 185 GLU B C 1
ATOM 3193 O O . GLU B 1 185 ? 4.578 -15.977 3.971 1 97.56 185 GLU B O 1
ATOM 3198 N N . ALA B 1 186 ? 3.961 -17.203 5.73 1 97.25 186 ALA B N 1
ATOM 3199 C CA . ALA B 1 186 ? 4.383 -18.469 5.152 1 97.25 186 ALA B CA 1
ATOM 3200 C C . ALA B 1 186 ? 3.604 -18.781 3.877 1 97.25 186 ALA B C 1
ATOM 3202 O O . ALA B 1 186 ? 4.148 -19.344 2.93 1 97.25 186 ALA B O 1
ATOM 3203 N N . ILE B 1 187 ? 2.375 -18.438 3.852 1 97.38 187 ILE B N 1
ATOM 3204 C CA . ILE B 1 187 ? 1.531 -18.656 2.682 1 97.38 187 ILE B CA 1
ATOM 3205 C C . ILE B 1 187 ? 2.064 -17.844 1.5 1 97.38 187 ILE B C 1
ATOM 3207 O O . ILE B 1 187 ? 2.232 -18.391 0.401 1 97.38 187 ILE B O 1
ATOM 3211 N N . TYR B 1 188 ? 2.334 -16.594 1.697 1 97.88 188 TYR B N 1
ATOM 3212 C CA . TYR B 1 188 ? 2.824 -15.734 0.621 1 97.88 188 TYR B CA 1
ATOM 3213 C C . TYR B 1 188 ? 4.152 -16.25 0.081 1 97.88 188 TYR B C 1
ATOM 3215 O O . TYR B 1 188 ? 4.363 -16.281 -1.134 1 97.88 188 TYR B O 1
ATOM 3223 N N . ILE B 1 189 ? 5.02 -16.656 1.033 1 97 189 ILE B N 1
ATOM 3224 C CA . ILE B 1 189 ? 6.324 -17.172 0.641 1 97 189 ILE B CA 1
ATOM 3225 C C . ILE B 1 189 ? 6.148 -18.438 -0.198 1 97 189 ILE B C 1
ATOM 3227 O O . ILE B 1 189 ? 6.773 -18.594 -1.249 1 97 189 ILE B O 1
ATOM 3231 N N . LYS B 1 190 ? 5.289 -19.281 0.25 1 96.31 190 LYS B N 1
ATOM 3232 C CA . LYS B 1 190 ? 5 -20.531 -0.458 1 96.31 190 LYS B CA 1
ATOM 3233 C C . LYS B 1 190 ? 4.582 -20.25 -1.898 1 96.31 190 LYS B C 1
ATOM 3235 O O . LYS B 1 190 ? 5.102 -20.859 -2.83 1 96.31 190 LYS B O 1
ATOM 3240 N N . TYR B 1 191 ? 3.744 -19.344 -2.084 1 95.44 191 TYR B N 1
ATOM 3241 C CA . TYR B 1 1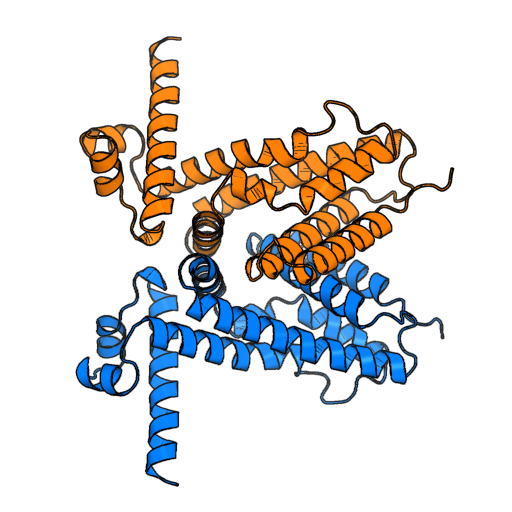91 ? 3.219 -19.062 -3.414 1 95.44 191 TYR B CA 1
ATOM 3242 C C . TYR B 1 191 ? 4.246 -18.328 -4.266 1 95.44 191 TYR B C 1
ATOM 3244 O O . TYR B 1 191 ? 4.316 -18.516 -5.48 1 95.44 191 TYR B O 1
ATOM 3252 N N . ALA B 1 192 ? 5.062 -17.453 -3.645 1 95.75 192 ALA B N 1
ATOM 3253 C CA . ALA B 1 192 ? 6.156 -16.812 -4.375 1 95.75 192 ALA B CA 1
ATOM 3254 C C . ALA B 1 192 ? 7.141 -17.859 -4.895 1 95.75 192 ALA B C 1
ATOM 3256 O O . ALA B 1 192 ? 7.559 -17.812 -6.055 1 95.75 192 ALA B O 1
ATOM 3257 N N . LEU B 1 193 ? 7.43 -18.812 -4.062 1 94.44 193 LEU B N 1
ATOM 3258 C CA . LEU B 1 193 ? 8.367 -19.875 -4.445 1 94.44 193 LEU B CA 1
ATOM 3259 C C . LEU B 1 193 ? 7.766 -20.75 -5.531 1 94.44 193 LEU B C 1
ATOM 3261 O O . LEU B 1 193 ? 8.477 -21.219 -6.426 1 94.44 193 LEU B O 1
ATOM 3265 N N . ASN B 1 194 ? 6.477 -21 -5.496 1 92.19 194 ASN B N 1
ATOM 3266 C CA . ASN B 1 194 ? 5.809 -21.797 -6.52 1 92.19 194 ASN B CA 1
ATOM 3267 C C . ASN B 1 194 ? 5.887 -21.125 -7.887 1 92.19 194 ASN B C 1
ATOM 3269 O O . ASN B 1 194 ? 6.004 -21.797 -8.914 1 92.19 194 ASN B O 1
ATOM 3273 N N . ILE B 1 195 ? 5.793 -19.828 -7.918 1 91.38 195 ILE B N 1
ATOM 3274 C CA . ILE B 1 195 ? 5.875 -19.062 -9.156 1 91.38 195 ILE B CA 1
ATOM 3275 C C . ILE B 1 195 ? 7.242 -19.266 -9.805 1 91.38 195 ILE B C 1
ATOM 3277 O O . ILE B 1 195 ? 7.352 -19.312 -11.031 1 91.38 195 ILE B O 1
ATOM 3281 N N . LEU B 1 196 ? 8.273 -19.375 -8.977 1 88.94 196 LEU B N 1
ATOM 3282 C CA . LEU B 1 196 ? 9.641 -19.516 -9.477 1 88.94 196 LEU B CA 1
ATOM 3283 C C . LEU B 1 196 ? 9.852 -20.891 -10.102 1 88.94 196 LEU B C 1
ATOM 3285 O O . LEU B 1 196 ? 10.672 -21.047 -11.016 1 88.94 196 LEU B O 1
ATOM 3289 N N . GLU B 1 197 ? 9.047 -21.891 -9.797 1 83 197 GLU B N 1
ATOM 3290 C CA . GLU B 1 197 ? 9.172 -23.25 -10.305 1 83 197 GLU B CA 1
ATOM 3291 C C . GLU B 1 197 ? 10.602 -23.766 -10.156 1 83 197 GLU B C 1
ATOM 3293 O O . GLU B 1 197 ? 11.328 -23.891 -11.148 1 83 197 GLU B O 1
ATOM 3298 N N . PHE B 1 198 ? 10.875 -24.219 -9.008 1 79 198 PHE B N 1
ATOM 3299 C CA . PHE B 1 198 ? 12.211 -24.766 -8.789 1 79 198 PHE B CA 1
ATOM 3300 C C . PHE B 1 198 ? 12.445 -26 -9.641 1 79 198 PHE B C 1
ATOM 3302 O O . PHE B 1 198 ? 11.539 -26.828 -9.797 1 79 198 PHE B O 1
ATOM 3309 N N . LYS B 1 199 ? 13.531 -25.984 -10.258 1 73.38 199 LYS B N 1
ATOM 3310 C CA . LYS B 1 199 ? 13.867 -27.156 -11.055 1 73.38 199 LYS B CA 1
ATOM 3311 C C . LYS B 1 199 ? 14.094 -28.375 -10.18 1 73.38 199 LYS B C 1
ATOM 3313 O O . LYS B 1 199 ? 14.68 -28.266 -9.094 1 73.38 199 LYS B O 1
ATOM 3318 N N . ASN B 1 200 ? 13.219 -29.406 -10.523 1 63.16 200 ASN B N 1
ATOM 3319 C CA . ASN B 1 200 ? 13.453 -30.688 -9.859 1 63.16 200 ASN B CA 1
ATOM 3320 C C . ASN B 1 200 ? 14.891 -31.156 -10.031 1 63.16 200 ASN B C 1
ATOM 3322 O O . ASN B 1 200 ? 15.508 -30.922 -11.07 1 63.16 200 ASN B O 1
ATOM 3326 N N . GLU B 1 201 ? 15.688 -31.375 -8.891 1 50.41 201 GLU B N 1
ATOM 3327 C CA . GLU B 1 201 ? 16.984 -32.031 -9 1 50.41 201 GLU B CA 1
ATOM 3328 C C . GLU B 1 201 ? 16.875 -33.312 -9.828 1 50.41 201 GLU B C 1
ATOM 3330 O O . GLU B 1 201 ? 15.828 -33.969 -9.844 1 50.41 201 GLU B O 1
#

Secondary structure (DSSP, 8-state):
-HHHHHHHHHHHHHHHHHHHHHHHH-GGG--HHHHHHHHT--HHHHHHH-SSHHHHHHHHHHHHHHHHHHHHH-SS-S---SHHHHHHHHHHHTSTHHHHHS-HHHHHHHHHGGGT-HHHHHHHHHHHHHHHHHHHHHHHHHHHTTSB----HHHHHHHHHHHHHHHHHHHTTS-TTSHHHHHHHHHHHHHHHHHH-BPP-/-HHHHHHHHHHHHHHHHHHHHHHHH-GGG--HHHHHHHHT--HHHHHHH-SSHHHHHHHHHHHHHHHHHHHHHHSS-S---SHHHHHHHHHHHTSTHHHHHS-HHHHHHHHHGGGT-HHHHHHHHHHHHHHHHHHHHHHHHHHHTT-B----HHHHHHHHHHHHHHHHHHHTTS-TTSHHHHHHHHHHHHHHHHHH-BPP-

pLDDT: mean 91.72, std 10.08, range [41.88, 98.25]

Nearest PDB structures (foldseek):
  2g3b-assembly1_B  TM=7.568E-01  e=1.765E-04  Rhodococcus jostii RHA1
  4kwa-assembly1_B  TM=7.234E-01  e=4.885E-04  Saccharomonospora viridis DSM 43017
  5nim-assembly1_A  TM=6.260E-01  e=3.008E-04  Mycobacterium tuberculosis
  4w97-assembly1_A  TM=5.200E-01  e=1.765E-04  Mycobacterium tuberculosis H37Rv
  2qtq-assembly1_A  TM=5.719E-01  e=6.225E-04  Novosphingobium aromaticivorans DSM 12444